Protein AF-A0A1W1E776-F1 (afdb_monomer_lite)

Secondary structure (DSSP, 8-state):
---SSPPPHHHHHHH-S--HHHHHHHHHHHHHH--HHHHHHHTTS-HHHHHHHHHH--SSGGGGSPPP-S-SS-S-PPPHHHHHHHHHHHHH-TT--HHHHHHHHHHTT------HHHHHHHHHHTT-SPP---HHHHHHHHHHHHHTSPTTSEEEEEEEE-TT-HHHHHHHHHHHTS--SS-TT--SS--EEEEEEETTT--EEEEEES--SHHHHHHHHHHHHHHHHTTT---SEEEE-S-TTTS--TT-SSSS-HHHHHHHTTSSPEEEEPPTT-GGGGHHHHHHHHHHIIIIITT---SSHHHHHHHHHHHHHHHHHT--BGGGTTB-HHHHHHT-SSHHHHT--GGGG-----BSGGGHHHHHHTTTTS--------------SSTTSSSSS-------SSSEE--STT-HHHHHHHHHHHHHH---HHHHHHHHHH-EE-HHHHHHHHT------SS-HHHHHHHHHSSHHHHHHHHHHHHHTHHHHHHHHHHTT--HHHHHHHHHHHHTTTT----EEHHHHHHHHHHS--TTHHHHHHHHHHHHHHHHHTT--TTT-EE-TT--BTTTTB-HHHHHHH---SSSS---SSSHHHHHHHHHHHHHHTT--TT---EEEEE-SSS---SS--STT--EEHHHHHHTT-EESS---SSEEEEEEEE-SS-EEEEEE-HHHHHHHHHSS-HHHHHHHHHHHHHT-

Foldseek 3Di:
DDDPPDQAPVNVVVVDVAPLVLLVVLLVVCVVVVDLVVSCVVRVHDSVSSVVSNVQCPVDSVSRGDDDPDPPDDPDDDDPVLLVQLVVCCVVCVPDALVVSVVSCVVVVHPDNDDRVVSVVSCVVVVSDDDDDDPVRVLVVLLVVLQPDAWLQEKEKDKDFQCVQCLQVVQLQVLQVPDDPDAQQSRGAFGMKIWIATSNLRQIDIAGENDDALLLLQLSLLLLQVLQVVLVDHHQEYEYEPDCSQAPDPPDPDPTGSNQCSQCVVVRYHYHYQPPPNVCVNVSVVVVVVVCSVPPVNDDDADDNVSNQVSVLVVSLCQQQPAQDVSNVRDHSLVSQLPDPPCSRVVDDSCSSSRRHYHSVVCSVVVVVCPSPGRRDPDDDDDDDDDDDDPPPPPPPPPPDFDCHPLGQDQPVPDPLLVVLLVCCCPPVVDDSVVSNVLSNLAGAGPVLQCVQAVVPDDPDPFDPLVVCCVPQVDPVLLVLLQVLCVVCVVLLVVLCVVLVADSLLLSLLLCLQAVVLVRFADDLLRRLLSNLCRDDGPCNVVSSVLNSLLVVQCVVQVHDSRPAGGHSNNQGASRRHRSVLCVVQFDDRPPPDTDRHDNSSSSNSLSNLLSVLPNHYPDDFKFWKDAPDQEDDPDDAFQPDKDAQVRCVVVRIDTPDDDPDRIFGWHWRDGPRGITTMTGDPSLVSQCVRPVGSSRSVSSVSSSVSND

Radius of gyration: 36.66 Å; chains: 1; bounding box: 86×66×119 Å

Structure (mmCIF, N/CA/C/O backbone):
data_AF-A0A1W1E776-F1
#
_entry.id   AF-A0A1W1E776-F1
#
loop_
_atom_site.group_PDB
_atom_site.id
_atom_site.type_symbol
_atom_site.label_atom_id
_atom_site.label_alt_id
_atom_site.label_comp_id
_atom_site.label_asym_id
_atom_site.label_entity_id
_atom_site.label_seq_id
_atom_site.pdbx_PDB_ins_code
_atom_site.Cartn_x
_atom_site.Cartn_y
_atom_site.Cartn_z
_atom_site.occupancy
_atom_site.B_iso_or_equiv
_atom_site.auth_seq_id
_atom_site.auth_comp_id
_atom_site.auth_asym_id
_atom_site.auth_atom_id
_atom_site.pdbx_PDB_model_num
ATOM 1 N N . MET A 1 1 ? -6.585 25.313 -62.030 1.00 44.19 1 MET A N 1
ATOM 2 C CA . MET A 1 1 ? -6.132 24.801 -60.715 1.00 44.19 1 MET A CA 1
ATOM 3 C C . MET A 1 1 ? -7.298 24.099 -60.034 1.00 44.19 1 MET A C 1
ATOM 5 O O . MET A 1 1 ? -8.423 24.512 -60.269 1.00 44.19 1 MET A O 1
ATOM 9 N N . LEU A 1 2 ? -6.989 23.089 -59.207 1.00 32.00 2 LEU A N 1
ATOM 10 C CA . LEU A 1 2 ? -7.871 22.163 -58.464 1.00 32.00 2 LEU A CA 1
ATOM 11 C C . LEU A 1 2 ? -8.313 20.884 -59.201 1.00 32.00 2 LEU A C 1
ATOM 13 O O . LEU A 1 2 ? -9.472 20.728 -59.561 1.00 32.00 2 LEU A O 1
ATOM 17 N N . ALA A 1 3 ? -7.358 19.961 -59.383 1.00 34.41 3 ALA A N 1
ATOM 18 C CA . ALA A 1 3 ? -7.423 18.566 -58.897 1.00 34.41 3 ALA A CA 1
ATOM 19 C C . ALA A 1 3 ? -6.330 17.712 -59.579 1.00 34.41 3 ALA A C 1
ATOM 21 O O . ALA A 1 3 ? -6.614 16.758 -60.298 1.00 34.41 3 ALA A O 1
ATOM 22 N N . SER A 1 4 ? -5.052 18.046 -59.365 1.00 41.81 4 SER A N 1
ATOM 23 C CA . SER A 1 4 ? -3.924 17.183 -59.763 1.00 41.81 4 SER A CA 1
ATOM 24 C C . SER A 1 4 ? -3.830 15.890 -58.934 1.00 41.81 4 SER A C 1
ATOM 26 O O . SER A 1 4 ? -3.044 15.005 -59.264 1.00 41.81 4 SER A O 1
ATOM 28 N N . ASP A 1 5 ? -4.697 15.730 -57.931 1.00 52.53 5 ASP A N 1
ATOM 29 C CA . ASP A 1 5 ? -4.967 14.460 -57.267 1.00 52.53 5 ASP A CA 1
ATOM 30 C C . ASP A 1 5 ? -6.412 14.023 -57.489 1.00 52.53 5 ASP A C 1
ATOM 32 O O . ASP A 1 5 ? -7.309 14.278 -56.688 1.00 52.53 5 ASP A O 1
ATOM 36 N N . ILE A 1 6 ? -6.638 13.328 -58.604 1.00 58.44 6 ILE A N 1
ATOM 37 C CA . ILE A 1 6 ? -7.869 12.568 -58.811 1.00 58.44 6 ILE A CA 1
ATOM 38 C C . ILE A 1 6 ? -7.932 11.497 -57.709 1.00 58.44 6 ILE A C 1
ATOM 40 O O . ILE A 1 6 ? -7.057 10.627 -57.623 1.00 58.44 6 ILE A O 1
ATOM 44 N N . LEU A 1 7 ? -8.955 11.586 -56.854 1.00 61.94 7 LEU A N 1
ATOM 45 C CA . LEU A 1 7 ? -9.286 10.590 -55.830 1.00 61.94 7 LEU A CA 1
ATOM 46 C C . LEU A 1 7 ? -9.376 9.195 -56.462 1.00 61.94 7 LEU A C 1
ATOM 48 O O . LEU A 1 7 ? -9.968 9.018 -57.530 1.00 61.94 7 LEU A O 1
ATOM 52 N N . THR A 1 8 ? -8.794 8.184 -55.816 1.00 75.81 8 THR A N 1
ATOM 53 C CA . THR A 1 8 ? -8.815 6.819 -56.356 1.00 75.81 8 THR A CA 1
ATOM 54 C C . THR A 1 8 ? -10.204 6.195 -56.222 1.00 75.81 8 THR A C 1
ATOM 56 O O . THR A 1 8 ? -11.007 6.581 -55.370 1.00 75.81 8 THR A O 1
ATOM 59 N N . TYR A 1 9 ? -10.485 5.138 -56.991 1.00 81.31 9 TYR A N 1
ATOM 60 C CA . TYR A 1 9 ? -11.703 4.338 -56.795 1.00 81.31 9 TYR A CA 1
ATOM 61 C C . TYR A 1 9 ? -11.879 3.835 -55.348 1.00 81.31 9 TYR A C 1
ATOM 63 O O . TYR A 1 9 ? -13.007 3.650 -54.889 1.00 81.31 9 TYR A O 1
ATOM 71 N N . GLN A 1 10 ? -10.780 3.600 -54.623 1.00 78.06 10 GLN A N 1
ATOM 72 C CA . GLN A 1 10 ? -10.835 3.192 -53.220 1.00 78.06 10 GLN A CA 1
ATOM 73 C C . GLN A 1 10 ? -11.198 4.343 -52.286 1.00 78.06 10 GLN A C 1
ATOM 75 O O . GLN A 1 10 ? -11.873 4.096 -51.292 1.00 78.06 10 GLN A O 1
ATOM 80 N N . ASP A 1 11 ? -10.795 5.573 -52.597 1.00 81.25 11 ASP A N 1
ATOM 81 C CA . ASP A 1 11 ? -11.128 6.737 -51.775 1.00 81.25 11 ASP A CA 1
ATOM 82 C C . ASP A 1 11 ? -12.629 7.026 -51.834 1.00 81.25 11 ASP A C 1
ATOM 84 O O . ASP A 1 11 ? -13.267 7.154 -50.796 1.00 81.25 11 ASP A O 1
ATOM 88 N N . PHE A 1 12 ? -13.243 6.916 -53.015 1.00 75.44 12 PHE A N 1
ATOM 89 C CA . PHE A 1 12 ? -14.703 6.998 -53.142 1.00 75.44 12 PHE A CA 1
ATOM 90 C C . PHE A 1 12 ? -15.452 5.898 -52.377 1.00 75.44 12 PHE A C 1
ATOM 92 O O . PHE A 1 12 ? -16.551 6.132 -51.885 1.00 75.44 12 PHE A O 1
ATOM 99 N N . LEU A 1 13 ? -14.884 4.695 -52.249 1.00 76.94 13 LEU A N 1
ATOM 100 C CA . LEU A 1 13 ? -15.499 3.628 -51.449 1.00 76.94 13 LEU A CA 1
ATOM 101 C C . LEU A 1 13 ? -15.438 3.887 -49.937 1.00 76.94 13 LEU A C 1
ATOM 103 O O . LEU A 1 13 ? -16.185 3.245 -49.198 1.00 76.94 13 LEU A O 1
ATOM 107 N N . LYS A 1 14 ? -14.548 4.771 -49.468 1.00 76.31 14 LYS A N 1
ATOM 108 C CA . LYS A 1 14 ? -14.491 5.168 -48.054 1.00 76.31 14 LYS A CA 1
ATOM 109 C C . LYS A 1 14 ? -15.638 6.117 -47.708 1.00 76.31 14 LYS A C 1
ATOM 111 O O . LYS A 1 14 ? -16.220 5.970 -46.637 1.00 76.31 14 LYS A O 1
ATOM 116 N N . ASP A 1 15 ? -15.996 7.003 -48.636 1.00 72.31 15 ASP A N 1
ATOM 117 C CA . ASP A 1 15 ? -17.003 8.048 -48.411 1.00 72.31 15 ASP A CA 1
ATOM 118 C C . ASP A 1 15 ? -18.423 7.632 -48.826 1.00 72.31 15 ASP A C 1
ATOM 120 O O . ASP A 1 15 ? -19.405 8.177 -48.323 1.00 72.31 15 ASP A O 1
ATOM 124 N N . THR A 1 16 ? -18.570 6.634 -49.706 1.00 75.00 16 THR A N 1
ATOM 125 C CA . THR A 1 16 ? -19.880 6.082 -50.078 1.00 75.00 16 THR A CA 1
ATOM 126 C C . THR A 1 16 ? -19.887 4.557 -50.160 1.00 75.00 16 THR A C 1
ATOM 128 O O . THR A 1 16 ? -18.995 3.922 -50.725 1.00 75.00 16 THR A O 1
ATOM 131 N N . GLN A 1 17 ? -20.956 3.942 -49.641 1.00 64.81 17 GLN A N 1
ATOM 132 C CA . GLN A 1 17 ? -21.150 2.491 -49.725 1.00 64.81 17 GLN A CA 1
ATOM 133 C C . GLN A 1 17 ? -21.440 2.012 -51.162 1.00 64.81 17 GLN A C 1
ATOM 135 O O . GLN A 1 17 ? -21.163 0.852 -51.493 1.00 64.81 17 GLN A O 1
ATOM 140 N N . GLU A 1 18 ? -21.948 2.887 -52.039 1.00 77.62 18 GLU A N 1
ATOM 141 C CA . GLU A 1 18 ? -22.328 2.553 -53.418 1.00 77.62 18 GLU A CA 1
ATOM 142 C C . GLU A 1 18 ? -21.906 3.640 -54.436 1.00 77.62 18 GLU A C 1
ATOM 144 O O . GLU A 1 18 ? -22.726 4.457 -54.852 1.00 77.62 18 GLU A O 1
ATOM 149 N N . PRO A 1 19 ? -20.648 3.639 -54.928 1.00 83.25 19 PRO A N 1
ATOM 150 C CA . PRO A 1 19 ? -20.167 4.606 -55.924 1.00 83.25 19 PRO A CA 1
ATOM 151 C C . PRO A 1 19 ? -20.622 4.240 -57.350 1.00 83.25 19 PRO A C 1
ATOM 153 O O . PRO A 1 19 ? -19.812 3.957 -58.236 1.00 83.25 19 PRO A O 1
ATOM 156 N N . ILE A 1 20 ? -21.937 4.192 -57.576 1.00 87.69 20 ILE A N 1
ATOM 157 C CA . ILE A 1 20 ? -22.555 3.756 -58.841 1.00 87.69 20 ILE A CA 1
ATOM 158 C C . ILE A 1 20 ? -22.131 4.652 -60.012 1.00 87.69 20 ILE A C 1
ATOM 160 O O . ILE A 1 20 ? -21.768 4.138 -61.068 1.00 87.69 20 ILE A O 1
ATOM 164 N N . GLN A 1 21 ? -22.111 5.972 -59.812 1.00 86.06 21 GLN A N 1
ATOM 165 C CA . GLN A 1 21 ? -21.763 6.937 -60.862 1.00 86.06 21 GLN A CA 1
ATOM 166 C C . GLN A 1 21 ? -20.324 6.764 -61.357 1.00 86.06 21 GLN A C 1
ATOM 168 O O . GLN A 1 21 ? -20.070 6.770 -62.558 1.00 86.06 21 GLN A O 1
ATOM 173 N N . LEU A 1 22 ? -19.389 6.498 -60.444 1.00 86.75 22 LEU A N 1
ATOM 174 C CA . LEU A 1 22 ? -17.990 6.260 -60.790 1.00 86.75 22 LEU A CA 1
ATOM 175 C C . LEU A 1 22 ? -17.813 4.959 -61.588 1.00 86.75 22 LEU A C 1
ATOM 177 O O . LEU A 1 22 ? -17.038 4.903 -62.539 1.00 86.75 22 LEU A O 1
ATOM 181 N N . ARG A 1 23 ? -18.568 3.910 -61.236 1.00 91.88 23 ARG A N 1
ATOM 182 C CA . ARG A 1 23 ? -18.583 2.642 -61.987 1.00 91.88 23 ARG A CA 1
ATOM 183 C C . ARG A 1 23 ? -19.151 2.842 -63.389 1.00 91.88 23 ARG A C 1
ATOM 185 O O . ARG A 1 23 ? -18.612 2.282 -64.338 1.00 91.88 23 ARG A O 1
ATOM 192 N N . LEU A 1 24 ? -20.205 3.648 -63.522 1.00 90.69 24 LEU A N 1
ATOM 193 C CA . LEU A 1 24 ? -20.794 3.985 -64.816 1.00 90.69 24 LEU A CA 1
ATOM 194 C C . LEU A 1 24 ? -19.813 4.789 -65.677 1.00 90.69 24 LEU A C 1
ATOM 196 O O . LEU A 1 24 ? -19.666 4.487 -66.858 1.00 90.69 24 LEU A O 1
ATOM 200 N N . ALA A 1 25 ? -19.101 5.747 -65.080 1.00 89.69 25 ALA A N 1
ATOM 201 C CA . ALA A 1 25 ? -18.059 6.517 -65.752 1.00 89.69 25 ALA A CA 1
ATOM 202 C C . ALA A 1 25 ? -16.930 5.617 -66.279 1.00 89.69 25 ALA A C 1
ATOM 204 O O . ALA A 1 25 ? -16.550 5.752 -67.437 1.00 89.69 25 ALA A O 1
ATOM 205 N N . MET A 1 26 ? -16.463 4.631 -65.498 1.00 91.38 26 MET A N 1
ATOM 206 C CA . MET A 1 26 ? -15.472 3.651 -65.977 1.00 91.38 26 MET A CA 1
ATOM 207 C C . MET A 1 26 ? -15.974 2.846 -67.178 1.00 91.38 26 MET A C 1
ATOM 209 O O . MET A 1 26 ? -15.220 2.599 -68.116 1.00 91.38 26 MET A O 1
ATOM 213 N N . VAL A 1 27 ? -17.238 2.413 -67.147 1.00 93.06 27 VAL A N 1
ATOM 214 C CA . VAL A 1 27 ? -17.823 1.626 -68.240 1.00 93.06 27 VAL A CA 1
ATOM 215 C C . VAL A 1 27 ? -17.988 2.476 -69.500 1.00 93.06 27 VAL A C 1
ATOM 217 O O . VAL A 1 27 ? -17.659 2.005 -70.584 1.00 93.06 27 VAL A O 1
ATOM 220 N N . LYS A 1 28 ? -18.445 3.728 -69.371 1.00 91.94 28 LYS A N 1
ATOM 221 C CA . LYS A 1 28 ? -18.538 4.676 -70.494 1.00 91.94 28 LYS A CA 1
ATOM 222 C C . LYS A 1 28 ? -17.166 4.972 -71.090 1.00 91.94 28 LYS A C 1
ATOM 224 O O . LYS A 1 28 ? -16.984 4.816 -72.290 1.00 91.94 28 LYS A O 1
ATOM 229 N N . ARG A 1 29 ? -16.179 5.272 -70.244 1.00 92.12 29 ARG A N 1
ATOM 230 C CA . ARG A 1 29 ? -14.814 5.561 -70.690 1.00 92.12 29 ARG A CA 1
ATOM 231 C C . ARG A 1 29 ? -14.167 4.378 -71.406 1.00 92.12 29 ARG A C 1
ATOM 233 O O . ARG A 1 29 ? -13.431 4.558 -72.371 1.00 92.12 29 ARG A O 1
ATOM 240 N N . TYR A 1 30 ? -14.466 3.155 -70.973 1.00 94.19 30 TYR A N 1
ATOM 241 C CA . TYR A 1 30 ? -14.047 1.963 -71.701 1.00 94.19 30 TYR A CA 1
ATOM 242 C C . TYR A 1 30 ? -14.722 1.838 -73.073 1.00 94.19 30 TYR A C 1
ATOM 244 O O . TYR A 1 30 ? -14.041 1.468 -74.019 1.00 94.19 30 TYR A O 1
ATOM 252 N N . LYS A 1 31 ? -16.010 2.180 -73.215 1.00 91.81 31 LYS A N 1
ATOM 253 C CA . LYS A 1 31 ? -16.680 2.186 -74.530 1.00 91.81 31 LYS A CA 1
ATOM 254 C C . LYS A 1 31 ? -16.066 3.187 -75.514 1.00 91.81 31 LYS A C 1
ATOM 256 O O . LYS A 1 31 ? -16.112 2.943 -76.707 1.00 91.81 31 LYS A O 1
ATOM 261 N N . GLU A 1 32 ? -15.511 4.292 -75.021 1.00 90.38 32 GLU A N 1
ATOM 262 C CA . GLU A 1 32 ? -14.851 5.308 -75.857 1.00 90.38 32 GLU A CA 1
ATOM 263 C C . GLU A 1 32 ? -13.435 4.909 -76.285 1.00 90.38 32 GLU A C 1
ATOM 265 O O . GLU A 1 32 ? -12.978 5.289 -77.354 1.00 90.38 32 GLU A O 1
ATOM 270 N N . THR A 1 33 ? -12.709 4.199 -75.418 1.00 90.94 33 THR A N 1
ATOM 271 C CA . THR A 1 33 ? -11.259 3.980 -75.579 1.00 90.94 33 THR A CA 1
ATOM 272 C C . THR A 1 33 ? -10.887 2.546 -75.935 1.00 90.94 33 THR A C 1
ATOM 274 O O . THR A 1 33 ? -9.750 2.293 -76.320 1.00 90.94 33 THR A O 1
ATOM 277 N N . GLU A 1 34 ? -11.789 1.595 -75.683 1.00 91.50 34 GLU A N 1
ATOM 278 C CA . GLU A 1 34 ? -11.599 0.140 -75.760 1.00 91.50 34 GLU A CA 1
ATOM 279 C C . GLU A 1 34 ? -10.349 -0.396 -75.023 1.00 91.50 34 GLU A C 1
ATOM 281 O O . GLU A 1 34 ? -9.969 -1.562 -75.153 1.00 91.50 34 GLU A O 1
ATOM 286 N N . ASN A 1 35 ? -9.737 0.409 -74.142 1.00 94.00 35 ASN A N 1
ATOM 287 C CA . ASN A 1 35 ? -8.464 0.104 -73.492 1.00 94.00 35 ASN A CA 1
ATOM 288 C C . ASN A 1 35 ? -8.592 0.014 -71.963 1.00 94.00 35 ASN A C 1
ATOM 290 O O . ASN A 1 35 ? -8.564 1.002 -71.228 1.00 94.00 35 ASN A O 1
ATOM 294 N N . ILE A 1 36 ? -8.651 -1.218 -71.451 1.00 93.31 36 ILE A N 1
ATOM 295 C CA . ILE A 1 36 ? -8.807 -1.509 -70.013 1.00 93.31 36 ILE A CA 1
ATOM 296 C C . ILE A 1 36 ? -7.643 -0.959 -69.174 1.00 93.31 36 ILE A C 1
ATOM 298 O O . ILE A 1 36 ? -7.845 -0.560 -68.026 1.00 93.31 36 ILE A O 1
ATOM 302 N N . SER A 1 37 ? -6.419 -0.979 -69.708 1.00 92.44 37 SER A N 1
ATOM 303 C CA . SER A 1 37 ? -5.227 -0.524 -68.983 1.00 92.44 37 SER A CA 1
ATOM 304 C C . SER A 1 37 ? -5.227 0.994 -68.821 1.00 92.44 37 SER A C 1
ATOM 306 O O . SER A 1 37 ? -4.896 1.482 -67.740 1.00 92.44 37 SER A O 1
ATOM 308 N N . LEU A 1 38 ? -5.658 1.719 -69.857 1.00 90.75 38 LEU A N 1
ATOM 309 C CA . LEU A 1 38 ? -5.821 3.170 -69.817 1.00 90.75 38 LEU A CA 1
ATOM 310 C C . LEU A 1 38 ? -6.885 3.571 -68.792 1.00 90.75 38 LEU A C 1
ATOM 312 O O . LEU A 1 38 ? -6.588 4.337 -67.881 1.00 90.75 38 LEU A O 1
ATOM 316 N N . VAL A 1 39 ? -8.074 2.962 -68.852 1.00 91.56 39 VAL A N 1
ATOM 317 C CA . VAL A 1 39 ? -9.164 3.234 -67.898 1.00 91.56 39 VAL A CA 1
ATOM 318 C C . VAL A 1 39 ? -8.744 2.907 -66.461 1.00 91.56 39 VAL A C 1
ATOM 320 O O . VAL A 1 39 ? -9.013 3.667 -65.535 1.00 91.56 39 VAL A O 1
ATOM 323 N N . ALA A 1 40 ? -8.033 1.799 -66.235 1.00 91.00 40 ALA A N 1
ATOM 324 C CA . ALA A 1 40 ? -7.531 1.471 -64.901 1.00 91.00 40 ALA A CA 1
ATOM 325 C C . ALA A 1 40 ? -6.546 2.532 -64.370 1.00 91.00 40 ALA A C 1
ATOM 327 O O . ALA A 1 40 ? -6.583 2.850 -63.180 1.00 91.00 40 ALA A O 1
ATOM 328 N N . LYS A 1 41 ? -5.703 3.096 -65.246 1.00 90.88 41 LYS A N 1
ATOM 329 C CA . LYS A 1 41 ? -4.748 4.159 -64.911 1.00 90.88 41 LYS A CA 1
ATOM 330 C C . LYS A 1 41 ? -5.452 5.491 -64.630 1.00 90.88 41 LYS A C 1
ATOM 332 O O . LYS A 1 41 ? -5.181 6.086 -63.591 1.00 90.88 41 LYS A O 1
ATOM 337 N N . GLU A 1 42 ? -6.375 5.916 -65.497 1.00 88.44 42 GLU A N 1
ATOM 338 C CA . GLU A 1 42 ? -7.149 7.165 -65.356 1.00 88.44 42 GLU A CA 1
ATOM 339 C C . GLU A 1 42 ? -7.954 7.187 -64.047 1.00 88.44 42 GLU A C 1
ATOM 341 O O . GLU A 1 42 ? -7.930 8.168 -63.310 1.00 88.44 42 GLU A O 1
ATOM 346 N N . PHE A 1 43 ? -8.596 6.069 -63.699 1.00 86.88 43 PHE A N 1
ATOM 347 C CA . PHE A 1 43 ? -9.405 5.951 -62.482 1.00 86.88 43 PHE A CA 1
ATOM 348 C C . PHE A 1 43 ? -8.618 5.465 -61.250 1.00 86.88 43 PHE A C 1
ATOM 350 O O . PHE A 1 43 ? -9.222 5.117 -60.227 1.00 86.88 43 PHE A O 1
ATOM 357 N N . ARG A 1 44 ? -7.280 5.386 -61.348 1.00 89.38 44 ARG A N 1
ATOM 358 C CA . ARG A 1 44 ? -6.359 4.903 -60.300 1.00 89.38 44 ARG A CA 1
ATOM 359 C C . ARG A 1 44 ? -6.884 3.633 -59.598 1.00 89.38 44 ARG A C 1
ATOM 361 O O . ARG A 1 44 ? -7.030 3.575 -58.378 1.00 89.38 44 ARG A O 1
ATOM 368 N N . THR A 1 45 ? -7.229 2.614 -60.385 1.00 90.62 45 THR A N 1
ATOM 369 C CA . THR A 1 45 ? -7.806 1.340 -59.920 1.00 90.62 45 THR A CA 1
ATOM 370 C C . THR A 1 45 ? -7.164 0.140 -60.623 1.00 90.62 45 THR A C 1
ATOM 372 O O . THR A 1 45 ? -6.244 0.273 -61.425 1.00 90.62 45 THR A O 1
ATOM 375 N N . THR A 1 46 ? -7.620 -1.077 -60.322 1.00 93.56 46 THR A N 1
ATOM 376 C CA . THR A 1 46 ? -7.080 -2.297 -60.937 1.00 93.56 46 THR A CA 1
ATOM 377 C C . THR A 1 46 ? -7.818 -2.667 -62.224 1.00 93.56 46 THR A C 1
ATOM 379 O O . THR A 1 46 ? -9.042 -2.547 -62.317 1.00 93.56 46 THR A O 1
ATOM 382 N N . ARG A 1 47 ? -7.098 -3.253 -63.194 1.00 93.75 47 ARG A N 1
ATOM 383 C CA . ARG A 1 47 ? -7.688 -3.834 -64.422 1.00 93.75 47 ARG A CA 1
ATOM 384 C C . ARG A 1 47 ? -8.820 -4.827 -64.121 1.00 93.75 47 ARG A C 1
ATOM 386 O O . ARG A 1 47 ? -9.801 -4.895 -64.854 1.00 93.75 47 ARG A O 1
ATOM 393 N N . GLN A 1 48 ? -8.711 -5.577 -63.020 1.00 94.56 48 GLN A N 1
ATOM 394 C CA . GLN A 1 48 ? -9.754 -6.504 -62.561 1.00 94.56 48 GLN A CA 1
ATOM 395 C C . GLN A 1 48 ? -11.042 -5.779 -62.145 1.00 94.56 48 GLN A C 1
ATOM 397 O O . GLN A 1 48 ? -12.135 -6.266 -62.428 1.00 94.56 48 GLN A O 1
ATOM 402 N N . THR A 1 49 ? -10.927 -4.614 -61.504 1.00 91.88 49 THR A N 1
ATOM 403 C CA . THR A 1 49 ? -12.079 -3.795 -61.100 1.00 91.88 49 THR A CA 1
ATOM 404 C C . THR A 1 49 ? -12.813 -3.252 -62.320 1.00 91.88 49 THR A C 1
ATOM 406 O O . THR A 1 49 ? -14.036 -3.359 -62.387 1.00 91.88 49 THR A O 1
ATOM 409 N N . VAL A 1 50 ? -12.068 -2.758 -63.311 1.00 92.31 50 VAL A N 1
ATOM 410 C CA . VAL A 1 50 ? -12.621 -2.280 -64.587 1.00 92.31 50 VAL A CA 1
ATOM 411 C C . VAL A 1 50 ? -13.338 -3.423 -65.318 1.00 92.31 50 VAL A C 1
ATOM 413 O O . VAL A 1 50 ? -14.535 -3.327 -65.587 1.00 92.31 50 VAL A O 1
ATOM 416 N N . ARG A 1 51 ? -12.669 -4.572 -65.509 1.00 94.75 51 ARG A N 1
ATOM 417 C CA . ARG A 1 51 ? -13.267 -5.782 -66.114 1.00 94.75 51 ARG A CA 1
ATOM 418 C C . ARG A 1 51 ? -14.535 -6.245 -65.403 1.00 94.75 51 ARG A C 1
ATOM 420 O O . ARG A 1 51 ? -15.505 -6.610 -66.058 1.00 94.75 51 ARG A O 1
ATOM 427 N N . LYS A 1 52 ? -14.539 -6.239 -64.066 1.00 93.00 52 LYS A N 1
ATOM 428 C CA . LYS A 1 52 ? -15.697 -6.643 -63.259 1.00 93.00 52 LYS A CA 1
ATOM 429 C C . LYS A 1 52 ? -16.923 -5.796 -63.587 1.00 93.00 52 LYS A C 1
ATOM 431 O O . LYS A 1 52 ? -18.007 -6.356 -63.720 1.00 93.00 52 LYS A O 1
ATOM 436 N N . TRP A 1 53 ? -16.773 -4.475 -63.649 1.00 93.56 53 TRP A N 1
ATOM 437 C CA . TRP A 1 53 ? -17.908 -3.579 -63.864 1.00 93.56 53 TRP A CA 1
ATOM 438 C C . TRP A 1 53 ? -18.363 -3.555 -65.318 1.00 93.56 53 TRP A C 1
ATOM 440 O O . TRP A 1 53 ? -19.567 -3.584 -65.541 1.00 93.56 53 TRP A O 1
ATOM 450 N N . ILE A 1 54 ? -17.441 -3.653 -66.281 1.00 92.75 54 ILE A N 1
ATOM 451 C CA . ILE A 1 54 ? -17.783 -3.855 -67.698 1.00 92.75 54 ILE A CA 1
ATOM 452 C C . ILE A 1 54 ? -18.601 -5.138 -67.868 1.00 92.75 54 ILE A C 1
ATOM 454 O O . ILE A 1 54 ? -19.710 -5.090 -68.381 1.00 92.75 54 ILE A O 1
ATOM 458 N N . LYS A 1 55 ? -18.110 -6.273 -67.347 1.00 93.25 55 LYS A N 1
ATOM 459 C CA . LYS A 1 55 ? -18.802 -7.570 -67.444 1.00 93.25 55 LYS A CA 1
ATOM 460 C C . LYS A 1 55 ? -20.189 -7.558 -66.797 1.00 93.25 55 LYS A C 1
ATOM 462 O O . LYS A 1 55 ? -21.057 -8.330 -67.182 1.00 93.25 55 LYS A O 1
ATOM 467 N N . ARG A 1 56 ? -20.380 -6.742 -65.759 1.00 90.56 56 ARG A N 1
ATOM 468 C CA . ARG A 1 56 ? -21.653 -6.650 -65.035 1.00 90.56 56 ARG A CA 1
ATOM 469 C C . ARG A 1 56 ? -22.637 -5.678 -65.663 1.00 90.56 56 ARG A C 1
ATOM 471 O O . ARG A 1 56 ? -23.818 -5.793 -65.359 1.00 90.56 56 ARG A O 1
ATOM 478 N N . PHE A 1 57 ? -22.178 -4.725 -66.468 1.00 93.25 57 PHE A N 1
ATOM 479 C CA . PHE A 1 57 ? -23.045 -3.686 -66.992 1.00 93.25 57 PHE A CA 1
ATOM 480 C C . PHE A 1 57 ? -23.962 -4.243 -68.080 1.00 93.25 57 PHE A C 1
ATOM 482 O O . PHE A 1 57 ? -23.527 -4.506 -69.195 1.00 93.25 57 PHE A O 1
ATOM 489 N N . SER A 1 58 ? -25.245 -4.388 -67.760 1.00 88.00 58 SER A N 1
ATOM 490 C CA . SER A 1 58 ? -26.264 -4.893 -68.689 1.00 88.00 58 SER A CA 1
ATOM 491 C C . SER A 1 58 ? -26.966 -3.787 -69.490 1.00 88.00 58 SER A C 1
ATOM 493 O O . SER A 1 58 ? -27.987 -4.045 -70.113 1.00 88.00 58 SER A O 1
ATOM 495 N N . GLY A 1 59 ? -26.488 -2.538 -69.409 1.00 84.00 59 GLY A N 1
ATOM 496 C CA . GLY A 1 59 ? -27.166 -1.346 -69.941 1.00 84.00 59 GLY A CA 1
ATOM 497 C C . GLY A 1 59 ? -27.977 -0.571 -68.894 1.00 84.00 59 GLY A C 1
ATOM 498 O O . GLY A 1 59 ? -28.147 0.637 -69.025 1.00 84.00 59 GLY A O 1
ATOM 499 N N . ALA A 1 60 ? -28.392 -1.221 -67.802 1.00 88.31 60 ALA A N 1
ATOM 500 C CA . ALA A 1 60 ? -29.120 -0.581 -66.704 1.00 88.31 60 ALA A CA 1
ATOM 501 C C . ALA A 1 60 ? -28.190 -0.169 -65.550 1.00 88.31 60 ALA A C 1
ATOM 503 O O . ALA A 1 60 ? -27.337 -0.949 -65.120 1.00 88.31 60 ALA A O 1
ATOM 504 N N . ILE A 1 61 ? -28.408 1.013 -64.961 1.00 84.25 61 ILE A N 1
ATOM 505 C CA . ILE A 1 61 ? -27.612 1.540 -63.830 1.00 84.25 61 ILE A CA 1
ATOM 506 C C . ILE A 1 61 ? -27.633 0.585 -62.619 1.00 84.25 61 ILE A C 1
ATOM 508 O O . ILE A 1 61 ? -26.616 0.400 -61.947 1.00 84.25 61 ILE A O 1
ATOM 512 N N . GLY A 1 62 ? -28.763 -0.091 -62.376 1.00 82.75 62 GLY A N 1
ATOM 513 C CA . GLY A 1 62 ? -28.920 -1.050 -61.276 1.00 82.75 62 GLY A CA 1
ATOM 514 C C . GLY A 1 62 ? -27.952 -2.240 -61.324 1.00 82.75 62 GLY A C 1
ATOM 515 O O . GLY A 1 62 ? -27.605 -2.784 -60.276 1.00 82.75 62 GLY A O 1
ATOM 516 N N . SER A 1 63 ? -27.440 -2.597 -62.508 1.00 88.94 63 SER A N 1
ATOM 517 C CA . SER A 1 63 ? -26.470 -3.690 -62.688 1.00 88.94 63 SER A CA 1
ATOM 518 C C . SER A 1 63 ? -25.095 -3.409 -62.055 1.00 88.94 63 SER A C 1
ATOM 520 O O . SER A 1 63 ? -24.311 -4.326 -61.795 1.00 88.94 63 SER A O 1
ATOM 522 N N . LEU A 1 64 ? -24.816 -2.142 -61.723 1.00 89.75 64 LEU A N 1
ATOM 523 C CA . LEU A 1 64 ? -23.574 -1.693 -61.091 1.00 89.75 64 LEU A CA 1
ATOM 524 C C . LEU A 1 64 ? -23.644 -1.650 -59.556 1.00 89.75 64 LEU A C 1
ATOM 526 O O . LEU A 1 64 ? -22.682 -1.211 -58.918 1.00 89.75 64 LEU A O 1
ATOM 530 N N . LYS A 1 65 ? -24.738 -2.113 -58.938 1.00 88.75 65 LYS A N 1
ATOM 531 C CA . LYS A 1 65 ? -24.857 -2.225 -57.475 1.00 88.75 65 LYS A CA 1
ATOM 532 C C . LYS A 1 65 ? -23.936 -3.304 -56.898 1.00 88.75 65 LYS A C 1
ATOM 534 O O . LYS A 1 65 ? -23.459 -4.215 -57.586 1.00 88.75 65 LYS A O 1
ATOM 539 N N . ASN A 1 66 ? -23.644 -3.198 -55.602 1.00 83.00 66 ASN A N 1
ATOM 540 C CA . ASN A 1 66 ? -22.945 -4.272 -54.903 1.00 83.00 66 ASN A CA 1
ATOM 541 C C . ASN A 1 66 ? -23.869 -5.497 -54.817 1.00 83.00 66 ASN A C 1
ATOM 543 O O . ASN A 1 66 ? -25.022 -5.388 -54.423 1.00 83.00 66 ASN A O 1
ATOM 547 N N . CYS A 1 67 ? -23.356 -6.676 -55.166 1.00 77.19 67 CYS A N 1
ATOM 548 C CA . CYS A 1 67 ? -24.084 -7.928 -54.954 1.00 77.19 67 CYS A CA 1
ATOM 549 C C . CYS A 1 67 ? -23.574 -8.591 -53.678 1.00 77.19 67 CYS A C 1
ATOM 551 O O . CYS A 1 67 ? -22.375 -8.508 -53.384 1.00 77.19 67 CYS A O 1
ATOM 553 N N . SER A 1 68 ? -24.457 -9.302 -52.975 1.00 71.56 68 SER A N 1
ATOM 554 C CA . SER A 1 68 ? -24.054 -10.154 -51.858 1.00 71.56 68 SER A CA 1
ATOM 555 C C . SER A 1 68 ? -22.955 -11.124 -52.300 1.00 71.56 68 SER A C 1
ATOM 557 O O . SER A 1 68 ? -23.051 -11.759 -53.351 1.00 71.56 68 SER A O 1
ATOM 559 N N . LYS A 1 69 ? -21.894 -11.221 -51.493 1.00 66.38 69 LYS A N 1
ATOM 560 C CA . LYS A 1 69 ? -20.845 -12.240 -51.640 1.00 66.38 69 LYS A CA 1
ATOM 561 C C . LYS A 1 69 ? -21.202 -13.541 -50.910 1.00 66.38 69 LYS A C 1
ATOM 563 O O . LYS A 1 69 ? -20.386 -14.457 -50.891 1.00 66.38 69 LYS A O 1
ATOM 568 N N . ALA A 1 70 ? -22.376 -13.614 -50.278 1.00 64.38 70 ALA A N 1
ATOM 569 C CA . ALA A 1 70 ? -22.809 -14.818 -49.587 1.00 64.38 70 ALA A CA 1
ATOM 570 C C . ALA A 1 70 ? -23.042 -15.954 -50.603 1.00 64.38 70 ALA A C 1
ATOM 572 O O . ALA A 1 70 ? -23.629 -15.712 -51.664 1.00 64.38 70 ALA A O 1
ATOM 573 N N . PRO A 1 71 ? -22.593 -17.185 -50.311 1.00 65.06 71 PRO A N 1
ATOM 574 C CA . PRO A 1 71 ? -22.842 -18.324 -51.182 1.00 65.06 71 PRO A CA 1
ATOM 575 C C . PRO A 1 71 ? -24.352 -18.555 -51.322 1.00 65.06 71 PRO A C 1
ATOM 577 O O . PRO A 1 71 ? -25.065 -18.633 -50.324 1.00 65.06 71 PRO A O 1
ATOM 580 N N . LYS A 1 72 ? -24.842 -18.695 -52.564 1.00 65.62 72 LYS A N 1
ATOM 581 C CA . LYS A 1 72 ? -26.267 -18.963 -52.855 1.00 65.62 72 LYS A CA 1
ATOM 582 C C . LYS A 1 72 ? -26.757 -20.290 -52.255 1.00 65.62 72 LYS A C 1
ATOM 584 O O . LYS A 1 72 ? -27.953 -20.462 -52.057 1.00 65.62 72 LYS A O 1
ATOM 589 N N . ARG A 1 73 ? -25.835 -21.219 -51.981 1.00 62.31 73 ARG A N 1
ATOM 590 C CA . ARG A 1 73 ? -26.076 -22.498 -51.303 1.00 62.31 73 ARG A CA 1
ATOM 591 C C . ARG A 1 73 ? -24.999 -22.692 -50.224 1.00 62.31 73 ARG A C 1
ATOM 593 O O . ARG A 1 73 ? -23.876 -23.057 -50.570 1.00 62.31 73 ARG A O 1
ATOM 600 N N . PRO A 1 74 ? -25.267 -22.367 -48.947 1.00 60.88 74 PRO A N 1
ATOM 601 C CA . PRO A 1 74 ? -24.308 -22.597 -47.869 1.00 60.88 74 PRO A CA 1
ATOM 602 C C . PRO A 1 74 ? -24.133 -24.104 -47.622 1.00 60.88 74 PRO A C 1
ATOM 604 O O . PRO A 1 74 ? -25.106 -24.848 -47.606 1.00 60.88 74 PRO A O 1
ATOM 607 N N . TYR A 1 75 ? -22.887 -24.549 -47.438 1.00 55.28 75 TYR A N 1
ATOM 608 C CA . TYR A 1 75 ? -22.511 -25.970 -47.495 1.00 55.28 75 TYR A CA 1
ATOM 609 C C . TYR A 1 75 ? -23.046 -26.842 -46.338 1.00 55.28 75 TYR A C 1
ATOM 611 O O . TYR A 1 75 ? -23.083 -28.056 -46.482 1.00 55.28 75 TYR A O 1
ATOM 619 N N . ARG A 1 76 ? -23.508 -26.275 -45.215 1.00 64.62 76 ARG A N 1
ATOM 620 C CA . ARG A 1 76 ? -24.135 -27.021 -44.104 1.00 64.62 76 ARG A CA 1
ATOM 621 C C . ARG A 1 76 ? -25.127 -26.133 -43.351 1.00 64.62 76 ARG A C 1
ATOM 623 O O . ARG A 1 76 ? -24.753 -25.042 -42.919 1.00 64.62 76 ARG A O 1
ATOM 630 N N . ARG A 1 77 ? -26.369 -26.593 -43.185 1.00 69.50 77 ARG A N 1
ATOM 631 C CA . ARG A 1 77 ? -27.360 -26.003 -42.270 1.00 69.50 77 ARG A CA 1
ATOM 632 C C . ARG A 1 77 ? -27.400 -26.874 -41.015 1.00 69.50 77 ARG A C 1
ATOM 634 O O . ARG A 1 77 ? -27.408 -28.091 -41.150 1.00 69.50 77 ARG A O 1
ATOM 641 N N . MET A 1 78 ? -27.371 -26.240 -39.844 1.00 80.06 78 MET A N 1
ATOM 642 C CA . MET A 1 78 ? -27.492 -26.931 -38.556 1.00 80.06 78 MET A CA 1
ATOM 643 C C . MET A 1 78 ? -28.826 -27.670 -38.493 1.00 80.06 78 MET A C 1
ATOM 645 O O . MET A 1 78 ? -29.828 -27.149 -38.994 1.00 80.06 78 MET A O 1
ATOM 649 N N . ASP A 1 79 ? -28.828 -28.853 -37.888 1.00 84.81 79 ASP A N 1
ATOM 650 C CA . ASP A 1 79 ? -30.047 -29.626 -37.700 1.00 84.81 79 ASP A CA 1
ATOM 651 C C . ASP A 1 79 ? -31.071 -28.872 -36.830 1.00 84.81 79 ASP A C 1
ATOM 653 O O . ASP A 1 79 ? -30.717 -28.188 -35.861 1.00 84.81 79 ASP A O 1
ATOM 657 N N . GLN A 1 80 ? -32.354 -28.993 -37.180 1.00 85.88 80 GLN A N 1
ATOM 658 C CA . GLN A 1 80 ? -33.428 -28.243 -36.526 1.00 85.88 80 GLN A CA 1
ATOM 659 C C . GLN A 1 80 ? -33.573 -28.618 -35.045 1.00 85.88 80 GLN A C 1
ATOM 661 O O . GLN A 1 80 ? -33.748 -27.731 -34.207 1.00 85.88 80 GLN A O 1
ATOM 666 N N . ARG A 1 81 ? -33.415 -29.902 -34.697 1.00 89.31 81 ARG A N 1
ATOM 667 C CA . ARG A 1 81 ? -33.481 -30.366 -33.304 1.00 89.31 81 ARG A CA 1
ATOM 668 C C . ARG A 1 81 ? -32.350 -29.765 -32.474 1.00 89.31 81 ARG A C 1
ATOM 670 O O . ARG A 1 81 ? -32.562 -29.365 -31.330 1.00 89.31 81 ARG A O 1
ATOM 677 N N . THR A 1 82 ? -31.151 -29.664 -33.048 1.00 89.00 82 THR A N 1
ATOM 678 C CA . THR A 1 82 ? -30.010 -29.007 -32.394 1.00 89.00 82 THR A CA 1
ATOM 679 C C . THR A 1 82 ? -30.305 -27.524 -32.146 1.00 89.00 82 THR A C 1
ATOM 681 O O . THR A 1 82 ? -30.053 -27.025 -31.050 1.00 89.00 82 THR A O 1
ATOM 684 N N . GLU A 1 83 ? -30.892 -26.815 -33.117 1.00 91.00 83 GLU A N 1
ATOM 685 C CA . GLU A 1 83 ? -31.279 -25.403 -32.974 1.00 91.00 83 GLU A CA 1
ATOM 686 C C . GLU A 1 83 ? -32.305 -25.190 -31.839 1.00 91.00 83 GLU A C 1
ATOM 688 O O . GLU A 1 83 ? -32.139 -24.285 -31.016 1.00 91.00 83 GLU A O 1
ATOM 693 N N . GLU A 1 84 ? -33.319 -26.053 -31.743 1.00 92.12 84 GLU A N 1
ATOM 694 C CA . GLU A 1 84 ? -34.352 -26.016 -30.697 1.00 92.12 84 GLU A CA 1
ATOM 695 C C . GLU A 1 84 ? -33.772 -26.262 -29.297 1.00 92.12 84 GLU A C 1
ATOM 697 O O . GLU A 1 84 ? -34.067 -25.517 -28.356 1.00 92.12 84 GLU A O 1
ATOM 702 N N . LEU A 1 85 ? -32.869 -27.237 -29.162 1.00 92.69 85 LEU A N 1
ATOM 703 C CA . LEU A 1 85 ? -32.176 -27.522 -27.905 1.00 92.69 85 LEU A CA 1
ATOM 704 C C . LEU A 1 85 ? -31.300 -26.348 -27.448 1.00 92.69 85 LEU A C 1
ATOM 706 O O . LEU A 1 85 ? -31.271 -26.026 -26.260 1.00 92.69 85 LEU A O 1
ATOM 710 N N . LEU A 1 86 ? -30.631 -25.645 -28.368 1.00 92.88 86 LEU A N 1
ATOM 711 C CA . LEU A 1 86 ? -29.866 -24.438 -28.032 1.00 92.88 86 LEU A CA 1
ATOM 712 C C . LEU A 1 86 ? -30.756 -23.317 -27.480 1.00 92.88 86 LEU A C 1
ATOM 714 O O . LEU A 1 86 ? -30.345 -22.594 -26.565 1.00 92.88 86 LEU A O 1
ATOM 718 N N . VAL A 1 87 ? -31.957 -23.149 -28.038 1.00 93.00 87 VAL A N 1
ATOM 719 C CA . VAL A 1 87 ? -32.958 -22.177 -27.572 1.00 93.00 87 VAL A CA 1
ATOM 720 C C . VAL A 1 87 ? -33.481 -22.578 -26.194 1.00 93.00 87 VAL A C 1
ATOM 722 O O . VAL A 1 87 ? -33.529 -21.736 -25.292 1.00 93.00 87 VAL A O 1
ATOM 725 N N . GLN A 1 88 ? -33.822 -23.855 -26.007 1.00 93.56 88 GLN A N 1
ATOM 726 C CA . GLN A 1 88 ? -34.305 -24.395 -24.736 1.00 93.56 88 GLN A CA 1
ATOM 727 C C . GLN A 1 88 ? -33.263 -24.229 -23.627 1.00 93.56 88 GLN A C 1
ATOM 729 O O . GLN A 1 88 ? -33.576 -23.671 -22.573 1.00 93.56 88 GLN A O 1
ATOM 734 N N . PHE A 1 89 ? -32.013 -24.619 -23.891 1.00 93.25 89 PHE A N 1
ATOM 735 C CA . PHE A 1 89 ? -30.901 -24.460 -22.957 1.00 93.25 89 PHE A CA 1
ATOM 736 C C . PHE A 1 89 ? -30.757 -23.012 -22.495 1.00 93.25 89 PHE A C 1
ATOM 738 O O . PHE A 1 89 ? -30.635 -22.734 -21.306 1.00 93.25 89 PHE A O 1
ATOM 745 N N . ARG A 1 90 ? -30.807 -22.062 -23.433 1.00 92.38 90 ARG A N 1
ATOM 746 C CA . ARG A 1 90 ? -30.610 -20.645 -23.124 1.00 92.38 90 ARG A CA 1
ATOM 747 C C . ARG A 1 90 ? -31.759 -20.037 -22.327 1.00 92.38 90 ARG A C 1
ATOM 749 O O . ARG A 1 90 ? -31.503 -19.160 -21.505 1.00 92.38 90 ARG A O 1
ATOM 756 N N . LYS A 1 91 ? -32.996 -20.489 -22.557 1.00 91.19 91 LYS A N 1
ATOM 757 C CA . LYS A 1 91 ? -34.167 -20.088 -21.762 1.00 91.19 91 LYS A CA 1
ATOM 758 C C . LYS A 1 91 ? -34.094 -20.643 -20.336 1.00 91.19 91 LYS A C 1
ATOM 760 O O . LYS A 1 91 ? -34.365 -19.900 -19.401 1.00 91.19 91 LYS A O 1
ATOM 765 N N . ALA A 1 92 ? -33.684 -21.902 -20.175 1.00 91.62 92 ALA A N 1
ATOM 766 C CA . ALA A 1 92 ? -33.531 -22.537 -18.865 1.00 91.62 92 ALA A CA 1
ATOM 767 C C . ALA A 1 92 ? -32.324 -21.994 -18.076 1.00 91.62 92 ALA A C 1
ATOM 769 O O . ALA A 1 92 ? -32.388 -21.829 -16.859 1.00 91.62 92 ALA A O 1
ATOM 770 N N . HIS A 1 93 ? -31.226 -21.676 -18.769 1.00 89.19 93 HIS A N 1
ATOM 771 C CA . HIS A 1 93 ? -29.947 -21.303 -18.164 1.00 89.19 93 HIS A CA 1
ATOM 772 C C . HIS A 1 93 ? -29.354 -20.018 -18.780 1.00 89.19 93 HIS A C 1
ATOM 774 O O . HIS A 1 93 ? -28.305 -20.043 -19.432 1.00 89.19 93 HIS A O 1
ATOM 780 N N . PRO A 1 94 ? -29.970 -18.843 -18.549 1.00 83.88 94 PRO A N 1
ATOM 781 C CA . PRO A 1 94 ? -29.563 -17.577 -19.171 1.00 83.88 94 PRO A CA 1
ATOM 782 C C . PRO A 1 94 ? -28.182 -17.052 -18.727 1.00 83.88 94 PRO A C 1
ATOM 784 O O . PRO A 1 94 ? -27.642 -16.127 -19.344 1.00 83.88 94 PRO A O 1
ATOM 787 N N . SER A 1 95 ? -27.576 -17.613 -17.681 1.00 79.12 95 SER A N 1
ATOM 788 C CA . SER A 1 95 ? -26.233 -17.259 -17.200 1.00 79.12 95 SER A CA 1
ATOM 789 C C . SER A 1 95 ? -25.120 -18.161 -17.746 1.00 79.12 95 SER A C 1
ATOM 791 O O . SER A 1 95 ? -23.957 -17.758 -17.715 1.00 79.12 95 SER A O 1
ATOM 793 N N . LEU A 1 96 ? -25.451 -19.347 -18.270 1.00 84.31 96 LEU A N 1
ATOM 794 C CA . LEU A 1 96 ? -24.463 -20.325 -18.725 1.00 84.31 96 LEU A CA 1
ATOM 795 C C . LEU A 1 96 ? -24.013 -20.051 -20.168 1.00 84.31 96 LEU A C 1
ATOM 797 O O . LEU A 1 96 ? -24.782 -19.602 -21.024 1.00 84.31 96 LEU A O 1
ATOM 801 N N . GLY A 1 97 ? -22.720 -20.275 -20.407 1.00 81.56 97 GLY A N 1
ATOM 802 C CA . GLY A 1 97 ? -22.052 -20.053 -21.689 1.00 81.56 97 GLY A CA 1
ATOM 803 C C . GLY A 1 97 ? -21.905 -21.323 -22.528 1.00 81.56 97 GLY A C 1
ATOM 804 O O . GLY A 1 97 ? -22.402 -22.386 -22.171 1.00 81.56 97 GLY A O 1
ATOM 805 N N . TYR A 1 98 ? -21.175 -21.202 -23.640 1.00 85.19 98 TYR A N 1
ATOM 806 C CA . TYR A 1 98 ? -20.942 -22.290 -24.600 1.00 85.19 98 TYR A CA 1
ATOM 807 C C . TYR A 1 98 ? -20.378 -23.577 -23.977 1.00 85.19 98 TYR A C 1
ATOM 809 O O . TYR A 1 98 ? -20.759 -24.665 -24.393 1.00 85.19 98 TYR A O 1
ATOM 817 N N . ASP A 1 99 ? -19.526 -23.463 -22.958 1.00 83.94 99 ASP A N 1
ATOM 818 C CA . ASP A 1 99 ? -18.832 -24.615 -22.363 1.00 83.94 99 ASP A CA 1
ATOM 819 C C . ASP A 1 99 ? -19.804 -25.637 -21.734 1.00 83.94 99 ASP A C 1
ATOM 821 O O . ASP A 1 99 ? -19.513 -26.827 -21.685 1.00 83.94 99 ASP A O 1
ATOM 825 N N . TYR A 1 100 ? -21.005 -25.199 -21.339 1.00 88.06 100 TYR A N 1
ATOM 826 C CA . TYR A 1 100 ? -22.054 -26.059 -20.778 1.00 88.06 100 TYR A CA 1
ATOM 827 C C . TYR A 1 100 ? -22.980 -26.664 -21.843 1.00 88.06 100 TYR A C 1
ATOM 829 O O . TYR A 1 100 ? -23.669 -27.649 -21.589 1.00 88.06 100 TYR A O 1
ATOM 837 N N . ILE A 1 101 ? -22.983 -26.099 -23.052 1.00 87.25 101 ILE A N 1
ATOM 838 C CA . ILE A 1 101 ? -23.834 -26.554 -24.157 1.00 87.25 101 ILE A CA 1
ATOM 839 C C . ILE A 1 101 ? -23.346 -27.889 -24.693 1.00 87.25 101 ILE A C 1
ATOM 841 O O . ILE A 1 101 ? -24.164 -28.728 -25.045 1.00 87.25 101 ILE A O 1
ATOM 845 N N . HIS A 1 102 ? -22.027 -28.094 -24.737 1.00 83.44 102 HIS A N 1
ATOM 846 C CA . HIS A 1 102 ? -21.453 -29.366 -25.162 1.00 83.44 102 HIS A CA 1
ATOM 847 C C . HIS A 1 102 ? -22.019 -30.526 -24.333 1.00 83.44 102 HIS A C 1
ATOM 849 O O . HIS A 1 102 ? -22.527 -31.492 -24.894 1.00 83.44 102 HIS A O 1
ATOM 855 N N . HIS A 1 103 ? -21.990 -30.396 -23.003 1.00 85.00 103 HIS A N 1
ATOM 856 C CA . HIS A 1 103 ? -22.544 -31.395 -22.088 1.00 85.00 103 HIS A CA 1
ATOM 857 C C . HIS A 1 103 ? -24.056 -31.561 -22.264 1.00 85.00 103 HIS A C 1
ATOM 859 O O . HIS A 1 103 ? -24.529 -32.680 -22.427 1.00 85.00 103 HIS A O 1
ATOM 865 N N . TYR A 1 104 ? -24.797 -30.453 -22.327 1.00 90.44 104 TYR A N 1
ATOM 866 C CA . TYR A 1 104 ? -26.248 -30.486 -22.499 1.00 90.44 104 TYR A CA 1
ATOM 867 C C . TYR A 1 104 ? -26.692 -31.159 -23.808 1.00 90.44 104 TYR A C 1
ATOM 869 O O . TYR A 1 104 ? -27.615 -31.971 -23.812 1.00 90.44 104 TYR A O 1
ATOM 877 N N . LEU A 1 105 ? -26.039 -30.846 -24.931 1.00 90.06 105 LEU A N 1
ATOM 878 C CA . LEU A 1 105 ? -26.350 -31.460 -26.224 1.00 90.06 105 LEU A CA 1
ATOM 879 C C . LEU A 1 105 ? -25.968 -32.943 -26.243 1.00 90.06 105 LEU A C 1
ATOM 881 O O . LEU A 1 105 ? -26.728 -33.753 -26.774 1.00 90.06 105 LEU A O 1
ATOM 885 N N . TYR A 1 106 ? -24.839 -33.303 -25.626 1.00 84.88 106 TYR A N 1
ATOM 886 C CA . TYR A 1 106 ? -24.412 -34.694 -25.493 1.00 84.88 106 TYR A CA 1
ATOM 887 C C . TYR A 1 106 ? -25.425 -35.526 -24.690 1.00 84.88 106 TYR A C 1
ATOM 889 O O . TYR A 1 106 ? -25.869 -36.568 -25.166 1.00 84.88 106 TYR A O 1
ATOM 897 N N . GLU A 1 107 ? -25.879 -35.034 -23.532 1.00 88.06 107 GLU A N 1
ATOM 898 C CA . GLU A 1 107 ? -26.914 -35.692 -22.713 1.00 88.06 107 GLU A CA 1
ATOM 899 C C . GLU A 1 107 ? -28.249 -35.861 -23.452 1.00 88.06 107 GLU A C 1
ATOM 901 O O . GLU A 1 107 ? -28.985 -36.816 -23.214 1.00 88.06 107 GLU A O 1
ATOM 906 N N . LYS A 1 108 ? -28.574 -34.952 -24.379 1.00 89.06 108 LYS A N 1
ATOM 907 C CA . LYS A 1 108 ? -29.788 -35.018 -25.211 1.00 89.06 108 LYS A CA 1
ATOM 908 C C . LYS A 1 108 ? -29.616 -35.843 -26.493 1.00 89.06 108 LYS A C 1
ATOM 910 O O . LYS A 1 108 ? -30.532 -35.878 -27.324 1.00 89.06 108 LYS A O 1
ATOM 915 N N . GLY A 1 109 ? -28.477 -36.524 -26.642 1.00 85.62 109 GLY A N 1
ATOM 916 C CA . GLY A 1 109 ? -28.181 -37.434 -27.748 1.00 85.62 109 GLY A CA 1
ATOM 917 C C . GLY A 1 109 ? -27.858 -36.740 -29.074 1.00 85.62 109 GLY A C 1
ATOM 918 O O . GLY A 1 109 ? -27.957 -37.370 -30.128 1.00 85.62 109 GLY A O 1
ATOM 919 N N . CYS A 1 110 ? -27.497 -35.453 -29.061 1.00 83.31 110 CYS A N 1
ATOM 920 C CA . CYS A 1 110 ? -27.105 -34.731 -30.272 1.00 83.31 110 CYS A CA 1
ATOM 921 C C . CYS A 1 110 ? -25.673 -35.091 -30.687 1.00 83.31 110 CYS A C 1
ATOM 923 O O . CYS A 1 110 ? -24.718 -34.853 -29.952 1.00 83.31 110 CYS A O 1
ATOM 925 N N . LYS A 1 111 ? -25.524 -35.619 -31.909 1.00 74.50 111 LYS A N 1
ATOM 926 C CA . LYS A 1 111 ? -24.218 -35.935 -32.520 1.00 74.50 111 LYS A CA 1
ATOM 927 C C . LYS A 1 111 ? -23.553 -34.720 -33.176 1.00 74.50 111 LYS A C 1
ATOM 929 O O . LYS A 1 111 ? -22.337 -34.694 -33.341 1.00 74.50 111 LYS A O 1
ATOM 934 N N . GLU A 1 112 ? -24.343 -33.718 -33.563 1.00 81.19 112 GLU A N 1
ATOM 935 C CA . GLU A 1 112 ? -23.838 -32.455 -34.099 1.00 81.19 112 GLU A CA 1
ATOM 936 C C . GLU A 1 112 ? -23.497 -31.510 -32.942 1.00 81.19 112 GLU A C 1
ATOM 938 O O . GLU A 1 112 ? -24.383 -31.037 -32.233 1.00 81.19 112 GLU A O 1
ATOM 943 N N . ILE A 1 113 ? -22.207 -31.219 -32.760 1.00 82.38 113 ILE A N 1
ATOM 944 C CA . ILE A 1 113 ? -21.743 -30.218 -31.795 1.00 82.38 113 ILE A CA 1
ATOM 945 C C . ILE A 1 113 ? -21.446 -28.926 -32.569 1.00 82.38 113 ILE A C 1
ATOM 947 O O . ILE A 1 113 ? -20.420 -28.834 -33.253 1.00 82.38 113 ILE A O 1
ATOM 951 N N . PRO A 1 114 ? -22.334 -27.919 -32.504 1.00 85.69 114 PRO A N 1
ATOM 952 C CA . PRO A 1 114 ? -22.170 -26.686 -33.253 1.00 85.69 114 PRO A CA 1
ATOM 953 C C . PRO A 1 114 ? -21.026 -25.856 -32.681 1.00 85.69 114 PRO A C 1
ATOM 955 O O . PRO A 1 114 ? -20.815 -25.809 -31.473 1.00 85.69 114 PRO A O 1
ATOM 958 N N . SER A 1 115 ? -20.315 -25.126 -33.541 1.00 86.88 115 SER A N 1
ATOM 959 C CA . SER A 1 115 ? -19.271 -24.211 -33.082 1.00 86.88 115 SER A CA 1
ATOM 960 C C . SER A 1 115 ? -19.840 -23.094 -32.202 1.00 86.88 115 SER A C 1
ATOM 962 O O . SER A 1 115 ? -20.985 -22.657 -32.362 1.00 86.88 115 SER A O 1
ATOM 964 N N . LYS A 1 116 ? -18.989 -22.531 -31.338 1.00 89.06 116 LYS A N 1
ATOM 965 C CA . LYS A 1 116 ? -19.324 -21.374 -30.494 1.00 89.06 116 LYS A CA 1
ATOM 966 C C . LYS A 1 116 ? -19.971 -20.232 -31.280 1.00 89.06 116 LYS A C 1
ATOM 968 O O . LYS A 1 116 ? -20.975 -19.676 -30.844 1.00 89.06 116 LYS A O 1
ATOM 973 N N . SER A 1 117 ? -19.435 -19.895 -32.453 1.00 86.38 117 SER A N 1
ATOM 974 C CA . SER A 1 117 ? -19.990 -18.840 -33.308 1.00 86.38 117 SER A CA 1
ATOM 975 C C . SER A 1 117 ? -21.408 -19.152 -33.792 1.00 86.38 117 SER A C 1
ATOM 977 O O . SER A 1 117 ? -22.246 -18.251 -33.808 1.00 86.38 117 SER A O 1
ATOM 979 N N . SER A 1 118 ? -21.688 -20.411 -34.131 1.00 88.88 118 SER A N 1
ATOM 980 C CA . SER A 1 118 ? -23.000 -20.859 -34.606 1.00 88.88 118 SER A CA 1
ATOM 981 C C . SER A 1 118 ? -24.044 -20.794 -33.495 1.00 88.88 118 SER A C 1
ATOM 983 O O . SER A 1 118 ? -25.118 -20.234 -33.697 1.00 88.88 118 SER A O 1
ATOM 985 N N . VAL A 1 119 ? -23.691 -21.242 -32.287 1.00 89.62 119 VAL A N 1
ATOM 986 C CA . VAL A 1 119 ? -24.543 -21.113 -31.093 1.00 89.62 119 VAL A CA 1
ATOM 987 C C . VAL A 1 119 ? -24.944 -19.658 -30.844 1.00 89.62 119 VAL A C 1
ATOM 989 O O . VAL A 1 119 ? -26.127 -19.345 -30.725 1.00 89.62 119 VAL A O 1
ATOM 992 N N . TYR A 1 120 ? -23.971 -18.741 -30.794 1.00 89.31 120 TYR A N 1
ATOM 993 C CA . TYR A 1 120 ? -24.272 -17.327 -30.549 1.00 89.31 120 TYR A CA 1
ATOM 994 C C . TYR A 1 120 ? -25.064 -16.684 -31.695 1.00 89.31 120 TYR A C 1
ATOM 996 O O . TYR A 1 120 ? -25.838 -15.757 -31.447 1.00 89.31 120 TYR A O 1
ATOM 1004 N N . ALA A 1 121 ? -24.899 -17.152 -32.935 1.00 87.94 121 ALA A N 1
ATOM 1005 C CA . ALA A 1 121 ? -25.711 -16.707 -34.064 1.00 87.94 121 ALA A CA 1
ATOM 1006 C C . ALA A 1 121 ? -27.178 -17.140 -33.909 1.00 87.94 121 ALA A C 1
ATOM 1008 O O . ALA A 1 121 ? -28.066 -16.309 -34.099 1.00 87.94 121 ALA A O 1
ATOM 1009 N N . ILE A 1 122 ? -27.430 -18.384 -33.482 1.00 89.75 122 ILE A N 1
ATOM 1010 C CA . ILE A 1 122 ? -28.774 -18.885 -33.161 1.00 89.75 122 ILE A CA 1
ATOM 1011 C C . ILE A 1 122 ? -29.393 -18.080 -32.016 1.00 89.75 122 ILE A C 1
ATOM 1013 O O . ILE A 1 122 ? -30.480 -17.530 -32.167 1.00 89.75 122 ILE A O 1
ATOM 1017 N N . TRP A 1 123 ? -28.694 -17.894 -30.897 1.00 91.75 123 TRP A N 1
ATOM 1018 C CA . TRP A 1 123 ? -29.233 -17.086 -29.795 1.00 91.75 123 TRP A CA 1
ATOM 1019 C C . TRP A 1 123 ? -29.531 -15.643 -30.197 1.00 91.75 123 TRP A C 1
ATOM 1021 O O . TRP A 1 123 ? -30.508 -15.067 -29.725 1.00 91.75 123 TRP A O 1
ATOM 1031 N N . ARG A 1 124 ? -28.733 -15.054 -31.095 1.00 88.62 124 ARG A N 1
ATOM 1032 C CA . ARG A 1 124 ? -29.022 -13.731 -31.656 1.00 88.62 124 ARG A CA 1
ATOM 1033 C C . ARG A 1 124 ? -30.267 -13.748 -32.545 1.00 88.62 124 ARG A C 1
ATOM 1035 O O . ARG A 1 124 ? -31.084 -12.844 -32.413 1.00 88.62 124 ARG A O 1
ATOM 1042 N N . LYS A 1 125 ? -30.425 -14.770 -33.394 1.00 88.06 125 LYS A N 1
ATOM 1043 C CA . LYS A 1 125 ? -31.596 -14.974 -34.263 1.00 88.06 125 LYS A CA 1
ATOM 1044 C C . LYS A 1 125 ? -32.900 -15.040 -33.457 1.00 88.06 125 LYS A C 1
ATOM 1046 O O . LYS A 1 125 ? -33.876 -14.432 -33.869 1.00 88.06 125 LYS A O 1
ATOM 1051 N N . TYR A 1 126 ? -32.893 -15.693 -32.293 1.00 90.75 126 TYR A N 1
ATOM 1052 C CA . TYR A 1 126 ? -34.062 -15.796 -31.401 1.00 90.75 126 TYR A CA 1
ATOM 1053 C C . TYR A 1 126 ? -34.162 -14.684 -30.343 1.00 90.75 126 TYR A C 1
ATOM 1055 O O . TYR A 1 126 ? -34.983 -14.779 -29.434 1.00 90.75 126 TYR A O 1
ATOM 1063 N N . GLY A 1 127 ? -33.321 -13.643 -30.397 1.00 88.62 127 GLY A N 1
ATOM 1064 C CA . GLY A 1 127 ? -33.377 -12.538 -29.429 1.00 88.62 127 GLY A CA 1
ATOM 1065 C C . GLY A 1 127 ? -33.000 -12.919 -27.988 1.00 88.62 127 GLY A C 1
ATOM 1066 O O . GLY A 1 127 ? -33.332 -12.200 -27.052 1.00 88.62 127 GLY A O 1
ATOM 1067 N N . LEU A 1 128 ? -32.278 -14.026 -27.793 1.00 89.38 128 LEU A N 1
ATOM 1068 C CA . LEU A 1 128 ? -31.872 -14.566 -26.486 1.00 89.38 128 LEU A CA 1
ATOM 1069 C C . LEU A 1 128 ? -30.518 -14.027 -25.986 1.00 89.38 128 LEU A C 1
ATOM 1071 O O . LEU A 1 128 ? -29.972 -14.484 -24.971 1.00 89.38 128 LEU A O 1
ATOM 1075 N N . MET A 1 129 ? -29.947 -13.070 -26.719 1.00 84.44 129 MET A N 1
ATOM 1076 C CA . MET A 1 129 ? -28.739 -12.359 -26.321 1.00 84.44 129 MET A CA 1
ATOM 1077 C C . MET A 1 129 ? -29.079 -11.253 -25.315 1.00 84.44 129 MET A C 1
ATOM 1079 O O . MET A 1 129 ? -30.074 -10.550 -25.499 1.00 84.44 129 MET A O 1
ATOM 1083 N N . PRO A 1 130 ? -28.244 -11.033 -24.283 1.00 73.44 130 PRO A N 1
ATOM 1084 C CA . PRO A 1 130 ? -28.427 -9.905 -23.382 1.00 73.44 130 PRO A CA 1
ATOM 1085 C C . PRO A 1 130 ? -28.477 -8.590 -24.164 1.00 73.44 130 PRO A C 1
ATOM 1087 O O . PRO A 1 130 ? -27.615 -8.339 -25.013 1.00 73.44 130 PRO A O 1
ATOM 1090 N N . LYS A 1 131 ? -29.454 -7.729 -23.856 1.00 70.94 131 LYS A N 1
ATOM 1091 C CA . LYS A 1 131 ? -29.483 -6.369 -24.401 1.00 70.94 131 LYS A CA 1
ATOM 1092 C C . LYS A 1 131 ? -28.220 -5.633 -23.959 1.00 70.94 131 LYS A C 1
ATOM 1094 O O . LYS A 1 131 ? -27.920 -5.526 -22.767 1.00 70.94 131 LYS A O 1
ATOM 1099 N N . HIS A 1 132 ? -27.465 -5.125 -24.926 1.00 71.25 132 HIS A N 1
ATOM 1100 C CA . HIS A 1 132 ? -26.298 -4.310 -24.637 1.00 71.25 132 HIS A CA 1
ATOM 1101 C C . HIS A 1 132 ? -26.728 -2.857 -24.419 1.00 71.25 132 HIS A C 1
ATOM 1103 O O . HIS A 1 132 ? -26.849 -2.088 -25.369 1.00 71.25 132 HIS A O 1
ATOM 1109 N N . TYR A 1 133 ? -26.925 -2.473 -23.161 1.00 72.88 133 TYR A N 1
ATOM 1110 C CA . TYR A 1 133 ? -27.172 -1.076 -22.804 1.00 72.88 133 TYR A CA 1
ATOM 1111 C C . TYR A 1 133 ? -25.895 -0.243 -22.928 1.00 72.88 133 TYR A C 1
ATOM 1113 O O . TYR A 1 133 ? -24.831 -0.619 -22.413 1.00 72.88 133 TYR A O 1
ATOM 1121 N N . LYS A 1 134 ? -26.009 0.932 -23.546 1.00 82.19 134 LYS A N 1
ATOM 1122 C CA . LYS A 1 134 ? -24.974 1.965 -23.530 1.00 82.19 134 LYS A CA 1
ATOM 1123 C C . LYS A 1 134 ? -24.770 2.460 -22.096 1.00 82.19 134 LYS A C 1
ATOM 1125 O O . LYS A 1 134 ? -25.662 2.436 -21.249 1.00 82.19 134 LYS A O 1
ATOM 1130 N N . LYS A 1 135 ? -23.565 2.956 -21.805 1.00 78.31 135 LYS A N 1
ATOM 1131 C CA . LYS A 1 135 ? -23.190 3.442 -20.463 1.00 78.31 135 LYS A CA 1
ATOM 1132 C C . LYS A 1 135 ? -24.139 4.528 -19.932 1.00 78.31 135 LYS A C 1
ATOM 1134 O O . LYS A 1 135 ? -24.389 4.561 -18.731 1.00 78.31 135 LYS A O 1
ATOM 1139 N N . HIS A 1 136 ? -24.631 5.419 -20.795 1.00 79.88 136 HIS A N 1
ATOM 1140 C CA . HIS A 1 136 ? -25.533 6.499 -20.386 1.00 79.88 136 HIS A CA 1
ATOM 1141 C C . HIS A 1 136 ? -26.946 5.998 -20.061 1.00 79.88 136 HIS A C 1
ATOM 1143 O O . HIS A 1 136 ? -27.520 6.483 -19.093 1.00 79.88 136 HIS A O 1
ATOM 1149 N N . GLU A 1 137 ? -27.455 4.994 -20.782 1.00 83.50 137 GLU A N 1
ATOM 1150 C CA . GLU A 1 137 ? -28.758 4.361 -20.513 1.00 83.50 137 GLU A CA 1
ATOM 1151 C C . GLU A 1 137 ? -28.748 3.728 -19.121 1.00 83.50 137 GLU A C 1
ATOM 1153 O O . GLU A 1 137 ? -29.524 4.125 -18.261 1.00 83.50 137 GLU A O 1
ATOM 1158 N N . LYS A 1 138 ? -27.734 2.901 -18.819 1.00 80.94 138 LYS A N 1
ATOM 1159 C CA . LYS A 1 138 ? -27.565 2.314 -17.476 1.00 80.94 138 LYS A CA 1
ATOM 1160 C C . LYS A 1 138 ? -27.525 3.368 -16.367 1.00 80.94 138 LYS A C 1
ATOM 1162 O O . LYS A 1 138 ? -28.060 3.156 -15.287 1.00 80.94 138 LYS A O 1
ATOM 1167 N N . LYS A 1 139 ? -26.852 4.501 -16.604 1.00 80.25 139 LYS A N 1
ATOM 1168 C CA . LYS A 1 139 ? -26.777 5.596 -15.625 1.00 80.25 139 LYS A CA 1
ATOM 1169 C C . LYS A 1 139 ? -28.125 6.290 -15.432 1.00 80.25 139 LYS A C 1
ATOM 1171 O O . LYS A 1 139 ? -28.416 6.677 -14.304 1.00 80.25 139 LYS A O 1
ATOM 1176 N N . LYS A 1 140 ? -28.905 6.471 -16.500 1.00 82.81 140 LYS A N 1
ATOM 1177 C CA . LYS A 1 140 ? -30.247 7.057 -16.442 1.00 82.81 140 LYS A CA 1
ATOM 1178 C C . LYS A 1 140 ? -31.192 6.138 -15.667 1.00 82.81 140 LYS A C 1
ATOM 1180 O O . LYS A 1 140 ? -31.754 6.586 -14.674 1.00 82.81 140 LYS A O 1
ATOM 1185 N N . ASP A 1 141 ? -31.231 4.856 -16.017 1.00 85.38 141 ASP A N 1
ATOM 1186 C CA . ASP A 1 141 ? -32.071 3.857 -15.348 1.00 85.38 141 ASP A CA 1
ATOM 1187 C C . ASP A 1 141 ? -31.722 3.749 -13.858 1.00 85.38 141 ASP A C 1
ATOM 1189 O O . ASP A 1 141 ? -32.592 3.764 -12.994 1.00 85.38 141 ASP A O 1
ATOM 1193 N N . LEU A 1 142 ? -30.426 3.719 -13.518 1.00 83.25 142 LEU A N 1
ATOM 1194 C CA . LEU A 1 142 ? -29.993 3.703 -12.120 1.00 83.25 142 LEU A CA 1
ATOM 1195 C C . LEU A 1 142 ? -30.392 4.972 -11.364 1.00 83.25 142 LEU A C 1
ATOM 1197 O O . LEU A 1 142 ? -30.688 4.884 -10.177 1.00 83.25 142 LEU A O 1
ATOM 1201 N N . ARG A 1 143 ? -30.387 6.148 -12.003 1.00 83.56 143 ARG A N 1
ATOM 1202 C CA . ARG A 1 143 ? -30.868 7.384 -11.363 1.00 83.56 143 ARG A CA 1
ATOM 1203 C C . ARG A 1 143 ? -32.360 7.301 -11.075 1.00 83.56 143 ARG A C 1
ATOM 1205 O O . ARG A 1 143 ? -32.754 7.645 -9.969 1.00 83.56 143 ARG A O 1
ATOM 1212 N N . GLU A 1 144 ? -33.140 6.796 -12.023 1.00 87.00 144 GLU A N 1
ATOM 1213 C CA . GLU A 1 144 ? -34.585 6.616 -11.878 1.00 87.00 144 GLU A CA 1
ATOM 1214 C C . GLU A 1 144 ? -34.938 5.571 -10.808 1.00 87.00 144 GLU A C 1
ATOM 1216 O O . GLU A 1 144 ? -35.843 5.766 -10.005 1.00 87.00 144 GLU A O 1
ATOM 1221 N N . ILE A 1 145 ? -34.179 4.476 -10.718 1.00 88.25 145 ILE A N 1
ATOM 1222 C CA . ILE A 1 145 ? -34.334 3.499 -9.630 1.00 88.25 145 ILE A CA 1
ATOM 1223 C C . ILE A 1 145 ? -34.013 4.151 -8.281 1.00 88.25 145 ILE A C 1
ATOM 1225 O O . ILE A 1 145 ? -34.727 3.948 -7.303 1.00 88.25 145 ILE A O 1
ATOM 1229 N N . LYS A 1 146 ? -32.937 4.942 -8.211 1.00 89.75 146 LYS A N 1
ATOM 1230 C CA . LYS A 1 146 ? -32.502 5.590 -6.967 1.00 89.75 146 LYS A CA 1
ATOM 1231 C C . LYS A 1 146 ? -33.444 6.705 -6.519 1.00 89.75 146 LYS A C 1
ATOM 1233 O O . LYS A 1 146 ? -33.562 6.921 -5.318 1.00 89.75 146 LYS A O 1
ATOM 1238 N N . SER A 1 147 ? -34.118 7.390 -7.442 1.00 87.06 147 SER A N 1
ATOM 1239 C CA . SER A 1 147 ? -35.089 8.435 -7.106 1.00 87.06 147 SER A CA 1
ATOM 1240 C C . SER A 1 147 ? -36.379 7.887 -6.495 1.00 87.06 147 SER A C 1
ATOM 1242 O O . SER A 1 147 ? -37.105 8.662 -5.888 1.00 87.06 147 SER A O 1
ATOM 1244 N N . LYS A 1 148 ? -36.656 6.582 -6.610 1.00 91.94 148 LYS A N 1
ATOM 1245 C CA . LYS A 1 148 ? -37.839 5.941 -6.007 1.00 91.94 148 LYS A CA 1
ATOM 1246 C C . LYS A 1 148 ? -37.693 5.641 -4.513 1.00 91.94 148 LYS A C 1
ATOM 1248 O O . LYS A 1 148 ? -38.695 5.386 -3.859 1.00 91.94 148 LYS A O 1
ATOM 1253 N N . TYR A 1 149 ? -36.472 5.640 -3.980 1.00 94.75 149 TYR A N 1
ATOM 1254 C CA . TYR A 1 149 ? -36.257 5.476 -2.540 1.00 94.75 149 TYR A CA 1
ATOM 1255 C C . TYR A 1 149 ? -36.689 6.735 -1.788 1.00 94.75 149 TYR A C 1
ATOM 1257 O O . TYR A 1 149 ? -36.494 7.845 -2.285 1.00 94.75 149 TYR A O 1
ATOM 1265 N N . LYS A 1 150 ? -37.176 6.571 -0.560 1.00 95.88 150 LYS A N 1
ATOM 1266 C CA . LYS A 1 150 ? -37.313 7.689 0.381 1.00 95.88 150 LYS A CA 1
ATOM 1267 C C . LYS A 1 150 ? -35.931 8.118 0.901 1.00 95.88 150 LYS A C 1
ATOM 1269 O O . LYS A 1 150 ? -35.008 7.290 0.928 1.00 95.88 150 LYS A O 1
ATOM 1274 N N . PRO A 1 151 ? -35.741 9.376 1.341 1.00 97.00 151 PRO A N 1
ATOM 1275 C CA . PRO A 1 151 ? -34.498 9.777 1.991 1.00 97.00 151 PRO A CA 1
ATOM 1276 C C . PRO A 1 151 ? -34.148 8.861 3.164 1.00 97.00 151 PRO A C 1
ATOM 1278 O O . PRO A 1 151 ? -35.001 8.526 3.987 1.00 97.00 151 PRO A O 1
ATOM 1281 N N . PHE A 1 152 ? -32.881 8.454 3.237 1.00 97.44 152 PHE A N 1
ATOM 1282 C CA . PHE A 1 152 ? -32.342 7.556 4.264 1.00 97.44 152 PHE A CA 1
ATOM 1283 C C . PHE A 1 152 ? -32.977 6.159 4.307 1.00 97.44 152 PHE A C 1
ATOM 1285 O O . PHE A 1 152 ? -32.700 5.398 5.232 1.00 97.44 152 PHE A O 1
ATOM 1292 N N . GLU A 1 153 ? -33.795 5.775 3.321 1.00 96.75 153 GLU A N 1
ATOM 1293 C CA . GLU A 1 153 ? -34.387 4.435 3.269 1.00 96.75 153 GLU A CA 1
ATOM 1294 C C . GLU A 1 153 ? -33.314 3.362 3.059 1.00 96.75 153 GLU A C 1
ATOM 1296 O O . GLU A 1 153 ? -33.359 2.298 3.681 1.00 96.75 153 GLU A O 1
ATOM 1301 N N . LYS A 1 154 ? -32.338 3.649 2.190 1.00 97.12 154 LYS A N 1
ATOM 1302 C CA . LYS A 1 154 ? -31.235 2.749 1.864 1.00 97.12 154 LYS A CA 1
ATOM 1303 C C . LYS A 1 154 ? -29.905 3.477 1.992 1.00 97.12 154 LYS A C 1
ATOM 1305 O O . LYS A 1 154 ? -29.611 4.385 1.217 1.00 97.12 154 LYS A O 1
ATOM 1310 N N . ILE A 1 155 ? -29.075 3.011 2.919 1.00 97.69 155 ILE A N 1
ATOM 1311 C CA . ILE A 1 155 ? -27.754 3.574 3.201 1.00 97.69 155 ILE A CA 1
ATOM 1312 C C . ILE A 1 155 ? -26.681 2.551 2.839 1.00 97.69 155 ILE A C 1
ATOM 1314 O O . ILE A 1 155 ? -26.790 1.375 3.175 1.00 97.69 155 ILE A O 1
ATOM 1318 N N . GLN A 1 156 ? -25.639 3.002 2.149 1.00 97.38 156 GLN A N 1
ATOM 1319 C CA . GLN A 1 156 ? -24.442 2.213 1.867 1.00 97.38 156 GLN A CA 1
ATOM 1320 C C . GLN A 1 156 ? -23.366 2.542 2.889 1.00 97.38 156 GLN A C 1
ATOM 1322 O O . GLN A 1 156 ? -23.056 3.719 3.063 1.00 97.38 156 GLN A O 1
ATOM 1327 N N . ILE A 1 157 ? -22.803 1.526 3.541 1.00 96.94 157 ILE A N 1
ATOM 1328 C CA . ILE A 1 157 ? -21.661 1.681 4.443 1.00 96.94 157 ILE A CA 1
ATOM 1329 C C . ILE A 1 157 ? -20.424 1.041 3.815 1.00 96.94 157 ILE A C 1
ATOM 1331 O O . ILE A 1 157 ? -20.504 -0.055 3.258 1.00 96.94 157 ILE A O 1
ATOM 1335 N N . ASP A 1 158 ? -19.301 1.753 3.893 1.00 95.62 158 ASP A N 1
ATOM 1336 C CA . ASP A 1 158 ? -18.007 1.325 3.363 1.00 95.62 158 ASP A CA 1
ATOM 1337 C C . ASP A 1 158 ? -16.844 1.870 4.203 1.00 95.62 158 ASP A C 1
ATOM 1339 O O . ASP A 1 158 ? -16.984 2.903 4.874 1.00 95.62 158 ASP A O 1
ATOM 1343 N N . VAL A 1 159 ? -15.692 1.196 4.136 1.00 94.44 159 VAL A N 1
ATOM 1344 C CA . VAL A 1 159 ? -14.449 1.617 4.795 1.00 94.44 159 VAL A CA 1
ATOM 1345 C C . VAL A 1 159 ? -13.380 1.899 3.748 1.00 94.44 159 VAL A C 1
ATOM 1347 O O . VAL A 1 159 ? -12.984 1.009 3.001 1.00 94.44 159 VAL A O 1
ATOM 1350 N N . LYS A 1 160 ? -12.846 3.124 3.742 1.00 92.19 160 LYS A N 1
ATOM 1351 C CA . LYS A 1 160 ? -11.669 3.481 2.942 1.00 92.19 160 LYS A CA 1
ATOM 1352 C C . LYS A 1 160 ? -10.437 3.608 3.819 1.00 92.19 160 LYS A C 1
ATOM 1354 O O . LYS A 1 160 ? -10.428 4.337 4.808 1.00 92.19 160 LYS A O 1
ATOM 1359 N N . GLU A 1 161 ? -9.376 2.930 3.414 1.00 90.12 161 GLU A N 1
ATOM 1360 C CA . GLU A 1 161 ? -8.032 3.162 3.926 1.00 90.12 161 GLU A CA 1
ATOM 1361 C C . GLU A 1 161 ? -7.463 4.451 3.315 1.00 90.12 161 GLU A C 1
ATOM 1363 O O . GLU A 1 161 ? -7.616 4.684 2.121 1.00 90.12 161 GLU A O 1
ATOM 1368 N N . LEU A 1 162 ? -6.833 5.294 4.136 1.00 88.62 162 LEU A N 1
ATOM 1369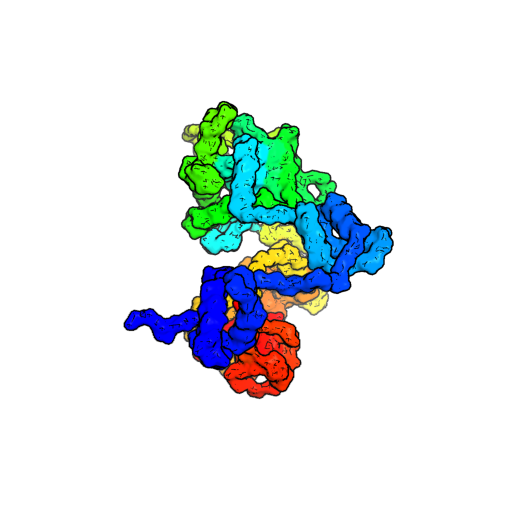 C CA . LEU A 1 162 ? -6.297 6.606 3.745 1.00 88.62 162 LEU A CA 1
ATOM 1370 C C . LEU A 1 162 ? -4.780 6.592 3.504 1.00 88.62 162 LEU A C 1
ATOM 1372 O O . LEU A 1 162 ? -4.200 7.616 3.152 1.00 88.62 162 LEU A O 1
ATOM 1376 N N . ARG A 1 163 ? -4.118 5.445 3.706 1.00 81.75 163 ARG A N 1
ATOM 1377 C CA . ARG A 1 163 ? -2.655 5.303 3.566 1.00 81.75 163 ARG A CA 1
ATOM 1378 C C . ARG A 1 163 ? -2.167 5.428 2.123 1.00 81.75 163 ARG A C 1
ATOM 1380 O O . ARG A 1 163 ? -0.976 5.607 1.904 1.00 81.75 163 ARG A O 1
ATOM 1387 N N . ASP A 1 164 ? -3.060 5.312 1.148 1.00 76.88 164 ASP A N 1
ATOM 1388 C CA . ASP A 1 164 ? -2.777 5.514 -0.271 1.00 76.88 164 ASP A CA 1
ATOM 1389 C C . ASP A 1 164 ? -2.803 6.992 -0.691 1.00 76.88 164 ASP A C 1
ATOM 1391 O O . ASP A 1 164 ? -2.403 7.294 -1.814 1.00 76.88 164 ASP A O 1
ATOM 1395 N N . ILE A 1 165 ? -3.215 7.905 0.198 1.00 81.38 165 ILE A N 1
ATOM 1396 C CA . ILE A 1 165 ? -3.300 9.345 -0.067 1.00 81.38 165 ILE A CA 1
ATOM 1397 C C . ILE A 1 165 ? -2.021 10.032 0.441 1.00 81.38 165 ILE A C 1
ATOM 1399 O O . ILE A 1 165 ? -1.869 10.189 1.659 1.00 81.38 165 ILE A O 1
ATOM 1403 N N . PRO A 1 166 ? -1.111 10.488 -0.448 1.00 82.38 166 PRO A N 1
ATOM 1404 C CA . PRO A 1 166 ? 0.203 10.995 -0.046 1.00 82.38 166 PRO A CA 1
ATOM 1405 C C . PRO A 1 166 ? 0.127 12.146 0.957 1.00 82.38 166 PRO A C 1
ATOM 1407 O O . PRO A 1 166 ? 0.793 12.105 1.984 1.00 82.38 166 PRO A O 1
ATOM 1410 N N . ASN A 1 167 ? -0.764 13.118 0.725 1.00 86.38 167 ASN A N 1
ATOM 1411 C CA . ASN A 1 167 ? -0.902 14.281 1.602 1.00 86.38 167 ASN A CA 1
ATOM 1412 C C . ASN A 1 167 ? -1.261 13.890 3.049 1.00 86.38 167 ASN A C 1
ATOM 1414 O O . ASN A 1 167 ? -0.737 14.472 3.995 1.00 86.38 167 ASN A O 1
ATOM 1418 N N . ILE A 1 168 ? -2.133 12.897 3.241 1.00 84.75 168 ILE A N 1
ATOM 1419 C CA . ILE A 1 168 ? -2.535 12.433 4.577 1.00 84.75 168 ILE A CA 1
ATOM 1420 C C . ILE A 1 168 ? -1.461 11.546 5.201 1.00 84.75 168 ILE A C 1
ATOM 1422 O O . ILE A 1 168 ? -1.178 11.680 6.394 1.00 84.75 168 ILE A O 1
ATOM 1426 N N . LEU A 1 169 ? -0.842 10.672 4.405 1.00 81.69 169 LEU A N 1
ATOM 1427 C CA . LEU A 1 169 ? 0.248 9.819 4.861 1.00 81.69 169 LEU A CA 1
ATOM 1428 C C . LEU A 1 169 ? 1.438 10.657 5.353 1.00 81.69 169 LEU A C 1
ATOM 1430 O O . LEU A 1 169 ? 1.892 10.453 6.476 1.00 81.69 169 LEU A O 1
ATOM 1434 N N . ASP A 1 170 ? 1.886 11.643 4.577 1.00 79.69 170 ASP A N 1
ATOM 1435 C CA . ASP A 1 170 ? 3.031 12.501 4.909 1.00 79.69 170 ASP A CA 1
ATOM 1436 C C . ASP A 1 170 ? 2.792 13.306 6.194 1.00 79.69 170 ASP A C 1
ATOM 1438 O O . ASP A 1 170 ? 3.660 13.406 7.070 1.00 79.69 170 ASP A O 1
ATOM 1442 N N . GLN A 1 171 ? 1.582 13.844 6.353 1.00 86.25 171 GLN A N 1
ATOM 1443 C CA . GLN A 1 171 ? 1.190 14.563 7.564 1.00 86.25 171 GLN A CA 1
ATOM 1444 C C . GLN A 1 171 ? 1.074 13.640 8.777 1.00 86.25 171 GLN A C 1
ATOM 1446 O O . GLN A 1 171 ? 1.511 14.000 9.870 1.00 86.25 171 GLN A O 1
ATOM 1451 N N . SER A 1 172 ? 0.536 12.434 8.591 1.00 81.56 172 SER A N 1
ATOM 1452 C CA . SER A 1 172 ? 0.492 11.408 9.632 1.00 81.56 172 SER A CA 1
ATOM 1453 C C . SER A 1 172 ? 1.893 11.026 10.105 1.00 81.56 172 SER A C 1
ATOM 1455 O O . SER A 1 172 ? 2.147 10.999 11.309 1.00 81.56 172 SER A O 1
ATOM 1457 N N . LEU A 1 173 ? 2.820 10.803 9.170 1.00 75.06 173 LEU A N 1
ATOM 1458 C CA . LEU A 1 173 ? 4.220 10.494 9.465 1.00 75.06 173 LEU A CA 1
ATOM 1459 C C . LEU A 1 173 ? 4.905 11.649 10.210 1.00 75.06 173 LEU A C 1
ATOM 1461 O O . LEU A 1 173 ? 5.611 11.418 11.189 1.00 75.06 173 LEU A O 1
ATOM 1465 N N . THR A 1 174 ? 4.626 12.894 9.815 1.00 74.25 174 THR A N 1
ATOM 1466 C CA . THR A 1 174 ? 5.160 14.094 10.479 1.00 74.25 174 THR A CA 1
ATOM 1467 C C . THR A 1 174 ? 4.641 14.237 11.915 1.00 74.25 174 THR A C 1
ATOM 1469 O O . THR A 1 174 ? 5.403 14.564 12.825 1.00 74.25 174 THR A O 1
ATOM 1472 N N . LEU A 1 175 ? 3.353 13.975 12.153 1.00 69.88 175 LEU A N 1
ATOM 1473 C CA . LEU A 1 175 ? 2.751 14.040 13.490 1.00 69.88 175 LEU A CA 1
ATOM 1474 C C . LEU A 1 175 ? 3.180 12.874 14.394 1.00 69.88 175 LEU A C 1
ATOM 1476 O O . LEU A 1 175 ? 3.285 13.048 15.610 1.00 69.88 175 LEU A O 1
ATOM 1480 N N . GLY A 1 176 ? 3.472 11.710 13.811 1.00 58.72 176 GLY A N 1
ATOM 1481 C CA . GLY A 1 176 ? 3.964 10.523 14.513 1.00 58.72 176 GLY A CA 1
ATOM 1482 C C . GLY A 1 176 ? 5.365 10.669 15.123 1.00 58.72 176 GLY A C 1
ATOM 1483 O O . GLY A 1 176 ? 5.690 9.922 16.039 1.00 58.72 176 GLY A O 1
ATOM 1484 N N . LEU A 1 177 ? 6.161 11.659 14.699 1.00 41.72 177 LEU A N 1
ATOM 1485 C CA . LEU A 1 177 ? 7.511 11.925 15.225 1.00 41.72 177 LEU A CA 1
ATOM 1486 C C . LEU A 1 177 ? 7.539 12.681 16.575 1.00 41.72 177 LEU A C 1
ATOM 1488 O O . LEU A 1 177 ? 8.595 12.742 17.196 1.00 41.72 177 LEU A O 1
ATOM 1492 N N . LYS A 1 178 ? 6.422 13.260 17.060 1.00 37.28 178 LYS A N 1
ATOM 1493 C CA . LYS A 1 178 ? 6.427 14.187 18.224 1.00 37.28 178 LYS A CA 1
ATOM 1494 C C . LYS A 1 178 ? 5.727 13.720 19.511 1.00 37.28 178 LYS A C 1
ATOM 1496 O O . LYS A 1 178 ? 5.904 14.365 20.539 1.00 37.28 178 LYS A O 1
ATOM 1501 N N . ARG A 1 179 ? 4.929 12.646 19.517 1.00 35.00 179 ARG A N 1
ATOM 1502 C CA . ARG A 1 179 ? 4.126 12.232 20.697 1.00 35.00 179 ARG A CA 1
ATOM 1503 C C . ARG A 1 179 ? 4.523 10.850 21.213 1.00 35.00 179 ARG A C 1
ATOM 1505 O O . ARG A 1 179 ? 3.773 9.891 21.084 1.00 35.00 179 ARG A O 1
ATOM 1512 N N . GLN A 1 180 ? 5.712 10.744 21.797 1.00 33.59 180 GLN A N 1
ATOM 1513 C CA . GLN A 1 180 ? 6.300 9.450 22.161 1.00 33.59 180 GLN A CA 1
ATOM 1514 C C . GLN A 1 180 ? 5.924 8.924 23.562 1.00 33.59 180 GLN A C 1
ATOM 1516 O O . GLN A 1 180 ? 6.413 7.864 23.934 1.00 33.59 180 GLN A O 1
ATOM 1521 N N . LYS A 1 181 ? 5.091 9.620 24.358 1.00 33.19 181 LYS A N 1
ATOM 1522 C CA . LYS A 1 181 ? 4.975 9.306 25.799 1.00 33.19 181 LYS A CA 1
ATOM 1523 C C . LYS A 1 181 ? 3.631 8.833 26.371 1.00 33.19 181 LYS A C 1
ATOM 1525 O O . LYS A 1 181 ? 3.659 8.433 27.524 1.00 33.19 181 LYS A O 1
ATOM 1530 N N . GLU A 1 182 ? 2.497 8.792 25.652 1.00 33.81 182 GLU A N 1
ATOM 1531 C CA . GLU A 1 182 ? 1.210 8.577 26.370 1.00 33.81 182 GLU A CA 1
ATOM 1532 C C . GLU A 1 182 ? 0.211 7.520 25.839 1.00 33.81 182 GLU A C 1
ATOM 1534 O O . GLU A 1 182 ? -0.569 7.039 26.651 1.00 33.81 182 GLU A O 1
ATOM 1539 N N . LEU A 1 183 ? 0.208 7.054 24.572 1.00 38.66 183 LEU A N 1
ATOM 1540 C CA . LEU A 1 183 ? -0.756 6.013 24.117 1.00 38.66 183 LEU A CA 1
ATOM 1541 C C . LEU A 1 183 ? -0.239 5.120 22.938 1.00 38.66 183 LEU A C 1
ATOM 1543 O O . LEU A 1 183 ? -0.286 5.550 21.785 1.00 38.66 183 LEU A O 1
ATOM 1547 N N . PRO A 1 184 ? 0.153 3.852 23.170 1.00 36.25 184 PRO A N 1
ATOM 1548 C CA . PRO A 1 184 ? 0.817 2.917 22.220 1.00 36.25 184 PRO A CA 1
ATOM 1549 C C . PRO A 1 184 ? 0.214 2.525 20.833 1.00 36.25 184 PRO A C 1
ATOM 1551 O O . PRO A 1 184 ? 0.720 1.606 20.209 1.00 36.25 184 PRO A O 1
ATOM 1554 N N . ASN A 1 185 ? -0.831 3.172 20.288 1.00 40.78 185 ASN A N 1
ATOM 1555 C CA . ASN A 1 185 ? -1.380 2.917 18.918 1.00 40.78 185 ASN A CA 1
ATOM 1556 C C . ASN A 1 185 ? -1.745 4.212 18.177 1.00 40.78 185 ASN A C 1
ATOM 1558 O O . ASN A 1 185 ? -2.260 4.157 17.061 1.00 40.78 185 ASN A O 1
ATOM 1562 N N . ARG A 1 186 ? -1.525 5.389 18.771 1.00 51.94 186 ARG A N 1
ATOM 1563 C CA . ARG A 1 186 ? -1.788 6.661 18.086 1.00 51.94 186 ARG A CA 1
ATOM 1564 C C . ARG A 1 186 ? -0.522 7.128 17.378 1.00 51.94 186 ARG A C 1
ATOM 1566 O O . ARG A 1 186 ? 0.100 8.105 17.782 1.00 51.94 186 ARG A O 1
ATOM 1573 N N . TYR A 1 187 ? -0.130 6.411 16.330 1.00 56.53 187 TYR A N 1
ATOM 1574 C CA . TYR A 1 187 ? 0.931 6.868 15.437 1.00 56.53 187 TYR A CA 1
ATOM 1575 C C . TYR A 1 187 ? 0.308 7.750 14.357 1.00 56.53 187 TYR A C 1
ATOM 1577 O O . TYR A 1 187 ? -0.366 7.258 13.455 1.00 56.53 187 TYR A O 1
ATOM 1585 N N . GLY A 1 188 ? 0.502 9.063 14.473 1.00 72.50 188 GLY A N 1
ATOM 1586 C CA . GLY A 1 188 ? 0.032 10.016 13.472 1.00 72.50 188 GLY A CA 1
ATOM 1587 C C . GLY A 1 188 ? -1.489 10.192 13.450 1.00 72.50 188 GLY A C 1
ATOM 1588 O O . GLY A 1 188 ? -2.125 10.377 14.488 1.00 72.50 188 GLY A O 1
ATOM 1589 N N . LEU A 1 189 ? -2.070 10.209 12.254 1.00 85.50 189 LEU A N 1
ATOM 1590 C CA . LEU A 1 189 ? -3.489 10.465 12.014 1.00 85.50 189 LEU A CA 1
ATOM 1591 C C . LEU A 1 189 ? -4.286 9.153 11.885 1.00 85.50 189 LEU A C 1
ATOM 1593 O O . LEU A 1 189 ? -3.724 8.124 11.513 1.00 85.50 189 LEU A O 1
ATOM 1597 N N . PRO A 1 190 ? -5.603 9.154 12.155 1.00 90.19 190 PRO A N 1
ATOM 1598 C CA . PRO A 1 190 ? -6.468 8.015 11.848 1.00 90.19 190 PRO A CA 1
ATOM 1599 C C . PRO A 1 190 ? -6.456 7.699 10.345 1.00 90.19 190 PRO A C 1
ATOM 1601 O O . PRO A 1 190 ? -6.669 8.581 9.512 1.00 90.19 190 PRO A O 1
ATOM 1604 N N . MET A 1 191 ? -6.214 6.431 10.009 1.00 91.06 191 MET A N 1
ATOM 1605 C CA . MET A 1 191 ? -5.958 5.967 8.638 1.00 91.06 191 MET A CA 1
ATOM 1606 C C . MET A 1 191 ? -7.141 5.252 7.981 1.00 91.06 191 MET A C 1
ATOM 1608 O O . MET A 1 191 ? -6.999 4.748 6.869 1.00 91.06 191 MET A O 1
ATOM 1612 N N . TYR A 1 192 ? -8.298 5.199 8.636 1.00 93.94 192 TYR A N 1
ATOM 1613 C CA . TYR A 1 192 ? -9.508 4.610 8.071 1.00 93.94 192 TYR A CA 1
ATOM 1614 C C . TYR A 1 192 ? -10.667 5.599 8.146 1.00 93.94 192 TYR A C 1
ATOM 1616 O O . TYR A 1 192 ? -10.948 6.157 9.207 1.00 93.94 192 TYR A O 1
ATOM 1624 N N . GLN A 1 193 ? -11.353 5.794 7.023 1.00 96.25 193 GLN A N 1
ATOM 1625 C CA . GLN A 1 193 ? -12.600 6.540 6.923 1.00 96.25 193 GLN A CA 1
ATOM 1626 C C . GLN A 1 193 ? -13.763 5.556 6.822 1.00 96.25 193 GLN A C 1
ATOM 1628 O O . GLN A 1 193 ? -13.886 4.828 5.838 1.00 96.25 193 GLN A O 1
ATOM 1633 N N . TYR A 1 194 ? -14.662 5.603 7.796 1.00 97.50 194 TYR A N 1
ATOM 1634 C CA . TYR A 1 194 ? -15.964 4.953 7.714 1.00 97.50 194 TYR A CA 1
ATOM 1635 C C . TYR A 1 194 ? -16.957 5.922 7.093 1.00 97.50 194 TYR A C 1
ATOM 1637 O O . TYR A 1 194 ? -17.027 7.082 7.497 1.00 97.50 194 TYR A O 1
ATOM 1645 N N . THR A 1 195 ? -17.692 5.463 6.086 1.00 98.00 195 THR A N 1
ATOM 1646 C CA . THR A 1 195 ? -18.627 6.295 5.323 1.00 98.00 195 THR A CA 1
ATOM 1647 C C . THR A 1 195 ? -19.988 5.637 5.265 1.00 98.00 195 THR A C 1
ATOM 1649 O O . THR A 1 195 ? -20.078 4.475 4.894 1.00 98.00 195 THR A O 1
ATOM 1652 N N . ALA A 1 196 ? -21.037 6.388 5.582 1.00 98.00 196 ALA A N 1
ATOM 1653 C CA . ALA A 1 196 ? -22.424 6.038 5.327 1.00 98.00 196 ALA A CA 1
ATOM 1654 C C . ALA A 1 196 ? -22.988 7.026 4.300 1.00 98.00 196 ALA A C 1
ATOM 1656 O O . ALA A 1 196 ? -22.942 8.243 4.498 1.00 98.00 196 ALA A O 1
ATOM 1657 N N . ARG A 1 197 ? -23.495 6.504 3.182 1.00 97.19 197 ARG A N 1
ATOM 1658 C CA . ARG A 1 197 ? -24.030 7.291 2.068 1.00 97.19 197 ARG A CA 1
ATOM 1659 C C . ARG A 1 197 ? -25.487 6.930 1.819 1.00 97.19 197 ARG A C 1
ATOM 1661 O O . ARG A 1 197 ? -25.788 5.774 1.528 1.00 97.19 197 ARG A O 1
ATOM 1668 N N . ASP A 1 198 ? -26.383 7.909 1.883 1.00 97.06 198 ASP A N 1
ATOM 1669 C CA . ASP A 1 198 ? -27.778 7.704 1.485 1.00 97.06 198 ASP A CA 1
ATOM 1670 C C . ASP A 1 198 ? -27.903 7.591 -0.043 1.00 97.06 198 ASP A C 1
ATOM 1672 O O . ASP A 1 198 ? -27.402 8.436 -0.789 1.00 97.06 198 ASP A O 1
ATOM 1676 N N . VAL A 1 199 ? -28.592 6.557 -0.525 1.00 94.81 199 VAL A N 1
ATOM 1677 C CA . VAL A 1 199 ? -28.707 6.260 -1.961 1.00 94.81 199 VAL A CA 1
ATOM 1678 C C . VAL A 1 199 ? -29.578 7.286 -2.693 1.00 94.81 199 VAL A C 1
ATOM 1680 O O . VAL A 1 199 ? -29.271 7.645 -3.838 1.00 94.81 199 VAL A O 1
ATOM 1683 N N . LYS A 1 200 ? -30.639 7.791 -2.054 1.00 94.31 200 LYS A N 1
ATOM 1684 C CA . LYS A 1 200 ? -31.592 8.738 -2.652 1.00 94.31 200 LYS A CA 1
ATOM 1685 C C . LYS A 1 200 ? -31.005 10.143 -2.747 1.00 94.31 200 LYS A C 1
ATOM 1687 O O . LYS A 1 200 ? -30.806 10.649 -3.854 1.00 94.31 200 LYS A O 1
ATOM 1692 N N . THR A 1 201 ? -30.657 10.736 -1.613 1.00 95.25 201 THR A N 1
ATOM 1693 C CA . THR A 1 201 ? -30.208 12.134 -1.493 1.00 95.25 201 THR A CA 1
ATOM 1694 C C . THR A 1 201 ? -28.716 12.285 -1.765 1.00 95.25 201 THR A C 1
ATOM 1696 O O . THR A 1 201 ? -28.258 13.321 -2.238 1.00 95.25 201 THR A O 1
ATOM 1699 N N . GLY A 1 202 ? -27.927 11.240 -1.508 1.00 94.94 202 GLY A N 1
ATOM 1700 C CA . GLY A 1 202 ? -26.479 11.372 -1.464 1.00 94.94 202 GLY A CA 1
ATOM 1701 C C . GLY A 1 202 ? -25.985 12.100 -0.213 1.00 94.94 202 GLY A C 1
ATOM 1702 O O . GLY A 1 202 ? -24.869 12.617 -0.254 1.00 94.94 202 GLY A O 1
ATOM 1703 N N . ALA A 1 203 ? -26.752 12.149 0.876 1.00 97.12 203 ALA A N 1
ATOM 1704 C CA . ALA A 1 203 ? -26.237 12.587 2.169 1.00 97.12 203 ALA A CA 1
ATOM 1705 C C . ALA A 1 203 ? -25.034 11.727 2.585 1.00 97.12 203 ALA A C 1
ATOM 1707 O O . ALA A 1 203 ? -25.006 10.514 2.352 1.00 97.12 203 ALA A O 1
ATOM 1708 N N . LEU A 1 204 ? -24.026 12.381 3.149 1.00 97.44 204 LEU A N 1
ATOM 1709 C CA . LEU A 1 204 ? -22.743 11.814 3.530 1.00 97.44 204 LEU A CA 1
ATOM 1710 C C . LEU A 1 204 ? -22.575 11.911 5.047 1.00 97.44 204 LEU A C 1
ATOM 1712 O O . LEU A 1 204 ? -22.621 13.010 5.597 1.00 97.44 204 LEU A O 1
ATOM 1716 N N . PHE A 1 205 ? -22.323 10.781 5.703 1.00 98.31 205 PHE A N 1
ATOM 1717 C CA . PHE A 1 205 ? -21.901 10.717 7.100 1.00 98.31 205 PHE A CA 1
ATOM 1718 C C . PHE A 1 205 ? -20.558 10.005 7.182 1.00 98.31 205 PHE A C 1
ATOM 1720 O O . PHE A 1 205 ? -20.403 8.912 6.637 1.00 98.31 205 PHE A O 1
ATOM 1727 N N . VAL A 1 206 ? -19.579 10.619 7.837 1.00 97.94 206 VAL A N 1
ATOM 1728 C CA . VAL A 1 206 ? -18.207 10.115 7.903 1.00 97.94 206 VAL A CA 1
ATOM 1729 C C . VAL A 1 206 ? -17.652 10.189 9.317 1.00 97.94 206 VAL A C 1
ATOM 1731 O O . VAL A 1 206 ? -17.928 11.127 10.066 1.00 97.94 206 VAL A O 1
ATOM 1734 N N . SER A 1 207 ? -16.837 9.198 9.661 1.00 97.81 207 SER A N 1
ATOM 1735 C CA . SER A 1 207 ? -16.015 9.159 10.873 1.00 97.81 207 SER A CA 1
ATOM 1736 C C . SER A 1 207 ? -14.656 8.545 10.569 1.00 97.81 207 SER A C 1
ATOM 1738 O O . SER A 1 207 ? -14.474 7.858 9.564 1.00 97.81 207 SER A O 1
ATOM 1740 N N . LEU A 1 208 ? -13.699 8.799 11.452 1.00 95.94 208 LEU A N 1
ATOM 1741 C CA . LEU A 1 208 ? -12.324 8.344 11.317 1.00 95.94 208 LEU A CA 1
ATOM 1742 C C . LEU A 1 208 ? -12.022 7.252 12.341 1.00 95.94 208 LEU A C 1
ATOM 1744 O O . LEU A 1 208 ? -12.622 7.205 13.415 1.00 95.94 208 LEU A O 1
ATOM 1748 N N . SER A 1 209 ? -11.068 6.386 12.028 1.00 92.56 209 SER A N 1
ATOM 1749 C CA . SER A 1 209 ? -10.574 5.387 12.964 1.00 92.56 209 SER A CA 1
ATOM 1750 C C . SER A 1 209 ? -9.098 5.074 12.743 1.00 92.56 209 SER A C 1
ATOM 1752 O O . SER A 1 209 ? -8.578 5.171 11.628 1.00 92.56 209 SER A O 1
ATOM 1754 N N . PHE A 1 210 ? -8.423 4.681 13.818 1.00 86.62 210 PHE A N 1
ATOM 1755 C CA . PHE A 1 210 ? -7.088 4.097 13.778 1.00 86.62 210 PHE A CA 1
ATOM 1756 C C . PHE A 1 210 ? -7.127 2.602 13.432 1.00 86.62 210 PHE A C 1
ATOM 1758 O O . PHE A 1 210 ? -6.135 2.073 12.931 1.00 86.62 210 PHE A O 1
ATOM 1765 N N . MET A 1 211 ? -8.264 1.926 13.639 1.00 81.19 211 MET A N 1
ATOM 1766 C CA . MET A 1 211 ? -8.414 0.486 13.436 1.00 81.19 211 MET A CA 1
ATOM 1767 C C . MET A 1 211 ? -9.476 0.119 12.390 1.00 81.19 211 MET A C 1
ATOM 1769 O O . MET A 1 211 ? -10.603 0.618 12.376 1.00 81.19 211 MET A O 1
ATOM 1773 N N . HIS A 1 212 ? -9.143 -0.872 11.564 1.00 84.69 212 HIS A N 1
ATOM 1774 C CA . HIS A 1 212 ? -10.081 -1.541 10.661 1.00 84.69 212 HIS A CA 1
ATOM 1775 C C . HIS A 1 212 ? -10.469 -2.889 11.259 1.00 84.69 212 HIS A C 1
ATOM 1777 O O . HIS A 1 212 ? -9.733 -3.867 11.141 1.00 84.69 212 HIS A O 1
ATOM 1783 N N . ASN A 1 213 ? -11.577 -2.915 12.002 1.00 81.69 213 ASN A N 1
ATOM 1784 C CA . ASN A 1 213 ? -12.065 -4.117 12.668 1.00 81.69 213 ASN A CA 1
ATOM 1785 C C . ASN A 1 213 ? -13.601 -4.115 12.774 1.00 81.69 213 ASN A C 1
ATOM 1787 O O . ASN A 1 213 ? -14.271 -3.129 12.472 1.00 81.69 213 ASN A O 1
ATOM 1791 N N . ARG A 1 214 ? -14.160 -5.245 13.219 1.00 82.94 214 ARG A N 1
ATOM 1792 C CA . ARG A 1 214 ? -15.614 -5.442 13.348 1.00 82.94 214 ARG A CA 1
ATOM 1793 C C . ARG A 1 214 ? -16.265 -4.492 14.356 1.00 82.94 214 ARG A C 1
ATOM 1795 O O . ARG A 1 214 ? -17.401 -4.074 14.157 1.00 82.94 214 ARG A O 1
ATOM 1802 N N . HIS A 1 215 ? -15.556 -4.139 15.426 1.00 82.69 215 HIS A N 1
ATOM 1803 C CA . HIS A 1 215 ? -16.081 -3.257 16.465 1.00 82.69 215 HIS A CA 1
ATOM 1804 C C . HIS A 1 215 ? -16.202 -1.819 15.967 1.00 82.69 215 HIS A C 1
ATOM 1806 O O . HIS A 1 215 ? -17.241 -1.199 16.161 1.00 82.69 215 HIS A O 1
ATOM 1812 N N . THR A 1 216 ? -15.188 -1.291 15.276 1.00 87.19 216 THR A N 1
ATOM 1813 C CA . THR A 1 216 ? -15.225 0.079 14.748 1.00 87.19 216 THR A CA 1
ATOM 1814 C C . THR A 1 216 ? -16.292 0.235 13.664 1.00 87.19 216 THR A C 1
ATOM 1816 O O . THR A 1 216 ? -16.999 1.245 13.659 1.00 87.19 216 THR A O 1
ATOM 1819 N N . ALA A 1 217 ? -16.521 -0.798 12.846 1.00 91.00 217 ALA A N 1
ATOM 1820 C CA . ALA A 1 217 ? -17.660 -0.856 11.929 1.00 91.00 217 ALA A CA 1
ATOM 1821 C C . ALA A 1 217 ? -19.015 -0.837 12.660 1.00 91.00 217 ALA A C 1
ATOM 1823 O O . ALA A 1 217 ? -19.903 -0.064 12.293 1.00 91.00 217 ALA A O 1
ATOM 1824 N N . ALA A 1 218 ? -19.178 -1.658 13.703 1.00 90.25 218 ALA A N 1
ATOM 1825 C CA . ALA A 1 218 ? -20.416 -1.739 14.478 1.00 90.25 218 ALA A CA 1
ATOM 1826 C C . ALA A 1 218 ? -20.728 -0.426 15.218 1.00 90.25 218 ALA A C 1
ATOM 1828 O O . ALA A 1 218 ? -21.848 0.072 15.141 1.00 90.25 218 ALA A O 1
ATOM 1829 N N . ILE A 1 219 ? -19.721 0.189 15.846 1.00 90.69 219 ILE A N 1
ATOM 1830 C CA . ILE A 1 219 ? -19.827 1.505 16.496 1.00 90.69 219 ILE A CA 1
ATOM 1831 C C . ILE A 1 219 ? -20.265 2.569 15.487 1.00 90.69 219 ILE A C 1
ATOM 1833 O O . ILE A 1 219 ? -21.107 3.413 15.790 1.00 90.69 219 ILE A O 1
ATOM 1837 N N . PHE A 1 220 ? -19.704 2.559 14.276 1.00 96.44 220 PHE A N 1
ATOM 1838 C CA . PHE A 1 220 ? -20.095 3.518 13.248 1.00 96.44 220 PHE A CA 1
ATOM 1839 C C . PHE A 1 220 ? -21.562 3.351 12.830 1.00 96.44 220 PHE A C 1
ATOM 1841 O O . PHE A 1 220 ? -22.293 4.343 12.784 1.00 96.44 220 PHE A O 1
ATOM 1848 N N . ALA A 1 221 ? -22.007 2.115 12.583 1.00 95.56 221 ALA A N 1
ATOM 1849 C CA . ALA A 1 221 ? -23.401 1.825 12.251 1.00 95.56 221 ALA A CA 1
ATOM 1850 C C . ALA A 1 221 ? -24.360 2.232 13.380 1.00 95.56 221 ALA A C 1
ATOM 1852 O O . ALA A 1 221 ? -25.347 2.919 13.116 1.00 95.56 221 ALA A O 1
ATOM 1853 N N . ASP A 1 222 ? -24.040 1.891 14.632 1.00 92.94 222 ASP A N 1
ATOM 1854 C CA . ASP A 1 222 ? -24.804 2.298 15.817 1.00 92.94 222 ASP A CA 1
ATOM 1855 C C . ASP A 1 222 ? -24.989 3.817 15.875 1.00 92.94 222 ASP A C 1
ATOM 1857 O O . ASP A 1 222 ? -26.107 4.308 16.051 1.00 92.94 222 ASP A O 1
ATOM 1861 N N . ARG A 1 223 ? -23.911 4.577 15.660 1.00 94.44 223 ARG A N 1
ATOM 1862 C CA . ARG A 1 223 ? -23.952 6.043 15.684 1.00 94.44 223 ARG A CA 1
ATOM 1863 C C . ARG A 1 223 ? -24.817 6.619 14.575 1.00 94.44 223 ARG A C 1
ATOM 1865 O O . ARG A 1 223 ? -25.567 7.555 14.837 1.00 94.44 223 ARG A O 1
ATOM 1872 N N . VAL A 1 224 ? -24.721 6.091 13.355 1.00 96.50 224 VAL A N 1
ATOM 1873 C CA . VAL A 1 224 ? -25.551 6.541 12.226 1.00 96.50 224 VAL A CA 1
ATOM 1874 C C . VAL A 1 224 ? -27.027 6.256 12.503 1.00 96.50 224 VAL A C 1
ATOM 1876 O O . VAL A 1 224 ? -27.858 7.150 12.355 1.00 96.50 224 VAL A O 1
ATOM 1879 N N . LEU A 1 225 ? -27.353 5.045 12.962 1.00 95.62 225 LEU A N 1
ATOM 1880 C CA . LEU A 1 225 ? -28.726 4.659 13.290 1.00 95.62 225 LEU A CA 1
ATOM 1881 C C . LEU A 1 225 ? -29.291 5.492 14.444 1.00 95.62 225 LEU A C 1
ATOM 1883 O O . LEU A 1 225 ? -30.413 5.977 14.347 1.00 95.62 225 LEU A O 1
ATOM 1887 N N . THR A 1 226 ? -28.506 5.714 15.498 1.00 92.56 226 THR A N 1
ATOM 1888 C CA . THR A 1 226 ? -28.896 6.543 16.649 1.00 92.56 226 THR A CA 1
ATOM 1889 C C . THR A 1 226 ? -29.102 8.001 16.239 1.00 92.56 226 THR A C 1
ATOM 1891 O O . THR A 1 226 ? -30.091 8.620 16.624 1.00 92.56 226 THR A O 1
ATOM 1894 N N . HIS A 1 227 ? -28.205 8.550 15.413 1.00 94.94 227 HIS A N 1
ATOM 1895 C CA . HIS A 1 227 ? -28.333 9.910 14.889 1.00 94.94 227 HIS A CA 1
ATOM 1896 C C . HIS A 1 227 ? -29.629 10.085 14.102 1.00 94.94 227 HIS A C 1
ATOM 1898 O O . HIS A 1 227 ? -30.367 11.023 14.371 1.00 94.94 227 HIS A O 1
ATOM 1904 N N . LEU A 1 228 ? -29.945 9.169 13.184 1.00 96.25 228 LEU A N 1
ATOM 1905 C CA . LEU A 1 228 ? -31.179 9.225 12.394 1.00 96.25 228 LEU A CA 1
ATOM 1906 C C . LEU A 1 228 ? -32.437 8.996 13.243 1.00 96.25 228 LEU A C 1
ATOM 1908 O O . LEU A 1 228 ? -33.439 9.685 13.046 1.00 96.25 228 LEU A O 1
ATOM 1912 N N . ALA A 1 229 ? -32.373 8.094 14.225 1.00 94.56 229 ALA A N 1
ATOM 1913 C CA . ALA A 1 229 ? -33.480 7.829 15.139 1.00 94.56 229 ALA A CA 1
ATOM 1914 C C . ALA A 1 229 ? -33.878 9.075 15.946 1.00 94.56 229 ALA A C 1
ATOM 1916 O O . ALA A 1 229 ? -35.069 9.311 16.138 1.00 94.56 229 ALA A O 1
ATOM 1917 N N . ASN A 1 230 ? -32.916 9.928 16.319 1.00 93.12 230 ASN A N 1
ATOM 1918 C CA . ASN A 1 230 ? -33.186 11.211 16.987 1.00 93.12 230 ASN A CA 1
ATOM 1919 C C . ASN A 1 230 ? -34.007 12.193 16.130 1.00 93.12 230 ASN A C 1
ATOM 1921 O O . ASN A 1 230 ? -34.556 13.153 16.664 1.00 93.12 230 ASN A O 1
ATOM 1925 N N . TYR A 1 231 ? -34.107 11.954 14.821 1.00 94.94 231 TYR A N 1
ATOM 1926 C CA . TYR A 1 231 ? -34.954 12.704 13.890 1.00 94.94 231 TYR A CA 1
ATOM 1927 C C . TYR A 1 231 ? -36.182 11.900 13.428 1.00 94.94 231 TYR A C 1
ATOM 1929 O O . TYR A 1 231 ? -36.814 12.250 12.435 1.00 94.94 231 TYR A O 1
ATOM 1937 N N . GLY A 1 232 ? -36.519 10.794 14.103 1.00 94.25 232 GLY A N 1
ATOM 1938 C CA . GLY A 1 232 ? -37.654 9.937 13.736 1.00 94.25 232 GLY A CA 1
ATOM 1939 C C . GLY A 1 232 ? -37.448 9.150 12.433 1.00 94.25 232 GLY A C 1
ATOM 1940 O O . GLY A 1 232 ? -38.416 8.681 11.816 1.00 94.25 232 GLY A O 1
ATOM 1941 N N . ILE A 1 233 ? -36.195 9.006 11.991 1.00 96.00 233 ILE A N 1
ATOM 1942 C CA . ILE A 1 233 ? -35.822 8.296 10.768 1.00 96.00 233 ILE A CA 1
ATOM 1943 C C . ILE A 1 233 ? -35.249 6.926 11.121 1.00 96.00 233 ILE A C 1
ATOM 1945 O O . ILE A 1 233 ? -34.336 6.790 11.931 1.00 96.00 233 ILE A O 1
ATOM 1949 N N . THR A 1 234 ? -35.774 5.890 10.475 1.00 96.44 234 THR A N 1
ATOM 1950 C CA . THR A 1 234 ? -35.274 4.520 10.598 1.00 96.44 234 THR A CA 1
ATOM 1951 C C . THR A 1 234 ? -35.010 3.989 9.195 1.00 96.44 234 THR A C 1
ATOM 1953 O O . THR A 1 234 ? -35.969 3.810 8.441 1.00 96.44 234 THR A O 1
ATOM 1956 N N . PRO A 1 235 ? -33.740 3.768 8.812 1.00 97.38 235 PRO A N 1
ATOM 1957 C CA . PRO A 1 235 ? -33.416 3.173 7.524 1.00 97.38 235 PRO A CA 1
ATOM 1958 C C . PRO A 1 235 ? -34.056 1.800 7.379 1.00 97.38 235 PRO A C 1
ATOM 1960 O O . PRO A 1 235 ? -34.059 1.012 8.325 1.00 97.38 235 PRO A O 1
ATOM 1963 N N . ARG A 1 236 ? -34.543 1.484 6.181 1.00 97.62 236 ARG A N 1
ATOM 1964 C CA . ARG A 1 236 ? -35.002 0.131 5.873 1.00 97.62 236 ARG A CA 1
ATOM 1965 C C . ARG A 1 236 ? -33.811 -0.779 5.630 1.00 97.62 236 ARG A C 1
ATOM 1967 O O . ARG A 1 236 ? -33.777 -1.871 6.167 1.00 97.62 236 ARG A O 1
ATOM 1974 N N . VAL A 1 237 ? -32.819 -0.324 4.863 1.00 97.75 237 VAL A N 1
ATOM 1975 C CA . VAL A 1 237 ? -31.680 -1.143 4.428 1.00 97.75 237 VAL A CA 1
ATOM 1976 C C . VAL A 1 237 ? -30.354 -0.473 4.769 1.00 97.75 237 VAL A C 1
ATOM 1978 O O . VAL A 1 237 ? -30.089 0.643 4.317 1.00 97.75 237 VAL A O 1
ATOM 1981 N N . ILE A 1 238 ? -29.468 -1.208 5.444 1.00 97.56 238 ILE A N 1
ATOM 1982 C CA . ILE A 1 238 ? -28.026 -0.935 5.449 1.00 97.56 238 ILE A CA 1
ATOM 1983 C C . ILE A 1 238 ? -27.349 -1.927 4.505 1.00 97.56 238 ILE A C 1
ATOM 1985 O O . ILE A 1 238 ? -27.421 -3.139 4.702 1.00 97.56 238 ILE A O 1
ATOM 1989 N N . GLN A 1 239 ? -26.696 -1.415 3.464 1.00 96.38 239 GLN A N 1
ATOM 1990 C CA . GLN A 1 239 ? -25.986 -2.219 2.476 1.00 96.38 239 GLN A CA 1
ATOM 1991 C C . GLN A 1 239 ? -24.470 -2.106 2.662 1.00 96.38 239 GLN A C 1
ATOM 1993 O O . GLN A 1 239 ? -23.950 -0.995 2.739 1.00 96.38 239 GLN A O 1
ATOM 1998 N N . THR A 1 240 ? -23.762 -3.234 2.654 1.00 95.00 240 THR A N 1
ATOM 1999 C CA . THR A 1 240 ? -22.288 -3.283 2.681 1.00 95.00 240 THR A CA 1
ATOM 2000 C C . THR A 1 240 ? -21.753 -4.257 1.637 1.00 95.00 240 THR A C 1
ATOM 2002 O O . THR A 1 240 ? -22.499 -5.065 1.066 1.00 95.00 240 THR A O 1
ATOM 2005 N N . ASP A 1 241 ? -20.447 -4.215 1.400 1.00 89.81 241 ASP A N 1
ATOM 2006 C CA . ASP A 1 241 ? -19.751 -5.277 0.687 1.00 89.81 241 ASP A CA 1
ATOM 2007 C C . ASP A 1 241 ? -19.608 -6.548 1.563 1.00 89.81 241 ASP A C 1
ATOM 2009 O O . ASP A 1 241 ? -20.265 -6.698 2.600 1.00 89.81 241 ASP A O 1
ATOM 2013 N N . ASN A 1 242 ? -18.787 -7.501 1.112 1.00 86.81 242 ASN A N 1
ATOM 2014 C CA . ASN A 1 242 ? -18.513 -8.744 1.842 1.00 86.81 242 ASN A CA 1
ATOM 2015 C C . ASN A 1 242 ? -17.231 -8.659 2.698 1.00 86.81 242 ASN A C 1
ATOM 2017 O O . ASN A 1 242 ? -16.587 -9.685 2.931 1.00 86.81 242 ASN A O 1
ATOM 2021 N N . GLY A 1 243 ? -16.836 -7.457 3.127 1.00 84.12 243 GLY A N 1
ATOM 2022 C CA . GLY A 1 243 ? -15.684 -7.220 3.991 1.00 84.12 243 GLY A CA 1
ATOM 2023 C C . GLY A 1 243 ? -15.809 -7.900 5.359 1.00 84.12 243 GLY A C 1
ATOM 2024 O O . GLY A 1 243 ? -16.890 -8.000 5.943 1.00 84.12 243 GLY A O 1
ATOM 2025 N N . SER A 1 244 ? -14.681 -8.381 5.888 1.00 84.31 244 SER A N 1
ATOM 2026 C CA . SER A 1 244 ? -14.599 -9.103 7.172 1.00 84.31 244 SER A CA 1
ATOM 2027 C C . SER A 1 244 ? -14.958 -8.266 8.409 1.00 84.31 244 SER A C 1
ATOM 2029 O O . SER A 1 244 ? -15.103 -8.811 9.505 1.00 84.31 244 SER A O 1
ATOM 2031 N N . GLU A 1 245 ? -15.048 -6.950 8.247 1.00 82.69 245 GLU A N 1
ATOM 2032 C CA . GLU A 1 245 ? -15.521 -5.974 9.223 1.00 82.69 245 GLU A CA 1
ATOM 2033 C C . GLU A 1 245 ? -17.053 -5.954 9.343 1.00 82.69 245 GLU A C 1
ATOM 2035 O O . GLU A 1 245 ? -17.571 -5.643 10.412 1.00 82.69 245 GLU A O 1
ATOM 2040 N N . PHE A 1 246 ? -17.775 -6.334 8.283 1.00 86.25 246 PHE A N 1
ATOM 2041 C CA . PHE A 1 246 ? -19.241 -6.337 8.243 1.00 86.25 246 PHE A CA 1
ATOM 2042 C C . PHE A 1 246 ? -19.821 -7.737 8.425 1.00 86.25 246 PHE A C 1
ATOM 2044 O O . PHE A 1 246 ? -20.919 -7.892 8.959 1.00 86.25 246 PHE A O 1
ATOM 2051 N N . VAL A 1 247 ? -19.095 -8.773 7.998 1.00 81.44 247 VAL A N 1
ATOM 2052 C CA . VAL A 1 247 ? -19.555 -10.166 8.044 1.00 81.44 247 VAL A CA 1
ATOM 2053 C C . VAL A 1 247 ? -18.582 -11.064 8.796 1.00 81.44 247 VAL A C 1
ATOM 2055 O O . VAL A 1 247 ? -17.381 -10.802 8.873 1.00 81.44 247 VAL A O 1
ATOM 2058 N N . ASN A 1 248 ? -19.108 -12.164 9.329 1.00 75.75 248 ASN A N 1
ATOM 2059 C CA . ASN A 1 248 ? -18.284 -13.183 9.959 1.00 75.75 248 ASN A CA 1
ATOM 2060 C C . ASN A 1 248 ? -17.401 -13.902 8.929 1.00 75.75 248 ASN A C 1
ATOM 2062 O O . ASN A 1 248 ? -17.773 -14.121 7.774 1.00 75.75 248 ASN A O 1
ATOM 2066 N N . THR A 1 249 ? -16.195 -14.255 9.364 1.00 65.06 249 THR A N 1
ATOM 2067 C CA . THR A 1 249 ? -15.307 -15.177 8.649 1.00 65.06 249 THR A CA 1
ATOM 2068 C C . THR A 1 249 ? -15.847 -16.600 8.762 1.00 65.06 249 THR A C 1
ATOM 2070 O O . THR A 1 249 ? -16.562 -16.898 9.710 1.00 65.06 249 THR A O 1
ATOM 2073 N N . ARG A 1 250 ? -15.467 -17.493 7.837 1.00 56.28 250 ARG A N 1
ATOM 2074 C CA . ARG A 1 250 ? -15.892 -18.909 7.861 1.00 56.28 250 ARG A CA 1
ATOM 2075 C C . ARG A 1 250 ? -15.589 -19.628 9.182 1.00 56.28 250 ARG A C 1
ATOM 2077 O O . ARG A 1 250 ? -16.288 -20.569 9.512 1.00 56.28 250 ARG A O 1
ATOM 2084 N N . ASP A 1 251 ? -14.581 -19.153 9.910 1.00 56.34 251 ASP A N 1
ATOM 2085 C CA . ASP A 1 251 ? -14.118 -19.734 11.173 1.00 56.34 251 ASP A CA 1
ATOM 2086 C C . ASP A 1 251 ? -14.742 -19.069 12.421 1.00 56.34 251 ASP A C 1
ATOM 2088 O O . ASP A 1 251 ? -14.255 -19.268 13.530 1.00 56.34 251 ASP A O 1
ATOM 2092 N N . ALA A 1 252 ? -15.744 -18.195 12.260 1.00 58.88 252 ALA A N 1
ATOM 2093 C CA . ALA A 1 252 ? -16.415 -17.562 13.395 1.00 58.88 252 ALA A CA 1
ATOM 2094 C C . ALA A 1 252 ? -17.393 -18.541 14.059 1.00 58.88 252 ALA A C 1
ATOM 2096 O O . ALA A 1 252 ? -18.126 -19.240 13.367 1.00 58.88 252 ALA A O 1
ATOM 2097 N N . THR A 1 253 ? -17.411 -18.554 15.391 1.00 55.09 253 THR A N 1
ATOM 2098 C CA . THR A 1 253 ? -18.329 -19.374 16.195 1.00 55.09 253 THR A CA 1
ATOM 2099 C C . THR A 1 253 ? -19.743 -18.806 16.265 1.00 55.09 253 THR A C 1
ATOM 2101 O O . THR A 1 253 ? -20.677 -19.557 16.506 1.00 55.09 253 THR A O 1
ATOM 2104 N N . ASP A 1 254 ? -19.895 -17.495 16.060 1.00 60.31 254 ASP A N 1
ATOM 2105 C CA . ASP A 1 254 ? -21.189 -16.819 16.134 1.00 60.31 254 ASP A CA 1
ATOM 2106 C C . ASP A 1 254 ? -21.918 -16.879 14.784 1.00 60.31 254 ASP A C 1
ATOM 2108 O O . ASP A 1 254 ? -21.334 -16.582 13.734 1.00 60.31 254 ASP A O 1
ATOM 2112 N N . ASP A 1 255 ? -23.221 -17.158 14.812 1.00 64.25 255 ASP A N 1
ATOM 2113 C CA . ASP A 1 255 ? -24.056 -17.234 13.603 1.00 64.25 255 ASP A CA 1
ATOM 2114 C C . ASP A 1 255 ? -24.195 -15.879 12.885 1.00 64.25 255 ASP A C 1
ATOM 2116 O O . ASP A 1 255 ? -24.363 -15.813 11.664 1.00 64.25 255 ASP A O 1
ATOM 2120 N N . THR A 1 256 ? -24.097 -14.769 13.625 1.00 72.75 256 THR A N 1
ATOM 2121 C CA . THR A 1 256 ? -24.233 -13.402 13.096 1.00 72.75 256 THR A CA 1
ATOM 2122 C C . THR A 1 256 ? -23.107 -12.495 13.580 1.00 72.75 256 THR A C 1
ATOM 2124 O O . THR A 1 256 ? -22.644 -12.600 14.713 1.00 72.75 256 THR A O 1
ATOM 2127 N N . SER A 1 257 ? -22.635 -11.590 12.717 1.00 82.31 257 SER A N 1
ATOM 2128 C CA . SER A 1 257 ? -21.578 -10.645 13.092 1.00 82.31 257 SER A CA 1
ATOM 2129 C C . SER A 1 257 ? -22.118 -9.549 14.012 1.00 82.31 257 SER A C 1
ATOM 2131 O O . SER A 1 257 ? -23.271 -9.138 13.884 1.00 82.31 257 SER A O 1
ATOM 2133 N N . LEU A 1 258 ? -21.259 -8.996 14.876 1.00 83.44 258 LEU A N 1
ATOM 2134 C CA . LEU A 1 258 ? -21.597 -7.846 15.727 1.00 83.44 258 LEU A CA 1
ATOM 2135 C C . LEU A 1 258 ? -22.192 -6.675 14.924 1.00 83.44 258 LEU A C 1
ATOM 2137 O O . LEU A 1 258 ? -23.137 -6.026 15.361 1.00 83.44 258 LEU A O 1
ATOM 2141 N N . PHE A 1 259 ? -21.658 -6.418 13.728 1.00 89.19 259 PHE A N 1
ATOM 2142 C CA . PHE A 1 259 ? -22.186 -5.393 12.831 1.00 89.19 259 PHE A CA 1
ATOM 2143 C C . PHE A 1 259 ? -23.638 -5.680 12.425 1.00 89.19 259 PHE A C 1
ATOM 2145 O O . PHE A 1 259 ? -24.482 -4.790 12.506 1.00 89.19 259 PHE A O 1
ATOM 2152 N N . VAL A 1 260 ? -23.937 -6.921 12.022 1.00 89.06 260 VAL A N 1
ATOM 2153 C CA . VAL A 1 260 ? -25.297 -7.343 11.658 1.00 89.06 260 VAL A CA 1
ATOM 2154 C C . VAL A 1 260 ? -26.230 -7.196 12.851 1.00 89.06 260 VAL A C 1
ATOM 2156 O O . VAL A 1 260 ? -27.278 -6.580 12.700 1.00 89.06 260 VAL A O 1
ATOM 2159 N N . GLN A 1 261 ? -25.818 -7.663 14.032 1.00 87.94 261 GLN A N 1
ATOM 2160 C CA . GLN A 1 261 ? -26.605 -7.544 15.262 1.00 87.94 261 GLN A CA 1
ATOM 2161 C C . GLN A 1 261 ? -26.977 -6.084 15.559 1.00 87.94 261 GLN A C 1
ATOM 2163 O O . GLN A 1 261 ? -28.141 -5.787 15.814 1.00 87.94 261 GLN A O 1
ATOM 2168 N N . VAL A 1 262 ? -26.020 -5.153 15.453 1.00 89.12 262 VAL A N 1
ATOM 2169 C CA . VAL A 1 262 ? -26.274 -3.713 15.638 1.00 89.12 262 VAL A CA 1
ATOM 2170 C C . VAL A 1 262 ? -27.239 -3.166 14.592 1.00 89.12 262 VAL A C 1
ATOM 2172 O O . VAL A 1 262 ? -28.145 -2.407 14.936 1.00 89.12 262 VAL A O 1
ATOM 2175 N N . VAL A 1 263 ? -27.059 -3.533 13.322 1.00 92.88 263 VAL A N 1
ATOM 2176 C CA . VAL A 1 263 ? -27.923 -3.064 12.232 1.00 92.88 263 VAL A CA 1
ATOM 2177 C C . VAL A 1 263 ? -29.359 -3.542 12.428 1.00 92.88 263 VAL A C 1
ATOM 2179 O O . VAL A 1 263 ? -30.283 -2.753 12.254 1.00 92.88 263 VAL A O 1
ATOM 2182 N N . THR A 1 264 ? -29.555 -4.800 12.820 1.00 91.44 264 THR A N 1
ATOM 2183 C CA . THR A 1 264 ? -30.883 -5.421 12.911 1.00 91.44 264 THR A CA 1
ATOM 2184 C C . THR A 1 264 ? -31.554 -5.264 14.274 1.00 91.44 264 THR A C 1
ATOM 2186 O O . THR A 1 264 ? -32.691 -5.701 14.439 1.00 91.44 264 THR A O 1
ATOM 2189 N N . ARG A 1 265 ? -30.906 -4.622 15.257 1.00 88.44 265 ARG A N 1
ATOM 2190 C CA . ARG A 1 265 ? -31.395 -4.539 16.650 1.00 88.44 265 ARG A CA 1
ATOM 2191 C C . ARG A 1 265 ? -32.765 -3.881 16.825 1.00 88.44 265 ARG A C 1
ATOM 2193 O O . ARG A 1 265 ? -33.414 -4.074 17.840 1.00 88.44 265 ARG A O 1
ATOM 2200 N N . ASN A 1 266 ? -33.178 -3.042 15.875 1.00 86.94 266 ASN A N 1
ATOM 2201 C CA . ASN A 1 266 ? -34.462 -2.341 15.927 1.00 86.94 266 ASN A CA 1
ATOM 2202 C C . ASN A 1 266 ? -35.599 -3.124 15.243 1.00 86.94 266 ASN A C 1
ATOM 2204 O O . ASN A 1 266 ? -36.708 -2.600 15.148 1.00 86.94 266 ASN A O 1
ATOM 2208 N N . HIS A 1 267 ? -35.309 -4.319 14.709 1.00 88.06 267 HIS A N 1
ATOM 2209 C CA . HIS A 1 267 ? -36.216 -5.199 13.957 1.00 88.06 267 HIS A CA 1
ATOM 2210 C C . HIS A 1 267 ? -36.881 -4.579 12.712 1.00 88.06 267 HIS A C 1
ATOM 2212 O O . HIS A 1 267 ? -37.755 -5.190 12.103 1.00 88.06 267 HIS A O 1
ATOM 2218 N N . LYS A 1 268 ? -36.467 -3.375 12.308 1.00 92.50 268 LYS A N 1
ATOM 2219 C CA . LYS A 1 268 ? -37.005 -2.620 11.162 1.00 92.50 268 LYS A CA 1
ATOM 2220 C C . LYS A 1 268 ? -35.972 -2.423 10.058 1.00 92.50 268 LYS A C 1
ATOM 2222 O O . LYS A 1 268 ? -36.337 -2.213 8.904 1.00 92.50 268 LYS A O 1
ATOM 2227 N N . THR A 1 269 ? -34.694 -2.467 10.417 1.00 96.12 269 THR A N 1
ATOM 2228 C CA . THR A 1 269 ? -33.570 -2.290 9.508 1.00 96.12 269 THR A CA 1
ATOM 2229 C C . THR A 1 269 ? -32.972 -3.650 9.155 1.00 96.12 269 THR A C 1
ATOM 2231 O O . THR A 1 269 ? -32.577 -4.415 10.031 1.00 96.12 269 THR A O 1
ATOM 2234 N N . GLU A 1 270 ? -32.874 -3.950 7.862 1.00 96.62 270 GLU A N 1
ATOM 2235 C CA . GLU A 1 270 ? -32.215 -5.150 7.344 1.00 96.62 270 GLU A CA 1
ATOM 2236 C C . GLU A 1 270 ? -30.771 -4.853 6.908 1.00 96.62 270 GLU A C 1
ATOM 2238 O O . GLU A 1 270 ? -30.471 -3.806 6.319 1.00 96.62 270 GLU A O 1
ATOM 2243 N N . HIS A 1 271 ? -29.866 -5.807 7.148 1.00 95.69 271 HIS A N 1
ATOM 2244 C CA . HIS A 1 271 ? -28.539 -5.806 6.533 1.00 95.69 271 HIS A CA 1
ATOM 2245 C C . HIS A 1 271 ? -28.587 -6.528 5.185 1.00 95.69 271 HIS A C 1
ATOM 2247 O O . HIS A 1 271 ? -28.989 -7.688 5.108 1.00 95.69 271 HIS A O 1
ATOM 2253 N N . ARG A 1 272 ? -28.146 -5.864 4.111 1.00 94.75 272 ARG A N 1
ATOM 2254 C CA . ARG A 1 272 ? -28.022 -6.475 2.779 1.00 94.75 272 ARG A CA 1
ATOM 2255 C C . ARG A 1 272 ? -26.582 -6.467 2.295 1.00 94.75 272 ARG A C 1
ATOM 2257 O O . ARG A 1 272 ? -25.948 -5.423 2.178 1.00 94.75 272 ARG A O 1
ATOM 2264 N N . ARG A 1 273 ? -26.093 -7.639 1.903 1.00 92.31 273 ARG A N 1
ATOM 2265 C CA . ARG A 1 273 ? -24.771 -7.788 1.285 1.00 92.31 273 ARG A CA 1
ATOM 2266 C C . ARG A 1 273 ? -24.853 -7.626 -0.221 1.00 92.31 273 ARG A C 1
ATOM 2268 O O . ARG A 1 273 ? -25.836 -8.027 -0.846 1.00 92.31 273 ARG A O 1
ATOM 2275 N N . ILE A 1 274 ? -23.793 -7.094 -0.813 1.00 87.62 274 ILE A N 1
ATOM 2276 C CA . ILE A 1 274 ? -23.655 -7.063 -2.268 1.00 87.62 274 ILE A CA 1
ATOM 2277 C C . ILE A 1 274 ? -23.415 -8.491 -2.783 1.00 87.62 274 ILE A C 1
ATOM 2279 O O . ILE A 1 274 ? -22.451 -9.137 -2.356 1.00 87.62 274 ILE A O 1
ATOM 2283 N N . PRO A 1 275 ? -24.241 -8.995 -3.719 1.00 86.38 275 PRO A N 1
ATOM 2284 C CA . PRO A 1 275 ? -24.015 -10.305 -4.315 1.00 86.38 275 PRO A CA 1
ATOM 2285 C C . PRO A 1 275 ? -22.645 -10.384 -5.014 1.00 86.38 275 PRO A C 1
ATOM 2287 O O . PRO A 1 275 ? -22.236 -9.418 -5.673 1.00 86.38 275 PRO A O 1
ATOM 2290 N N . PRO A 1 276 ? -21.930 -11.522 -4.936 1.00 78.94 276 PRO A N 1
ATOM 2291 C CA . PRO A 1 276 ? -20.693 -11.718 -5.685 1.00 78.94 276 PRO A CA 1
ATOM 2292 C C . PRO A 1 276 ? -20.875 -11.402 -7.178 1.00 78.94 276 PRO A C 1
ATOM 2294 O O . PRO A 1 276 ? -21.838 -11.831 -7.808 1.00 78.94 276 PRO A O 1
ATOM 2297 N N . GLY A 1 277 ? -19.960 -10.612 -7.748 1.00 73.75 277 GLY A N 1
ATOM 2298 C CA . GLY A 1 277 ? -20.027 -10.170 -9.148 1.00 73.75 277 GLY A CA 1
ATOM 2299 C C . GLY A 1 277 ? -20.836 -8.887 -9.398 1.00 73.75 277 GLY A C 1
ATOM 2300 O O . GLY A 1 277 ? -20.681 -8.275 -10.456 1.00 73.75 277 GLY A O 1
ATOM 2301 N N . ALA A 1 278 ? -21.607 -8.394 -8.424 1.00 82.12 278 ALA A N 1
ATOM 2302 C CA . ALA A 1 278 ? -22.427 -7.183 -8.546 1.00 82.12 278 ALA A CA 1
ATOM 2303 C C . ALA A 1 278 ? -21.704 -5.890 -8.107 1.00 82.12 278 ALA A C 1
ATOM 2305 O O . ALA A 1 278 ? -22.323 -4.990 -7.549 1.00 82.12 278 ALA A O 1
ATOM 2306 N N . LYS A 1 279 ? -20.401 -5.749 -8.397 1.00 72.62 279 LYS A N 1
ATOM 2307 C CA . LYS A 1 279 ? -19.537 -4.642 -7.909 1.00 72.62 279 LYS A CA 1
ATOM 2308 C C . LYS A 1 279 ? -20.107 -3.225 -8.078 1.00 72.62 279 LYS A C 1
ATOM 2310 O O . LYS A 1 279 ? -19.880 -2.354 -7.257 1.00 72.62 279 LYS A O 1
ATOM 2315 N N . THR A 1 280 ? -20.901 -2.994 -9.126 1.00 80.50 280 THR A N 1
ATOM 2316 C CA . THR A 1 280 ? -21.519 -1.679 -9.383 1.00 80.50 280 THR A CA 1
ATOM 2317 C C . THR A 1 280 ? -22.559 -1.261 -8.342 1.00 80.50 280 THR A C 1
ATOM 2319 O O . THR A 1 280 ? -22.944 -0.097 -8.308 1.00 80.50 280 THR A O 1
ATOM 2322 N N . TRP A 1 281 ? -22.999 -2.173 -7.474 1.00 84.12 281 TRP A N 1
ATOM 2323 C CA . TRP A 1 281 ? -23.944 -1.871 -6.406 1.00 84.12 281 TRP A CA 1
ATOM 2324 C C . TRP A 1 281 ? -23.335 -1.011 -5.296 1.00 84.12 281 TRP A C 1
ATOM 2326 O O . TRP A 1 281 ? -24.116 -0.434 -4.550 1.00 84.12 281 TRP A O 1
ATOM 2336 N N . GLN A 1 282 ? -22.004 -0.873 -5.219 1.00 85.44 282 GLN A N 1
ATOM 2337 C CA . GLN A 1 282 ? -21.299 0.013 -4.275 1.00 85.44 282 GLN A CA 1
ATOM 2338 C C . GLN A 1 282 ? -20.887 1.360 -4.895 1.00 85.44 282 GLN A C 1
ATOM 2340 O O . GLN A 1 282 ? -20.234 2.182 -4.259 1.00 85.44 282 GLN A O 1
ATOM 2345 N N . SER A 1 283 ? -21.282 1.632 -6.144 1.00 83.69 283 SER A N 1
ATOM 2346 C CA . SER A 1 283 ? -20.721 2.755 -6.903 1.00 83.69 283 SER A CA 1
ATOM 2347 C C . SER A 1 283 ? -20.937 4.131 -6.265 1.00 83.69 283 SER A C 1
ATOM 2349 O O . SER A 1 283 ? -20.163 5.042 -6.546 1.00 83.69 283 SER A O 1
ATOM 2351 N N . ASP A 1 284 ? -22.000 4.332 -5.477 1.00 85.75 284 ASP A N 1
ATOM 2352 C CA . ASP A 1 284 ? -22.322 5.656 -4.921 1.00 85.75 284 ASP A CA 1
ATOM 2353 C C . ASP A 1 284 ? -21.400 6.041 -3.766 1.00 85.75 284 ASP A C 1
ATOM 2355 O O . ASP A 1 284 ? -20.912 7.177 -3.726 1.00 85.75 284 ASP A O 1
ATOM 2359 N N . VAL A 1 285 ? -21.135 5.109 -2.848 1.00 90.00 285 VAL A N 1
ATOM 2360 C CA . VAL A 1 285 ? -20.177 5.338 -1.762 1.00 90.00 285 VAL A CA 1
ATOM 2361 C C . VAL A 1 285 ? -18.737 5.369 -2.287 1.00 90.00 285 VAL A C 1
ATOM 2363 O O . VAL A 1 285 ? -18.010 6.296 -1.937 1.00 90.00 285 VAL A O 1
ATOM 2366 N N . GLU A 1 286 ? -18.365 4.514 -3.247 1.00 88.06 286 GLU A N 1
ATOM 2367 C CA . GLU A 1 286 ? -17.046 4.577 -3.909 1.00 88.06 286 GLU A CA 1
ATOM 2368 C C . GLU A 1 286 ? -16.825 5.914 -4.638 1.00 88.06 286 GLU A C 1
ATOM 2370 O O . GLU A 1 286 ? -15.765 6.532 -4.539 1.00 88.06 286 GLU A O 1
ATOM 2375 N N . THR A 1 287 ? -17.845 6.414 -5.350 1.00 89.50 287 THR A N 1
ATOM 2376 C CA . THR A 1 287 ? -17.766 7.735 -5.998 1.00 89.50 287 THR A CA 1
ATOM 2377 C C . THR A 1 287 ? -17.582 8.835 -4.954 1.00 89.50 287 THR A C 1
ATOM 2379 O O . THR A 1 287 ? -16.840 9.784 -5.190 1.00 89.50 287 THR A O 1
ATOM 2382 N N . SER A 1 288 ? -18.231 8.714 -3.790 1.00 92.50 288 SER A N 1
ATOM 2383 C CA . SER A 1 288 ? -18.066 9.672 -2.692 1.00 92.50 288 SER A CA 1
ATOM 2384 C C . SER A 1 288 ? -16.636 9.698 -2.164 1.00 92.50 288 SER A C 1
ATOM 2386 O O . SER A 1 288 ? -16.089 10.777 -1.974 1.00 92.50 288 SER A O 1
ATOM 2388 N N . HIS A 1 289 ? -15.998 8.534 -2.018 1.00 94.94 289 HIS A N 1
ATOM 2389 C CA . HIS A 1 289 ? -14.613 8.433 -1.568 1.00 94.94 289 HIS A CA 1
ATOM 2390 C C . HIS A 1 289 ? -13.651 9.142 -2.504 1.00 94.94 289 HIS A C 1
ATOM 2392 O O . HIS A 1 289 ? -12.800 9.887 -2.031 1.00 94.94 289 HIS A O 1
ATOM 2398 N N . TRP A 1 290 ? -13.824 8.971 -3.815 1.00 92.94 290 TRP A N 1
ATOM 2399 C CA . TRP A 1 290 ? -13.013 9.680 -4.803 1.00 92.94 290 TRP A CA 1
ATOM 2400 C C . TRP A 1 290 ? -13.199 11.203 -4.724 1.00 92.94 290 TRP A C 1
ATOM 2402 O O . TRP A 1 290 ? -12.228 11.951 -4.831 1.00 92.94 290 TRP A O 1
ATOM 2412 N N . ILE A 1 291 ? -14.432 11.673 -4.500 1.00 92.25 291 ILE A N 1
ATOM 2413 C CA . ILE A 1 291 ? -14.715 13.106 -4.344 1.00 92.25 291 ILE A CA 1
ATOM 2414 C C . ILE A 1 291 ? -14.053 13.657 -3.072 1.00 92.25 291 ILE A C 1
ATOM 2416 O O . ILE A 1 291 ? -13.368 14.673 -3.142 1.00 92.25 291 ILE A O 1
ATOM 2420 N N . ILE A 1 292 ? -14.220 12.981 -1.929 1.00 94.81 292 ILE A N 1
ATOM 2421 C CA . ILE A 1 292 ? -13.624 13.395 -0.648 1.00 94.81 292 ILE A CA 1
ATOM 2422 C C . ILE A 1 292 ? -12.096 13.386 -0.748 1.00 94.81 292 ILE A C 1
ATOM 2424 O O . ILE A 1 292 ? -11.441 14.302 -0.263 1.00 94.81 292 ILE A O 1
ATOM 2428 N N . GLU A 1 293 ? -11.518 12.383 -1.408 1.00 92.94 293 GLU A N 1
ATOM 2429 C CA . GLU A 1 293 ? -10.078 12.318 -1.645 1.00 92.94 293 GLU A CA 1
ATOM 2430 C C . GLU A 1 293 ? -9.578 13.568 -2.372 1.00 92.94 293 GLU A C 1
ATOM 2432 O O . GLU A 1 293 ? -8.707 14.265 -1.857 1.00 92.94 293 GLU A O 1
ATOM 2437 N N . LYS A 1 294 ? -10.198 13.909 -3.507 1.00 91.38 294 LYS A N 1
ATOM 2438 C CA . LYS A 1 294 ? -9.795 15.052 -4.334 1.00 91.38 294 LYS A CA 1
ATOM 2439 C C . LYS A 1 294 ? -10.031 16.405 -3.674 1.00 91.38 294 LYS A C 1
ATOM 2441 O O . LYS A 1 294 ? -9.225 17.314 -3.838 1.00 91.38 294 LYS A O 1
ATOM 2446 N N . GLU A 1 295 ? -11.152 16.566 -2.983 1.00 92.62 295 GLU A N 1
ATOM 2447 C CA . GLU A 1 295 ? -11.584 17.873 -2.474 1.00 92.62 295 GLU A CA 1
ATOM 2448 C C . GLU A 1 295 ? -11.117 18.155 -1.055 1.00 92.62 295 GLU A C 1
ATOM 2450 O O . GLU A 1 295 ? -10.946 19.313 -0.682 1.00 92.62 295 GLU A O 1
ATOM 2455 N N . PHE A 1 296 ? -10.942 17.106 -0.256 1.00 95.25 296 PHE A N 1
ATOM 2456 C CA . PHE A 1 296 ? -10.576 17.224 1.142 1.00 95.25 296 PHE A CA 1
ATOM 2457 C C . PHE A 1 296 ? -9.193 16.643 1.392 1.00 95.25 296 PHE A C 1
ATOM 2459 O O . PHE A 1 296 ? -8.290 17.389 1.761 1.00 95.25 296 PHE A O 1
ATOM 2466 N N . TYR A 1 297 ? -8.989 15.342 1.185 1.00 93.44 297 TYR A N 1
ATOM 2467 C CA . TYR A 1 297 ? -7.762 14.692 1.648 1.00 93.44 297 TYR A CA 1
ATOM 2468 C C . TYR A 1 297 ? -6.499 15.127 0.901 1.00 93.44 297 TYR A C 1
ATOM 2470 O O . TYR A 1 297 ? -5.460 15.255 1.542 1.00 93.44 297 TYR A O 1
ATOM 2478 N N . ASP A 1 298 ? -6.573 15.426 -0.395 1.00 88.88 298 ASP A N 1
ATOM 2479 C CA . ASP A 1 298 ? -5.434 15.912 -1.187 1.00 88.88 298 ASP A CA 1
ATOM 2480 C C . ASP A 1 298 ? -4.985 17.330 -0.780 1.00 88.88 298 ASP A C 1
ATOM 2482 O O . ASP A 1 298 ? -3.838 17.701 -1.020 1.00 88.88 298 ASP A O 1
ATOM 2486 N N . ALA A 1 299 ? -5.860 18.119 -0.145 1.00 86.75 299 ALA A N 1
ATOM 2487 C CA . ALA A 1 299 ? -5.617 19.536 0.145 1.00 86.75 299 ALA A CA 1
ATOM 2488 C C . ALA A 1 299 ? -5.561 19.878 1.644 1.00 86.75 299 ALA A C 1
ATOM 2490 O O . ALA A 1 299 ? -4.972 20.888 2.040 1.00 86.75 299 ALA A O 1
ATOM 2491 N N . VAL A 1 300 ? -6.196 19.078 2.502 1.00 89.88 300 VAL A N 1
ATOM 2492 C CA . VAL A 1 300 ? -6.351 19.405 3.921 1.00 89.88 300 VAL A CA 1
ATOM 2493 C C . VAL A 1 300 ? -5.011 19.332 4.644 1.00 89.88 300 VAL A C 1
ATOM 2495 O O . VAL A 1 300 ? -4.287 18.345 4.551 1.00 89.88 300 VAL A O 1
ATOM 2498 N N . LYS A 1 301 ? -4.701 20.373 5.419 1.00 89.00 301 LYS A N 1
ATOM 2499 C CA . LYS A 1 301 ? -3.626 20.348 6.418 1.00 89.00 301 LYS A CA 1
ATOM 2500 C C . LYS A 1 301 ? -4.195 19.988 7.783 1.00 89.00 301 LYS A C 1
ATOM 2502 O O . LYS A 1 301 ? -5.206 20.560 8.187 1.00 89.00 301 LYS A O 1
ATOM 2507 N N . VAL A 1 302 ? -3.563 19.093 8.517 1.00 80.94 302 VAL A N 1
ATOM 2508 C CA . VAL A 1 302 ? -4.071 18.485 9.740 1.00 80.94 302 VAL A CA 1
ATOM 2509 C C . VAL A 1 302 ? -2.983 18.539 10.802 1.00 80.94 302 VAL A C 1
ATOM 2511 O O . VAL A 1 302 ? -1.861 18.105 10.576 1.00 80.94 302 VAL A O 1
ATOM 2514 N N . MET A 1 303 ? -3.333 19.069 11.974 1.00 74.12 303 MET A N 1
ATOM 2515 C CA . MET A 1 303 ? -2.386 19.267 13.083 1.00 74.12 303 MET A CA 1
ATOM 2516 C C . MET A 1 303 ? -2.540 18.232 14.208 1.00 74.12 303 MET A C 1
ATOM 2518 O O . MET A 1 303 ? -1.669 18.102 15.062 1.00 74.12 303 MET A O 1
ATOM 2522 N N . SER A 1 304 ? -3.672 17.527 14.251 1.00 79.88 304 SER A N 1
ATOM 2523 C CA . SER A 1 304 ? -3.988 16.478 15.227 1.00 79.88 304 SER A CA 1
ATOM 2524 C C . SER A 1 304 ? -5.165 15.634 14.740 1.00 79.88 304 SER A C 1
ATOM 2526 O O . SER A 1 304 ? -5.911 16.055 13.858 1.00 79.88 304 SER A O 1
ATOM 2528 N N . ASP A 1 305 ? -5.380 14.473 15.352 1.00 81.38 305 ASP A N 1
ATOM 2529 C CA . ASP A 1 305 ? -6.560 13.621 15.154 1.00 81.38 305 ASP A CA 1
ATOM 2530 C C . ASP A 1 305 ? -7.886 14.368 15.387 1.00 81.38 305 ASP A C 1
ATOM 2532 O O . ASP A 1 305 ? -8.798 14.306 14.559 1.00 81.38 305 ASP A O 1
ATOM 2536 N N . ARG A 1 306 ? -7.983 15.160 16.460 1.00 82.25 306 ARG A N 1
ATOM 2537 C CA . ARG A 1 306 ? -9.169 15.981 16.746 1.00 82.25 306 ARG A CA 1
ATOM 2538 C C . ARG A 1 306 ? -9.352 17.106 15.727 1.00 82.25 306 ARG A C 1
ATOM 2540 O O . ARG A 1 306 ? -10.474 17.366 15.297 1.00 82.25 306 ARG A O 1
ATOM 2547 N N . ASN A 1 307 ? -8.262 17.754 15.304 1.00 87.19 307 ASN A N 1
ATOM 2548 C CA . ASN A 1 307 ? -8.305 18.738 14.221 1.00 87.19 307 ASN A CA 1
ATOM 2549 C C . ASN A 1 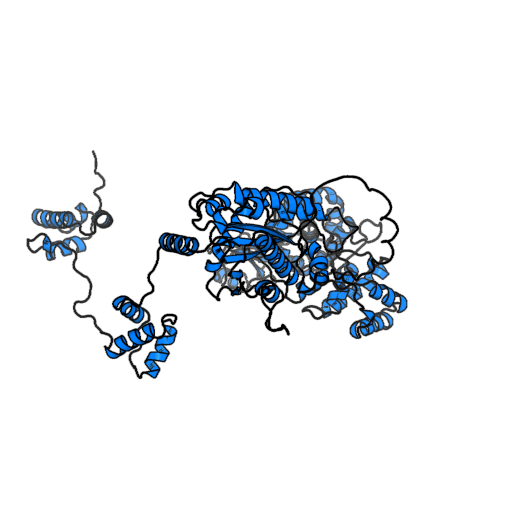307 ? -8.772 18.090 12.910 1.00 87.19 307 ASN A C 1
ATOM 2551 O O . ASN A 1 307 ? -9.571 18.689 12.193 1.00 87.19 307 ASN A O 1
ATOM 2555 N N . PHE A 1 308 ? -8.339 16.857 12.641 1.00 89.50 308 PHE A N 1
ATOM 2556 C CA . PHE A 1 308 ? -8.744 16.099 11.465 1.00 89.50 308 PHE A CA 1
ATOM 2557 C C . PHE A 1 308 ? -10.244 15.825 11.459 1.00 89.50 308 PHE A C 1
ATOM 2559 O O . PHE A 1 308 ? -10.926 16.163 10.494 1.00 89.50 308 PHE A O 1
ATOM 2566 N N . ALA A 1 309 ? -10.764 15.277 12.562 1.00 89.38 309 ALA A N 1
ATOM 2567 C CA . ALA A 1 309 ? -12.180 14.966 12.710 1.00 89.38 309 ALA A CA 1
ATOM 2568 C C . ALA A 1 309 ? -13.054 16.224 12.586 1.00 89.38 309 ALA A C 1
ATOM 2570 O O . ALA A 1 309 ? -14.076 16.193 11.906 1.00 89.38 309 ALA A O 1
ATOM 2571 N N . ASN A 1 310 ? -12.627 17.354 13.162 1.00 85.44 310 ASN A N 1
ATOM 2572 C CA . ASN A 1 310 ? -13.351 18.625 13.054 1.00 85.44 310 ASN A CA 1
ATOM 2573 C C . ASN A 1 310 ? -13.375 19.166 11.618 1.00 85.44 310 ASN A C 1
ATOM 2575 O O . ASN A 1 310 ? -14.426 19.592 11.139 1.00 85.44 310 ASN A O 1
ATOM 2579 N N . LYS A 1 311 ? -12.235 19.134 10.913 1.00 90.00 311 LYS A N 1
ATOM 2580 C CA . LYS A 1 311 ? -12.167 19.558 9.507 1.00 90.00 311 LYS A CA 1
ATOM 2581 C C . LYS A 1 311 ? -13.000 18.649 8.609 1.00 90.00 311 LYS A C 1
ATOM 2583 O O . LYS A 1 311 ? -13.697 19.147 7.730 1.00 90.00 311 LYS A O 1
ATOM 2588 N N . LEU A 1 312 ? -12.982 17.343 8.871 1.00 95.12 312 LEU A N 1
ATOM 2589 C CA . LEU A 1 312 ? -13.796 16.380 8.138 1.00 95.12 312 LEU A CA 1
ATOM 2590 C C . LEU A 1 312 ? -15.294 16.589 8.409 1.00 95.12 312 LEU A C 1
ATOM 2592 O O . LEU A 1 312 ? -16.078 16.541 7.468 1.00 95.12 312 LEU A O 1
ATOM 2596 N N . ARG A 1 313 ? -15.697 16.911 9.648 1.00 94.75 313 ARG A N 1
ATOM 2597 C CA . ARG A 1 313 ? -17.086 17.291 9.970 1.00 94.75 313 ARG A CA 1
ATOM 2598 C C . ARG A 1 313 ? -17.524 18.540 9.208 1.00 94.75 313 ARG A C 1
ATOM 2600 O O . ARG A 1 313 ? -18.620 18.570 8.659 1.00 94.75 313 ARG A O 1
ATOM 2607 N N . ALA A 1 314 ? -16.669 19.563 9.159 1.00 91.00 314 ALA A N 1
ATOM 2608 C CA . ALA A 1 314 ? -16.953 20.791 8.420 1.00 91.00 314 ALA A CA 1
ATOM 2609 C C . ALA A 1 314 ? -17.097 20.519 6.913 1.00 91.00 314 ALA A C 1
ATOM 2611 O O . ALA A 1 314 ? -18.039 21.006 6.285 1.00 91.00 314 ALA A O 1
ATOM 2612 N N . TYR A 1 315 ? -16.218 19.683 6.349 1.00 96.12 315 TYR A N 1
ATOM 2613 C CA . TYR A 1 315 ? -16.339 19.218 4.969 1.00 96.12 315 TYR A CA 1
ATOM 2614 C C . TYR A 1 315 ? -17.644 18.446 4.747 1.00 96.12 315 TYR A C 1
ATOM 2616 O O . TYR A 1 315 ? -18.372 18.753 3.810 1.00 96.12 315 TYR A O 1
ATOM 2624 N N . GLN A 1 316 ? -17.981 17.494 5.621 1.00 96.19 316 GLN A N 1
ATOM 2625 C CA . GLN A 1 316 ? -19.222 16.716 5.567 1.00 96.19 316 GLN A CA 1
ATOM 2626 C C . GLN A 1 316 ? -20.457 17.625 5.570 1.00 96.19 316 GLN A C 1
ATOM 2628 O O . GLN A 1 316 ? -21.361 17.448 4.754 1.00 96.19 316 GLN A O 1
ATOM 2633 N N . TRP A 1 317 ? -20.488 18.621 6.459 1.00 93.00 317 TRP A N 1
ATOM 2634 C CA . TRP A 1 317 ? -21.555 19.615 6.503 1.00 93.00 317 TRP A CA 1
ATOM 2635 C C . TRP A 1 317 ? -21.670 20.352 5.167 1.00 93.00 317 TRP A C 1
ATOM 2637 O O . TRP A 1 317 ? -22.738 20.353 4.557 1.00 93.00 317 TRP A O 1
ATOM 2647 N N . GLY A 1 318 ? -20.560 20.894 4.656 1.00 92.56 318 GLY A N 1
ATOM 2648 C CA . GLY A 1 318 ? -20.538 21.578 3.364 1.00 92.56 318 GLY A CA 1
ATOM 2649 C C . GLY A 1 318 ? -20.931 20.683 2.191 1.00 92.56 318 GLY A C 1
ATOM 2650 O O . GLY A 1 318 ? -21.686 21.109 1.320 1.00 92.56 318 GLY A O 1
ATOM 2651 N N . PHE A 1 319 ? -20.513 19.421 2.203 1.00 95.69 319 PHE A N 1
ATOM 2652 C CA . PHE A 1 319 ? -20.904 18.425 1.214 1.00 95.69 319 PHE A CA 1
ATOM 2653 C C . PHE A 1 319 ? -22.425 18.220 1.186 1.00 95.69 319 PHE A C 1
ATOM 2655 O O . PHE A 1 319 ? -23.022 18.090 0.118 1.00 95.69 319 PHE A O 1
ATOM 2662 N N . ASN A 1 320 ? -23.058 18.214 2.358 1.00 97.25 320 ASN A N 1
ATOM 2663 C CA . ASN A 1 320 ? -24.480 17.931 2.496 1.00 97.25 320 ASN A CA 1
ATOM 2664 C C . ASN A 1 320 ? -25.388 19.141 2.246 1.00 97.25 320 ASN A C 1
ATOM 2666 O O . ASN A 1 320 ? -26.516 18.959 1.786 1.00 97.25 320 ASN A O 1
ATOM 2670 N N . VAL A 1 321 ? -24.926 20.354 2.555 1.00 95.06 321 VAL A N 1
ATOM 2671 C CA . VAL A 1 321 ? -25.784 21.554 2.551 1.00 95.06 321 VAL A CA 1
ATOM 2672 C C . VAL A 1 321 ? -25.376 22.627 1.543 1.00 95.06 321 VAL A C 1
ATOM 2674 O O . VAL A 1 321 ? -26.189 23.490 1.240 1.00 95.06 321 VAL A O 1
ATOM 2677 N N . MET A 1 322 ? -24.146 22.597 1.020 1.00 94.06 322 MET A N 1
ATOM 2678 C CA . MET A 1 322 ? -23.623 23.633 0.110 1.00 94.06 322 MET A CA 1
ATOM 2679 C C . MET A 1 322 ? -23.191 23.067 -1.248 1.00 94.06 322 MET A C 1
ATOM 2681 O O . MET A 1 322 ? -23.348 23.716 -2.280 1.00 94.06 322 MET A O 1
ATOM 2685 N N . ARG A 1 323 ? -22.652 21.844 -1.280 1.00 92.19 323 ARG A N 1
ATOM 2686 C CA . ARG A 1 323 ? -22.115 21.234 -2.498 1.00 92.19 323 ARG A CA 1
ATOM 2687 C C . ARG A 1 323 ? -23.221 20.685 -3.402 1.00 92.19 323 ARG A C 1
ATOM 2689 O O . ARG A 1 323 ? -23.826 19.650 -3.117 1.00 92.19 323 ARG A O 1
ATOM 2696 N N . LYS A 1 324 ? -23.408 21.314 -4.561 1.00 91.88 324 LYS A N 1
ATOM 2697 C CA . LYS A 1 324 ? -24.304 20.811 -5.611 1.00 91.88 324 LYS A CA 1
ATOM 2698 C C . LYS A 1 324 ? -23.713 19.585 -6.308 1.00 91.88 324 LYS A C 1
ATOM 2700 O O . LYS A 1 324 ? -22.563 19.585 -6.746 1.00 91.88 324 LYS A O 1
ATOM 2705 N N . ASN A 1 325 ? -24.506 18.523 -6.426 1.00 86.94 325 ASN A N 1
ATOM 2706 C CA . ASN A 1 325 ? -24.088 17.269 -7.047 1.00 86.94 325 ASN A CA 1
ATOM 2707 C C . ASN A 1 325 ? -24.667 17.159 -8.462 1.00 86.94 325 ASN A C 1
ATOM 2709 O O . ASN A 1 325 ? -25.853 16.883 -8.645 1.00 86.94 325 ASN A O 1
ATOM 2713 N N . SER A 1 326 ? -23.825 17.299 -9.489 1.00 84.12 326 SER A N 1
ATOM 2714 C CA . SER A 1 326 ? -24.249 17.238 -10.901 1.00 84.12 326 SER A CA 1
ATOM 2715 C C . SER A 1 326 ? -24.953 15.924 -11.275 1.00 84.12 326 SER A C 1
ATOM 2717 O O . SER A 1 326 ? -25.878 15.900 -12.083 1.00 84.12 326 SER A O 1
ATOM 2719 N N . TYR A 1 327 ? -24.577 14.810 -10.641 1.00 81.12 327 TYR A N 1
ATOM 2720 C CA . TYR A 1 327 ? -25.215 13.504 -10.837 1.00 81.12 327 TYR A CA 1
ATOM 2721 C C . TYR A 1 327 ? -26.540 13.329 -10.073 1.00 81.12 327 TYR A C 1
ATOM 2723 O O . TYR A 1 327 ? -27.206 12.312 -10.276 1.00 81.12 327 TYR A O 1
ATOM 2731 N N . LYS A 1 328 ? -26.920 14.308 -9.246 1.00 86.94 328 LYS A N 1
ATOM 2732 C CA . LYS A 1 328 ? -28.184 14.416 -8.503 1.00 86.94 328 LYS A CA 1
ATOM 2733 C C . LYS A 1 328 ? -28.958 15.678 -8.913 1.00 86.94 328 LYS A C 1
ATOM 2735 O O . LYS A 1 328 ? -29.480 16.399 -8.076 1.00 86.94 328 LYS A O 1
ATOM 2740 N N . GLY A 1 329 ? -28.970 15.983 -10.211 1.00 86.12 329 GLY A N 1
ATOM 2741 C CA . GLY A 1 329 ? -29.723 17.126 -10.738 1.00 86.12 329 GLY A CA 1
ATOM 2742 C C . GLY A 1 329 ? -29.160 18.489 -10.331 1.00 86.12 329 GLY A C 1
ATOM 2743 O O . GLY A 1 329 ? -29.898 19.463 -10.324 1.00 86.12 329 GLY A O 1
ATOM 2744 N N . ASN A 1 330 ? -27.866 18.556 -9.995 1.00 91.62 330 ASN A N 1
ATOM 2745 C CA . ASN A 1 330 ? -27.197 19.769 -9.523 1.00 91.62 330 ASN A CA 1
ATOM 2746 C C . ASN A 1 330 ? -27.782 20.328 -8.212 1.00 91.62 330 ASN A C 1
ATOM 2748 O O . ASN A 1 330 ? -27.796 21.539 -8.008 1.00 91.62 330 ASN A O 1
ATOM 2752 N N . LYS A 1 331 ? -28.238 19.434 -7.328 1.00 94.56 331 LYS A N 1
ATOM 2753 C CA . LYS A 1 331 ? -28.788 19.767 -6.009 1.00 94.56 331 LYS A CA 1
ATOM 2754 C C . LYS A 1 331 ? -27.891 19.264 -4.881 1.00 94.56 331 LYS A C 1
ATOM 2756 O O . LYS A 1 331 ? -27.094 18.332 -5.064 1.00 94.56 331 LYS A O 1
ATOM 2761 N N . THR A 1 332 ? -27.986 19.899 -3.724 1.00 96.56 332 THR A N 1
ATOM 2762 C CA . THR A 1 332 ? -27.400 19.423 -2.467 1.00 96.56 332 THR A CA 1
ATOM 2763 C C . THR A 1 332 ? -28.275 18.311 -1.873 1.00 96.56 332 THR A C 1
ATOM 2765 O O . THR A 1 332 ? -29.474 18.255 -2.156 1.00 96.56 332 THR A O 1
ATOM 2768 N N . PRO A 1 333 ? -27.725 17.420 -1.030 1.00 97.06 333 PRO A N 1
ATOM 2769 C CA . PRO A 1 333 ? -28.541 16.470 -0.278 1.00 97.06 333 PRO A CA 1
ATOM 2770 C C . PRO A 1 333 ? -29.683 17.127 0.507 1.00 97.06 333 PRO A C 1
ATOM 2772 O O . PRO A 1 333 ? -30.778 16.573 0.549 1.00 97.06 333 PRO A O 1
ATOM 2775 N N . TYR A 1 334 ? -29.458 18.313 1.082 1.00 97.38 334 TYR A N 1
ATOM 2776 C CA . TYR A 1 334 ? -30.497 19.054 1.797 1.00 97.38 334 TYR A CA 1
ATOM 2777 C C . TYR A 1 334 ? -31.627 19.549 0.888 1.00 97.38 334 TYR A C 1
ATOM 2779 O O . TYR A 1 334 ? -32.791 19.374 1.231 1.00 97.38 334 TYR A O 1
ATOM 2787 N N . GLU A 1 335 ? -31.298 20.119 -0.275 1.00 97.06 335 GLU A N 1
ATOM 2788 C CA . GLU A 1 335 ? -32.299 20.544 -1.267 1.00 97.06 335 GLU A CA 1
ATOM 2789 C C . GLU A 1 335 ? -33.163 19.353 -1.702 1.00 97.06 335 GLU A C 1
ATOM 2791 O O . GLU A 1 335 ? -34.381 19.463 -1.717 1.00 97.06 335 GLU A O 1
ATOM 2796 N N . ILE A 1 336 ? -32.553 18.186 -1.945 1.00 95.94 336 ILE A N 1
ATOM 2797 C CA . ILE A 1 336 ? -33.295 16.970 -2.317 1.00 95.94 336 ILE A CA 1
ATOM 2798 C C . ILE A 1 336 ? -34.255 16.541 -1.202 1.00 95.94 336 ILE A C 1
ATOM 2800 O O . ILE A 1 336 ? -35.367 16.138 -1.501 1.00 95.94 336 ILE A O 1
ATOM 2804 N N . ILE A 1 337 ? -33.853 16.635 0.072 1.00 96.38 337 ILE A N 1
ATOM 2805 C CA . ILE A 1 337 ? -34.737 16.323 1.211 1.00 96.38 337 ILE A CA 1
ATOM 2806 C C . ILE A 1 337 ? -35.915 17.303 1.282 1.00 96.38 337 ILE A C 1
ATOM 2808 O O . ILE A 1 337 ? -37.028 16.891 1.597 1.00 96.38 337 ILE A O 1
ATOM 2812 N N . LYS A 1 338 ? -35.680 18.593 1.010 1.00 96.06 338 LYS A N 1
ATOM 2813 C CA . LYS A 1 338 ? -36.709 19.643 1.069 1.00 96.06 338 LYS A CA 1
ATOM 2814 C C . LYS A 1 338 ? -37.734 19.582 -0.054 1.00 96.06 338 LYS A C 1
ATOM 2816 O O . LYS A 1 338 ? -38.830 20.095 0.123 1.00 96.06 338 LYS A O 1
ATOM 2821 N N . GLU A 1 339 ? -37.378 18.964 -1.167 1.00 94.75 339 GLU A N 1
ATOM 2822 C CA . GLU A 1 339 ? -38.249 18.790 -2.329 1.00 94.75 339 GLU A CA 1
ATOM 2823 C C . GLU A 1 339 ? -39.049 17.481 -2.305 1.00 94.75 339 GLU A C 1
ATOM 2825 O O . GLU A 1 339 ? -39.714 17.162 -3.285 1.00 94.75 339 GLU A O 1
ATOM 2830 N N . GLU A 1 340 ? -38.966 16.689 -1.234 1.00 94.31 340 GLU A N 1
ATOM 2831 C CA . GLU A 1 340 ? -39.775 15.476 -1.121 1.00 94.31 340 GLU A CA 1
ATOM 2832 C C . GLU A 1 340 ? -41.247 15.806 -0.862 1.00 94.31 340 GLU A C 1
ATOM 2834 O O . GLU A 1 340 ? -41.564 16.651 -0.030 1.00 94.31 340 GLU A O 1
ATOM 2839 N N . ASP A 1 341 ? -42.148 15.060 -1.500 1.00 92.50 341 ASP A N 1
ATOM 2840 C CA . ASP A 1 341 ? -43.594 15.214 -1.290 1.00 92.50 341 ASP A CA 1
ATOM 2841 C C . ASP A 1 341 ? -44.032 14.747 0.113 1.00 92.50 341 ASP A C 1
ATOM 2843 O O . ASP A 1 341 ? -45.021 15.215 0.677 1.00 92.50 341 ASP A O 1
ATOM 2847 N N . ASP A 1 342 ? -43.294 13.801 0.704 1.00 92.44 342 ASP A N 1
ATOM 2848 C CA . ASP A 1 342 ? -43.571 13.271 2.038 1.00 92.44 342 ASP A CA 1
ATOM 2849 C C . ASP A 1 342 ? -43.118 14.285 3.106 1.00 92.44 342 ASP A C 1
ATOM 2851 O O . ASP A 1 342 ? -41.923 14.449 3.388 1.00 92.44 342 ASP A O 1
ATOM 2855 N N . MET A 1 343 ? -44.101 14.949 3.729 1.00 91.75 343 MET A N 1
ATOM 2856 C CA . MET A 1 343 ? -43.906 15.993 4.745 1.00 91.75 343 MET A CA 1
ATOM 2857 C C . MET A 1 343 ? -43.017 15.556 5.910 1.00 91.75 343 MET A C 1
ATOM 2859 O O . MET A 1 343 ? -42.346 16.400 6.512 1.00 91.75 343 MET A O 1
ATOM 2863 N N . LYS A 1 344 ? -42.943 14.250 6.208 1.00 93.38 344 LYS A N 1
ATOM 2864 C CA . LYS A 1 344 ? -42.019 13.710 7.213 1.00 93.38 344 LYS A CA 1
ATOM 2865 C C . LYS A 1 344 ? -40.564 14.061 6.897 1.00 93.38 344 LYS A C 1
ATOM 2867 O O . LYS A 1 344 ? -39.781 14.279 7.815 1.00 93.38 344 LYS A O 1
ATOM 2872 N N . TYR A 1 345 ? -40.201 14.097 5.618 1.00 94.75 345 TYR A N 1
ATOM 2873 C CA . TYR A 1 345 ? -38.851 14.400 5.156 1.00 94.75 345 TYR A CA 1
ATOM 2874 C C . TYR A 1 345 ? -38.686 15.878 4.810 1.00 94.75 345 TYR A C 1
ATOM 2876 O O . TYR A 1 345 ? -37.706 16.488 5.241 1.00 94.75 345 TYR A O 1
ATOM 2884 N N . ALA A 1 346 ? -39.663 16.481 4.128 1.00 93.31 346 ALA A N 1
ATOM 2885 C CA . ALA A 1 346 ? -39.610 17.891 3.734 1.00 93.31 346 ALA A CA 1
ATOM 2886 C C . ALA A 1 346 ? -39.470 18.842 4.934 1.00 93.31 346 ALA A C 1
ATOM 2888 O O . ALA A 1 346 ? -38.824 19.888 4.852 1.00 93.31 346 ALA A O 1
ATOM 2889 N N . THR A 1 347 ? -40.014 18.475 6.096 1.00 93.94 347 THR A N 1
ATOM 2890 C CA . THR A 1 347 ? -39.923 19.280 7.326 1.00 93.94 347 THR A CA 1
ATOM 2891 C C . THR A 1 347 ? -38.628 19.072 8.111 1.00 93.94 347 THR A C 1
ATOM 2893 O O . THR A 1 347 ? -38.339 19.860 9.012 1.00 93.94 347 THR A O 1
ATOM 2896 N N . LEU A 1 348 ? -37.788 18.094 7.747 1.00 94.44 348 LEU A N 1
ATOM 2897 C CA . LEU A 1 348 ? -36.548 17.816 8.471 1.00 94.44 348 LEU A CA 1
ATOM 2898 C C . LEU A 1 348 ? -35.641 19.048 8.515 1.00 94.44 348 LEU A C 1
ATOM 2900 O O . LEU A 1 348 ? -35.406 19.742 7.518 1.00 94.44 348 LEU A O 1
ATOM 2904 N N . SER A 1 349 ? -35.111 19.314 9.705 1.00 92.88 349 SER A N 1
ATOM 2905 C CA . SER A 1 349 ? -34.090 20.336 9.904 1.00 92.88 349 SER A CA 1
ATOM 2906 C C . SER A 1 349 ? -32.801 19.933 9.193 1.00 92.88 349 SER A C 1
ATOM 2908 O O . SER A 1 349 ? -32.403 18.767 9.231 1.00 92.88 349 SER A O 1
ATOM 2910 N N . LYS A 1 350 ? -32.072 20.915 8.645 1.00 92.44 350 LYS A N 1
ATOM 2911 C CA . LYS A 1 350 ? -30.712 20.714 8.112 1.00 92.44 350 LYS A CA 1
ATOM 2912 C C . LYS A 1 350 ? -29.766 20.039 9.110 1.00 92.44 350 LYS A C 1
ATOM 2914 O O . LYS A 1 350 ? -28.801 19.413 8.694 1.00 92.44 350 LYS A O 1
ATOM 2919 N N . THR A 1 351 ? -30.041 20.118 10.413 1.00 93.69 351 THR A N 1
ATOM 2920 C CA . THR A 1 351 ? -29.234 19.481 11.465 1.00 93.69 351 THR A CA 1
ATOM 2921 C C . THR A 1 351 ? -29.211 17.952 11.382 1.00 93.69 351 THR A C 1
ATOM 2923 O O . THR A 1 351 ? -28.262 17.351 11.878 1.00 93.69 351 THR A O 1
ATOM 2926 N N . ILE A 1 352 ? -30.162 17.304 10.690 1.00 95.00 352 ILE A N 1
ATOM 2927 C CA . ILE A 1 352 ? -30.055 15.865 10.382 1.00 95.00 352 ILE A CA 1
ATOM 2928 C C . ILE A 1 352 ? -28.798 15.549 9.557 1.00 95.00 352 ILE A C 1
ATOM 2930 O O . ILE A 1 352 ? -28.269 14.443 9.619 1.00 95.00 352 ILE A O 1
ATOM 2934 N N . LEU A 1 353 ? -28.270 16.531 8.824 1.00 96.06 353 LEU A N 1
ATOM 2935 C CA . LEU A 1 353 ? -27.057 16.404 8.023 1.00 96.06 353 LEU A CA 1
ATOM 2936 C C . LEU A 1 353 ? -25.773 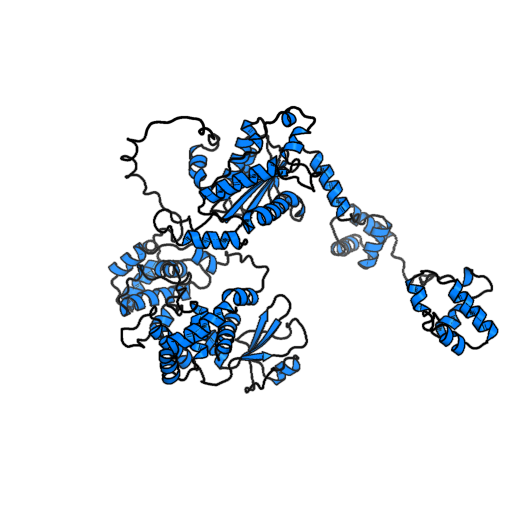16.756 8.797 1.00 96.06 353 LEU A C 1
ATOM 2938 O O . LEU A 1 353 ? -24.677 16.539 8.275 1.00 96.06 353 LEU A O 1
ATOM 2942 N N . ASP A 1 354 ? -25.888 17.256 10.035 1.00 90.81 354 ASP A N 1
ATOM 2943 C CA . ASP A 1 354 ? -24.762 17.518 10.942 1.00 90.81 354 ASP A CA 1
ATOM 2944 C C . ASP A 1 354 ? -24.424 16.267 11.759 1.00 90.81 354 ASP A C 1
ATOM 2946 O O . ASP A 1 354 ? -24.619 16.202 12.976 1.00 90.81 354 ASP A O 1
ATOM 2950 N N . PHE A 1 355 ? -23.954 15.225 11.080 1.00 94.88 355 PHE A N 1
ATOM 2951 C CA . PHE A 1 355 ? -23.517 14.022 11.773 1.00 94.88 355 PHE A CA 1
ATOM 2952 C C . PHE A 1 355 ? -22.223 14.297 12.564 1.00 94.88 355 PHE A C 1
ATOM 2954 O O . PHE A 1 355 ? -21.253 14.804 11.988 1.00 94.88 355 PHE A O 1
ATOM 2961 N N . PRO A 1 356 ? -22.161 13.957 13.867 1.00 88.81 356 PRO A N 1
ATOM 2962 C CA . PRO A 1 356 ? -20.993 14.216 14.700 1.00 88.81 356 PRO A CA 1
ATOM 2963 C C . PRO A 1 356 ? -19.841 13.250 14.373 1.00 88.81 356 PRO A C 1
ATOM 2965 O O . PRO A 1 356 ? -19.647 12.236 15.054 1.00 88.81 356 PRO A O 1
ATOM 2968 N N . THR A 1 357 ? -19.060 13.588 13.343 1.00 90.94 357 THR A N 1
ATOM 2969 C CA . THR A 1 357 ? -17.790 12.937 12.982 1.00 90.94 357 THR A CA 1
ATOM 2970 C C . THR A 1 357 ? -16.865 12.867 14.195 1.00 90.94 357 THR A C 1
ATOM 2972 O O . THR A 1 357 ? -16.677 13.853 14.912 1.00 90.94 357 THR A O 1
ATOM 2975 N N . CYS A 1 358 ? -16.270 11.701 14.433 1.00 89.25 358 CYS A N 1
ATOM 2976 C CA . CYS A 1 358 ? -15.364 11.479 15.558 1.00 89.25 358 CYS A CA 1
ATOM 2977 C C . CYS A 1 358 ? -14.292 10.435 15.230 1.00 89.25 358 CYS A C 1
ATOM 2979 O O . CYS A 1 358 ? -14.311 9.831 14.156 1.00 89.25 358 CYS A O 1
ATOM 2981 N N . ILE A 1 359 ? -13.390 10.208 16.187 1.00 92.19 359 ILE A N 1
ATOM 2982 C CA . ILE A 1 359 ? -12.529 9.025 16.216 1.00 92.19 359 ILE A CA 1
ATOM 2983 C C . ILE A 1 359 ? -13.332 7.876 16.835 1.00 92.19 359 ILE A C 1
ATOM 2985 O O . ILE A 1 359 ? -13.785 7.979 17.975 1.00 92.19 359 ILE A O 1
ATOM 2989 N N . LEU A 1 360 ? -13.571 6.809 16.076 1.00 89.44 360 LEU A N 1
ATOM 2990 C CA . LEU A 1 360 ? -14.431 5.695 16.498 1.00 89.44 360 LEU A CA 1
ATOM 2991 C C . LEU A 1 360 ? -13.810 4.865 17.622 1.00 89.44 360 LEU A C 1
ATOM 2993 O O . LEU A 1 360 ? -14.530 4.396 18.498 1.00 89.44 360 LEU A O 1
ATOM 2997 N N . ASP A 1 361 ? -12.486 4.740 17.633 1.00 86.88 361 ASP A N 1
ATOM 2998 C CA . ASP A 1 361 ? -11.730 3.993 18.643 1.00 86.88 361 ASP A CA 1
ATOM 2999 C C . ASP A 1 361 ? -11.983 4.548 20.056 1.00 86.88 361 ASP A C 1
ATOM 3001 O O . ASP A 1 361 ? -12.099 3.797 21.016 1.00 86.88 361 ASP A O 1
ATOM 3005 N N . GLU A 1 362 ? -12.182 5.865 20.178 1.00 83.56 362 GLU A N 1
ATOM 3006 C CA . GLU A 1 362 ? -12.497 6.545 21.446 1.00 83.56 362 GLU A CA 1
ATOM 3007 C C . GLU A 1 362 ? -13.917 6.268 21.953 1.00 83.56 362 GLU A C 1
ATOM 3009 O O . GLU A 1 362 ? -14.284 6.679 23.055 1.00 83.56 362 GLU A O 1
ATOM 3014 N N . LYS A 1 363 ? -14.758 5.633 21.134 1.00 81.62 363 LYS A N 1
ATOM 3015 C CA . LYS A 1 363 ? -16.138 5.282 21.481 1.00 81.62 363 LYS A CA 1
ATOM 3016 C C . LYS A 1 363 ? -16.286 3.820 21.869 1.00 81.62 363 LYS A C 1
ATOM 3018 O O . LYS A 1 363 ? -17.387 3.438 22.249 1.00 81.62 363 LYS A O 1
ATOM 3023 N N . PHE A 1 364 ? -15.204 3.041 21.837 1.00 74.25 364 PHE A N 1
ATOM 3024 C CA . PHE A 1 364 ? -15.226 1.623 22.172 1.00 74.25 364 PHE A CA 1
ATOM 3025 C C . PHE A 1 364 ? -15.761 1.375 23.585 1.00 74.25 364 PHE A C 1
ATOM 3027 O O . PHE A 1 364 ? -16.787 0.722 23.738 1.00 74.25 364 PHE A O 1
ATOM 3034 N N . ASP A 1 365 ? -15.163 1.979 24.613 1.00 64.62 365 ASP A N 1
ATOM 3035 C CA . ASP A 1 365 ? -15.601 1.726 25.990 1.00 64.62 365 ASP A CA 1
ATOM 3036 C C . ASP A 1 365 ? -17.023 2.211 26.263 1.00 64.62 365 ASP A C 1
ATOM 3038 O O . ASP A 1 365 ? -17.729 1.634 27.082 1.00 64.62 365 ASP A O 1
ATOM 3042 N N . ALA A 1 366 ? -17.442 3.304 25.622 1.00 64.88 366 ALA A N 1
ATOM 3043 C CA . ALA A 1 366 ? -18.803 3.808 25.762 1.00 64.88 366 ALA A CA 1
ATOM 3044 C C . ALA A 1 366 ? -19.808 2.856 25.094 1.00 64.88 366 ALA A C 1
ATOM 3046 O O . ALA A 1 366 ? -20.895 2.643 25.618 1.00 64.88 366 ALA A O 1
ATOM 3047 N N . PHE A 1 367 ? -19.423 2.260 23.964 1.00 63.88 367 PHE A N 1
ATOM 3048 C CA . PHE A 1 367 ? -20.220 1.275 23.242 1.00 63.88 367 PHE A CA 1
ATOM 3049 C C . PHE A 1 367 ? -20.336 -0.041 24.026 1.00 63.88 367 PHE A C 1
ATOM 3051 O O . PHE A 1 367 ? -21.416 -0.612 24.090 1.00 63.88 367 PHE A O 1
ATOM 3058 N N . ILE A 1 368 ? -19.261 -0.482 24.692 1.00 57.25 368 ILE A N 1
ATOM 3059 C CA . ILE A 1 368 ? -19.281 -1.674 25.557 1.00 57.25 368 ILE A CA 1
ATOM 3060 C C . ILE A 1 368 ? -20.054 -1.415 26.861 1.00 57.25 368 ILE A C 1
ATOM 3062 O O . ILE A 1 368 ? -20.900 -2.221 27.241 1.00 57.25 368 ILE A O 1
ATOM 3066 N N . ARG A 1 369 ? -19.814 -0.283 27.540 1.00 48.69 369 ARG A N 1
ATOM 3067 C CA . ARG A 1 369 ? -20.490 0.069 28.808 1.00 48.69 369 ARG A CA 1
ATOM 3068 C C . ARG A 1 369 ? -21.979 0.376 28.645 1.00 48.69 369 ARG A C 1
ATOM 3070 O O . ARG A 1 369 ? -22.722 0.231 29.607 1.00 48.69 369 ARG A O 1
ATOM 3077 N N . GLY A 1 370 ? -22.417 0.774 27.450 1.00 45.72 370 GLY A N 1
ATOM 3078 C CA . GLY A 1 370 ? -23.834 0.955 27.122 1.00 45.72 370 GLY A CA 1
ATOM 3079 C C . GLY A 1 370 ? -24.623 -0.354 26.995 1.00 45.72 370 GLY A C 1
ATOM 3080 O O . GLY A 1 370 ? -25.845 -0.313 26.884 1.00 45.72 370 GLY A O 1
ATOM 3081 N N . GLY A 1 371 ? -23.957 -1.517 27.024 1.00 33.44 371 GLY A N 1
ATOM 3082 C CA . GLY A 1 371 ? -24.587 -2.811 26.778 1.00 33.44 371 GLY A CA 1
ATOM 3083 C C . GLY A 1 371 ? -25.197 -2.910 25.373 1.00 33.44 371 GLY A C 1
ATOM 3084 O O . GLY A 1 371 ? -25.388 -1.926 24.662 1.00 33.44 371 GLY A O 1
ATOM 3085 N N . TYR A 1 372 ? -25.572 -4.119 24.961 1.00 35.97 372 TYR A N 1
ATOM 3086 C CA . TYR A 1 372 ? -26.236 -4.359 23.670 1.00 35.97 372 TYR A CA 1
ATOM 3087 C C . TYR A 1 372 ? -27.606 -3.648 23.527 1.00 35.97 372 TYR A C 1
ATOM 3089 O O . TYR A 1 372 ? -28.208 -3.682 22.453 1.00 35.97 372 TYR A O 1
ATOM 3097 N N . HIS A 1 373 ? -28.078 -2.965 24.581 1.00 35.16 373 HIS A N 1
ATOM 3098 C CA . HIS A 1 373 ? -29.426 -2.409 24.696 1.00 35.16 373 HIS A CA 1
ATOM 3099 C C . HIS A 1 373 ? -29.523 -0.913 25.038 1.00 35.16 373 HIS A C 1
ATOM 3101 O O . HIS A 1 373 ? -30.645 -0.423 25.150 1.00 35.16 373 HIS A O 1
ATOM 3107 N N . VAL A 1 374 ? -28.430 -0.144 25.145 1.00 34.94 374 VAL A N 1
ATOM 3108 C CA . VAL A 1 374 ? -28.543 1.306 25.406 1.00 34.94 374 VAL A CA 1
ATOM 3109 C C . VAL A 1 374 ? -27.676 2.117 24.442 1.00 34.94 374 VAL A C 1
ATOM 3111 O O . VAL A 1 374 ? -26.454 2.011 24.403 1.00 34.94 374 VAL A O 1
ATOM 3114 N N . SER A 1 375 ? -28.341 2.948 23.637 1.00 34.84 375 SER A N 1
ATOM 3115 C CA . SER A 1 375 ? -27.738 3.901 22.699 1.00 34.84 375 SER A CA 1
ATOM 3116 C C . SER A 1 375 ? -26.716 4.821 23.377 1.00 34.84 375 SER A C 1
ATOM 3118 O O . SER A 1 375 ? -26.990 5.360 24.450 1.00 34.84 375 SER A O 1
ATOM 3120 N N . LEU A 1 376 ? -25.584 5.081 22.708 1.00 35.31 376 LEU A N 1
ATOM 3121 C CA . LEU A 1 376 ? -24.596 6.076 23.138 1.00 35.31 376 LEU A CA 1
ATOM 3122 C C . LEU A 1 376 ? -25.268 7.453 23.334 1.00 35.31 376 LEU A C 1
ATOM 3124 O O . LEU A 1 376 ? -25.762 8.022 22.355 1.00 35.31 376 LEU A O 1
ATOM 3128 N N . PRO A 1 377 ? -25.265 8.045 24.544 1.00 33.88 377 PRO A N 1
ATOM 3129 C CA . PRO A 1 377 ? -25.878 9.348 24.760 1.00 33.88 377 PRO A CA 1
ATOM 3130 C C . PRO A 1 377 ? -25.086 10.433 24.016 1.00 33.88 377 PRO A C 1
ATOM 3132 O O . PRO A 1 377 ? -23.943 10.741 24.350 1.00 33.88 377 PRO A O 1
ATOM 3135 N N . THR A 1 378 ? -25.697 11.058 23.006 1.00 34.84 378 THR A N 1
ATOM 3136 C CA . THR A 1 378 ? -25.137 12.217 22.284 1.00 34.84 378 THR A CA 1
ATOM 3137 C C . THR A 1 378 ? -25.570 13.565 22.872 1.00 34.84 378 THR A C 1
ATOM 3139 O O . THR A 1 378 ? -25.661 14.552 22.145 1.00 34.84 378 THR A O 1
ATOM 3142 N N . LYS A 1 379 ? -25.816 13.660 24.186 1.00 31.30 379 LYS A N 1
ATOM 3143 C CA . LYS A 1 379 ? -26.147 14.936 24.849 1.00 31.30 379 LYS A CA 1
ATOM 3144 C C . LYS A 1 379 ? -25.060 15.384 25.829 1.00 31.30 379 LYS A C 1
ATOM 3146 O O . LYS A 1 379 ? -25.026 14.917 26.958 1.00 31.30 379 LYS A O 1
ATOM 3151 N N . LYS A 1 380 ? -24.240 16.354 25.401 1.00 30.89 380 LYS A N 1
ATOM 3152 C CA . LYS A 1 380 ? -23.956 17.609 26.137 1.00 30.89 380 LYS A CA 1
ATOM 3153 C C . LYS A 1 380 ? -22.977 18.487 25.344 1.00 30.89 380 LYS A C 1
ATOM 3155 O O . LYS A 1 380 ? -21.767 18.371 25.470 1.00 30.89 380 LYS A O 1
ATOM 3160 N N . TYR A 1 381 ? -23.528 19.384 24.536 1.00 30.03 381 TYR A N 1
ATOM 3161 C CA . TYR A 1 381 ? -22.901 20.668 24.214 1.00 30.03 381 TYR A CA 1
ATOM 3162 C C . TYR A 1 381 ? -24.008 21.717 24.202 1.00 30.03 381 TYR A C 1
ATOM 3164 O O . TYR A 1 381 ? -24.460 22.146 23.150 1.00 30.03 381 TYR A O 1
ATOM 3172 N N . MET A 1 382 ? -24.486 22.078 25.392 1.00 27.34 382 MET A N 1
ATOM 3173 C CA . MET A 1 382 ? -25.177 23.341 25.624 1.00 27.34 382 MET A CA 1
ATOM 3174 C C . MET A 1 382 ? -24.865 23.823 27.046 1.00 27.34 382 MET A C 1
ATOM 3176 O O . MET A 1 382 ? -25.241 23.164 28.008 1.00 27.34 382 MET A O 1
ATOM 3180 N N . LYS A 1 383 ? -24.211 24.991 27.085 1.00 27.84 383 LYS A N 1
ATOM 3181 C CA . LYS A 1 383 ? -24.179 26.031 28.127 1.00 27.84 383 LYS A CA 1
ATOM 3182 C C . LYS A 1 383 ? -23.447 25.797 29.472 1.00 27.84 383 LYS A C 1
ATOM 3184 O O . LYS A 1 383 ? -23.683 24.828 30.182 1.00 27.84 383 LYS A O 1
ATOM 3189 N N . THR A 1 384 ? -22.643 26.834 29.767 1.00 27.27 384 THR A N 1
ATOM 3190 C CA . THR A 1 384 ? -22.273 27.472 31.053 1.00 27.27 384 THR A CA 1
ATOM 3191 C C . THR A 1 384 ? -21.228 26.831 31.973 1.00 27.27 384 THR A C 1
ATOM 3193 O O . THR A 1 384 ? -21.479 25.823 32.619 1.00 27.27 384 THR A O 1
ATOM 3196 N N . ASP A 1 385 ? -20.057 27.481 31.987 1.00 35.19 385 ASP A N 1
ATOM 3197 C CA . ASP A 1 385 ? -19.327 28.101 33.109 1.00 35.19 385 ASP A CA 1
ATOM 3198 C C . ASP A 1 385 ? -19.345 27.496 34.523 1.00 35.19 385 ASP A C 1
ATOM 3200 O O . ASP A 1 385 ? -20.380 27.145 35.078 1.00 35.19 385 ASP A O 1
ATOM 3204 N N . LYS A 1 386 ? -18.152 27.597 35.135 1.00 35.31 386 LYS A N 1
ATOM 3205 C CA . LYS A 1 386 ? -17.778 27.380 36.545 1.00 35.31 386 LYS A CA 1
ATOM 3206 C C . LYS A 1 386 ? -17.806 25.930 37.029 1.00 35.31 386 LYS A C 1
ATOM 3208 O O . LYS A 1 386 ? -18.832 25.445 37.473 1.00 35.31 386 LYS A O 1
ATOM 3213 N N . LEU A 1 387 ? -16.630 25.293 37.030 1.00 27.50 387 LEU A N 1
ATOM 3214 C CA . LEU A 1 387 ? -16.059 24.547 38.170 1.00 27.50 387 LEU A CA 1
ATOM 3215 C C . LEU A 1 387 ? -14.776 23.839 37.710 1.00 27.50 387 LEU A C 1
ATOM 3217 O O . LEU A 1 387 ? -14.757 22.672 37.327 1.00 27.50 387 LEU A O 1
ATOM 3221 N N . ILE A 1 388 ? -13.691 24.613 37.711 1.00 37.56 388 ILE A N 1
ATOM 3222 C CA . ILE A 1 388 ? -12.325 24.102 37.806 1.00 37.56 388 ILE A CA 1
ATOM 3223 C C . ILE A 1 388 ? -12.082 23.833 39.293 1.00 37.56 388 ILE A C 1
ATOM 3225 O O . ILE A 1 388 ? -12.313 24.716 40.114 1.00 37.56 388 ILE A O 1
ATOM 3229 N N . GLY A 1 389 ? -11.602 22.635 39.617 1.00 30.02 389 GLY A N 1
ATOM 3230 C CA . GLY A 1 389 ? -11.138 22.272 40.955 1.00 30.02 389 GLY A CA 1
ATOM 3231 C C . GLY A 1 389 ? -11.844 21.035 41.499 1.00 30.02 389 GLY A C 1
ATOM 3232 O O . GLY A 1 389 ? -13.063 20.960 41.472 1.00 30.02 389 GLY A O 1
ATOM 3233 N N . ILE A 1 390 ? -11.056 20.096 42.029 1.00 31.59 390 ILE A N 1
ATOM 3234 C CA . ILE A 1 390 ? -11.430 18.965 42.910 1.00 31.59 390 ILE A CA 1
ATOM 3235 C C . ILE A 1 390 ? -11.418 17.549 42.290 1.00 31.59 390 ILE A C 1
ATOM 3237 O O . ILE A 1 390 ? -11.148 16.601 43.016 1.00 31.59 390 ILE A O 1
ATOM 3241 N N . PHE A 1 391 ? -11.510 17.341 40.972 1.00 27.75 391 PHE A N 1
ATOM 3242 C CA . PHE A 1 391 ? -11.496 15.967 40.405 1.00 27.75 391 PHE A CA 1
ATOM 3243 C C . PHE A 1 391 ? -10.153 15.488 39.810 1.00 27.75 391 PHE A C 1
ATOM 3245 O O . PHE A 1 391 ? -10.133 14.676 38.889 1.00 27.75 391 PHE A O 1
ATOM 3252 N N . LEU A 1 392 ? -9.018 15.978 40.327 1.00 28.55 392 LEU A N 1
ATOM 3253 C CA . LEU A 1 392 ? -7.671 15.675 39.800 1.00 28.55 392 LEU A CA 1
ATOM 3254 C C . LEU A 1 392 ? -6.801 14.784 40.709 1.00 28.55 392 LEU A C 1
ATOM 3256 O O . LEU A 1 392 ? -5.667 14.497 40.353 1.00 28.55 392 LEU A O 1
ATOM 3260 N N . ILE A 1 393 ? -7.307 14.310 41.855 1.00 31.44 393 ILE A N 1
ATOM 3261 C CA . ILE A 1 393 ? -6.467 13.606 42.851 1.00 31.44 393 ILE A CA 1
ATOM 3262 C C . ILE A 1 393 ? -6.858 12.128 43.070 1.00 31.44 393 ILE A C 1
ATOM 3264 O O . ILE A 1 393 ? -6.074 11.364 43.619 1.00 31.44 393 ILE A O 1
ATOM 3268 N N . LEU A 1 394 ? -7.993 11.651 42.543 1.00 28.30 394 LEU A N 1
ATOM 3269 C CA . LEU A 1 394 ? -8.478 10.280 42.806 1.00 28.30 394 LEU A CA 1
ATOM 3270 C C . LEU A 1 394 ? -8.410 9.290 41.628 1.00 28.30 394 LEU A C 1
ATOM 3272 O O . LEU A 1 394 ? -8.807 8.140 41.784 1.00 28.30 394 LEU A O 1
ATOM 3276 N N . PHE A 1 395 ? -7.861 9.676 40.469 1.00 28.59 395 PHE A N 1
ATOM 3277 C CA . PHE A 1 395 ? -7.768 8.786 39.293 1.00 28.59 395 PHE A CA 1
ATOM 3278 C C . PHE A 1 395 ? -6.359 8.216 39.024 1.00 28.59 395 PHE A C 1
ATOM 3280 O O . PHE A 1 395 ? -6.125 7.606 37.984 1.00 28.59 395 PHE A O 1
ATOM 3287 N N . CYS A 1 396 ? -5.414 8.368 39.958 1.00 27.16 396 CYS A N 1
ATOM 3288 C CA . CYS A 1 396 ? -4.023 7.932 39.766 1.00 27.16 396 CYS A CA 1
ATOM 3289 C C . CYS A 1 396 ? -3.713 6.476 40.172 1.00 27.16 396 CYS A C 1
ATOM 3291 O O . CYS A 1 396 ? -2.552 6.092 40.107 1.00 27.16 396 CYS A O 1
ATOM 3293 N N . VAL A 1 397 ? -4.690 5.640 40.559 1.00 31.34 397 VAL A N 1
ATOM 3294 C CA . VAL A 1 397 ? -4.379 4.290 41.102 1.00 31.34 397 VAL A CA 1
ATOM 3295 C C . VAL A 1 397 ? -5.057 3.109 40.376 1.00 31.34 397 VAL A C 1
ATOM 3297 O O . VAL A 1 397 ? -4.761 1.965 40.685 1.00 31.34 397 VAL A O 1
ATOM 3300 N N . TYR A 1 398 ? -5.866 3.317 39.329 1.00 28.20 398 TYR A N 1
ATOM 3301 C CA . TYR A 1 398 ? -6.516 2.198 38.602 1.00 28.20 398 TYR A CA 1
ATOM 3302 C C . TYR A 1 398 ? -6.313 2.190 37.075 1.00 28.20 398 TYR A C 1
ATOM 3304 O O . TYR A 1 398 ? -7.143 1.681 36.325 1.00 28.20 398 TYR A O 1
ATOM 3312 N N . ALA A 1 399 ? -5.177 2.700 36.593 1.00 27.77 399 ALA A N 1
ATOM 3313 C CA . ALA A 1 399 ? -4.767 2.599 35.188 1.00 27.77 399 ALA A CA 1
ATOM 3314 C C . ALA A 1 399 ? -3.641 1.564 34.986 1.00 27.77 399 ALA A C 1
ATOM 3316 O O . ALA A 1 399 ? -2.578 1.879 34.463 1.00 27.77 399 ALA A O 1
ATOM 3317 N N . VAL A 1 400 ? -3.877 0.311 35.387 1.00 31.55 400 VAL A N 1
ATOM 3318 C CA . VAL A 1 400 ? -3.086 -0.847 34.927 1.00 31.55 400 VAL A CA 1
ATOM 3319 C C . VAL A 1 400 ? -4.039 -1.806 34.215 1.00 31.55 400 VAL A C 1
ATOM 3321 O O . VAL A 1 400 ? -4.392 -2.871 34.709 1.00 31.55 400 VAL A O 1
ATOM 3324 N N . GLY A 1 401 ? -4.535 -1.367 33.059 1.00 31.08 401 GLY A N 1
ATOM 3325 C CA . GLY A 1 401 ? -5.272 -2.198 32.110 1.00 31.08 401 GLY A CA 1
ATOM 3326 C C . GLY A 1 401 ? -4.360 -2.517 30.932 1.00 31.08 401 GLY A C 1
ATOM 3327 O O . GLY A 1 401 ? -3.857 -1.597 30.290 1.00 31.08 401 GLY A O 1
ATOM 3328 N N . ASN A 1 402 ? -4.115 -3.808 30.704 1.00 31.78 402 ASN A N 1
ATOM 3329 C CA . ASN A 1 402 ? -3.192 -4.342 29.705 1.00 31.78 402 ASN A CA 1
ATOM 3330 C C . ASN A 1 402 ? -3.335 -3.683 28.332 1.00 31.78 402 ASN A C 1
ATOM 3332 O O . ASN A 1 402 ? -4.397 -3.655 27.714 1.00 31.78 402 ASN A O 1
ATOM 3336 N N . ASP A 1 403 ? -2.200 -3.202 27.854 1.00 33.25 403 ASP A N 1
ATOM 3337 C CA . ASP A 1 403 ? -2.057 -2.565 26.571 1.00 33.25 403 ASP A CA 1
ATOM 3338 C C . ASP A 1 403 ? -1.802 -3.609 25.470 1.00 33.25 403 ASP A C 1
ATOM 3340 O O . ASP A 1 403 ? -0.694 -4.120 25.323 1.00 33.25 403 ASP A O 1
ATOM 3344 N N . ASP A 1 404 ? -2.838 -3.949 24.698 1.00 36.00 404 ASP A N 1
ATOM 3345 C CA . ASP A 1 404 ? -2.821 -5.021 23.685 1.00 36.00 404 ASP A CA 1
ATOM 3346 C C . ASP A 1 404 ? -2.125 -4.650 22.353 1.00 36.00 404 ASP A C 1
ATOM 3348 O O . ASP A 1 404 ? -2.412 -5.202 21.280 1.00 36.00 404 ASP A O 1
ATOM 3352 N N . ARG A 1 405 ? -1.196 -3.693 22.387 1.00 42.00 405 ARG A N 1
ATOM 3353 C CA . ARG A 1 405 ? -0.597 -3.081 21.194 1.00 42.00 405 ARG A CA 1
ATOM 3354 C C . ARG A 1 405 ? 0.804 -3.624 20.946 1.00 42.00 405 ARG A C 1
ATOM 3356 O O . ARG A 1 405 ? 1.568 -3.756 21.895 1.00 42.00 405 ARG A O 1
ATOM 3363 N N . PRO A 1 406 ? 1.155 -4.012 19.706 1.00 54.16 406 PRO A N 1
ATOM 3364 C CA . PRO A 1 406 ? 2.469 -4.557 19.431 1.00 54.16 406 PRO A CA 1
ATOM 3365 C C . PRO A 1 406 ? 3.558 -3.481 19.618 1.00 54.16 406 PRO A C 1
ATOM 3367 O O . PRO A 1 406 ? 3.403 -2.378 19.102 1.00 54.16 406 PRO A O 1
ATOM 3370 N N . PRO A 1 407 ? 4.667 -3.802 20.301 1.00 56.47 407 PRO A N 1
ATOM 3371 C CA . PRO A 1 407 ? 4.945 -5.111 20.865 1.00 56.47 407 PRO A CA 1
ATOM 3372 C C . PRO A 1 407 ? 4.181 -5.304 22.200 1.00 56.47 407 PRO A C 1
ATOM 3374 O O . PRO A 1 407 ? 4.329 -4.529 23.140 1.00 56.47 407 PRO A O 1
ATOM 3377 N N . VAL A 1 408 ? 3.330 -6.338 22.253 1.00 77.25 408 VAL A N 1
ATOM 3378 C CA . VAL A 1 408 ? 2.380 -6.613 23.347 1.00 77.25 408 VAL A CA 1
ATOM 3379 C C . VAL A 1 408 ? 3.096 -7.375 24.451 1.00 77.25 408 VAL A C 1
ATOM 3381 O O . VAL A 1 408 ? 3.961 -8.198 24.144 1.00 77.25 408 VAL A O 1
ATOM 3384 N N . GLN A 1 409 ? 2.719 -7.190 25.715 1.00 85.62 409 GLN A N 1
ATOM 3385 C CA . GLN A 1 409 ? 3.234 -8.061 26.773 1.00 85.62 409 GLN A CA 1
ATOM 3386 C C . GLN A 1 409 ? 2.964 -9.535 26.442 1.00 85.62 409 GLN A C 1
ATOM 3388 O O . GLN A 1 409 ? 1.866 -9.911 26.029 1.00 85.62 409 GLN A O 1
ATOM 3393 N N . TYR A 1 410 ? 3.995 -10.369 26.566 1.00 89.19 410 TYR A N 1
ATOM 3394 C CA . TYR A 1 410 ? 3.905 -11.784 26.234 1.00 89.19 410 TYR A CA 1
ATOM 3395 C C . TYR A 1 410 ? 4.832 -12.592 27.123 1.00 89.19 410 TYR A C 1
ATOM 3397 O O . TYR A 1 410 ? 6.044 -12.396 27.127 1.00 89.19 410 TYR A O 1
ATOM 3405 N N . ASP A 1 411 ? 4.259 -13.555 27.837 1.00 93.12 411 ASP A N 1
ATOM 3406 C CA . ASP A 1 411 ? 5.037 -14.448 28.681 1.00 93.12 411 ASP A CA 1
ATOM 3407 C C . ASP A 1 411 ? 5.782 -15.490 27.828 1.00 93.12 411 ASP A C 1
ATOM 3409 O O . ASP A 1 411 ? 5.316 -16.615 27.598 1.00 93.12 411 ASP A O 1
ATOM 3413 N N . TYR A 1 412 ? 6.967 -15.102 27.349 1.00 95.38 412 TYR A N 1
ATOM 3414 C CA . TYR A 1 412 ? 7.902 -15.995 26.671 1.00 95.38 412 TYR A CA 1
ATOM 3415 C C . TYR A 1 412 ? 8.400 -17.110 27.595 1.00 95.38 412 TYR A C 1
ATOM 3417 O O . TYR A 1 412 ? 8.638 -18.222 27.121 1.00 95.38 412 TYR A O 1
ATOM 3425 N N . LEU A 1 413 ? 8.542 -16.857 28.900 1.00 95.81 413 LEU A N 1
ATOM 3426 C CA . LEU A 1 413 ? 9.076 -17.838 29.842 1.00 95.81 413 LEU A CA 1
ATOM 3427 C C . LEU A 1 413 ? 8.127 -19.024 30.043 1.00 95.81 413 LEU A C 1
ATOM 3429 O O . LEU A 1 413 ? 8.614 -20.143 30.212 1.00 95.81 413 LEU A O 1
ATOM 3433 N N . SER A 1 414 ? 6.813 -18.849 29.896 1.00 93.75 414 SER A N 1
ATOM 3434 C CA . SER A 1 414 ? 5.870 -19.981 29.881 1.00 93.75 414 SER A CA 1
ATOM 3435 C C . SER A 1 414 ? 6.094 -20.972 28.729 1.00 93.75 414 SER A C 1
ATOM 3437 O O . SER A 1 414 ? 5.549 -22.076 28.746 1.00 93.75 414 SER A O 1
ATOM 3439 N N . LYS A 1 415 ? 6.857 -20.613 27.682 1.00 95.81 415 LYS A N 1
ATOM 3440 C CA . LYS A 1 415 ? 6.927 -21.408 26.446 1.00 95.81 415 LYS A CA 1
ATOM 3441 C C . LYS A 1 415 ? 8.075 -22.435 26.470 1.00 95.81 415 LYS A C 1
ATOM 3443 O O . LYS A 1 415 ? 9.247 -22.056 26.570 1.00 95.81 415 LYS A O 1
ATOM 3448 N N . PRO A 1 416 ? 7.811 -23.741 26.234 1.00 95.50 416 PRO A N 1
ATOM 3449 C CA . PRO A 1 416 ? 8.853 -24.780 26.260 1.00 95.50 416 PRO A CA 1
ATOM 3450 C C . PRO A 1 416 ? 9.990 -24.575 25.247 1.00 95.50 416 PRO A C 1
ATOM 3452 O O . PRO A 1 416 ? 11.130 -24.995 25.447 1.00 95.50 416 PRO A O 1
ATOM 3455 N N . ASN A 1 417 ? 9.702 -23.946 24.106 1.00 94.81 417 ASN A N 1
ATOM 3456 C CA . ASN A 1 417 ? 10.706 -23.633 23.088 1.00 94.81 417 ASN A CA 1
ATOM 3457 C C . ASN A 1 417 ? 11.650 -22.485 23.496 1.00 94.81 417 ASN A C 1
ATOM 3459 O O . ASN A 1 417 ? 12.783 -22.478 23.005 1.00 94.81 417 ASN A O 1
ATOM 3463 N N . VAL A 1 418 ? 11.215 -21.576 24.375 1.00 97.50 418 VAL A N 1
ATOM 3464 C CA . VAL A 1 418 ? 12.038 -20.527 24.999 1.00 97.50 418 VAL A CA 1
ATOM 3465 C C . VAL A 1 418 ? 12.896 -21.137 26.100 1.00 97.50 418 VAL A C 1
ATOM 3467 O O . VAL A 1 418 ? 14.106 -20.938 26.093 1.00 97.50 418 VAL A O 1
ATOM 3470 N N . GLN A 1 419 ? 12.333 -21.998 26.952 1.00 97.75 419 GLN A N 1
ATOM 3471 C CA . GLN A 1 419 ? 13.103 -22.711 27.983 1.00 97.75 419 GLN A CA 1
ATOM 3472 C C . GLN A 1 419 ? 14.241 -23.556 27.388 1.00 97.75 419 GLN A C 1
ATOM 3474 O O . GLN A 1 419 ? 15.373 -23.532 27.873 1.00 97.75 419 GLN A O 1
ATOM 3479 N N . ARG A 1 420 ? 13.987 -24.241 26.264 1.00 97.81 420 ARG A N 1
ATOM 3480 C CA . ARG A 1 420 ? 15.040 -24.940 25.504 1.00 97.81 420 ARG A CA 1
ATOM 3481 C C . ARG A 1 420 ? 16.107 -23.991 24.956 1.00 97.81 420 ARG A C 1
ATOM 3483 O O . ARG A 1 420 ? 17.280 -24.351 24.942 1.00 97.81 420 ARG A O 1
ATOM 3490 N N . PHE A 1 421 ? 15.717 -22.799 24.503 1.00 98.12 421 PHE A N 1
ATOM 3491 C CA . PHE A 1 421 ? 16.666 -21.788 24.040 1.00 98.12 421 PHE A CA 1
ATOM 3492 C C . PHE A 1 421 ? 17.528 -21.261 25.195 1.00 98.12 421 PHE A C 1
ATOM 3494 O O . PHE A 1 421 ? 18.744 -21.227 25.049 1.00 98.12 421 PHE A O 1
ATOM 3501 N N . ILE A 1 422 ? 16.937 -20.946 26.353 1.00 98.31 422 ILE A N 1
ATOM 3502 C CA . ILE A 1 422 ? 17.660 -20.516 27.562 1.00 98.31 422 ILE A CA 1
ATOM 3503 C C . ILE A 1 422 ? 18.663 -21.588 27.997 1.00 98.31 422 ILE A C 1
ATOM 3505 O O . ILE A 1 422 ? 19.837 -21.283 28.189 1.00 98.31 422 ILE A O 1
ATOM 3509 N N . ARG A 1 423 ? 18.234 -22.856 28.071 1.00 98.12 423 ARG A N 1
ATOM 3510 C CA . ARG A 1 423 ? 19.120 -23.981 28.405 1.00 98.12 423 ARG A CA 1
ATOM 3511 C C . ARG A 1 423 ? 20.291 -24.077 27.431 1.00 98.12 423 ARG A C 1
ATOM 3513 O O . ARG A 1 423 ? 21.422 -24.215 27.869 1.00 98.12 423 ARG A O 1
ATOM 3520 N N . MET A 1 424 ? 20.027 -23.954 26.130 1.00 98.25 424 MET A N 1
ATOM 3521 C CA . MET A 1 424 ? 21.062 -23.961 25.093 1.00 98.25 424 MET A CA 1
ATOM 3522 C C . MET A 1 424 ? 22.038 -22.782 25.240 1.00 98.25 424 MET A C 1
ATOM 3524 O O . MET A 1 424 ? 23.247 -22.985 25.150 1.00 98.25 424 MET A O 1
ATOM 3528 N N . MET A 1 425 ? 21.545 -21.570 25.511 1.00 98.50 425 MET A N 1
ATOM 3529 C CA . MET A 1 425 ? 22.391 -20.393 25.743 1.00 98.50 425 MET A CA 1
ATOM 3530 C C . MET A 1 425 ? 23.258 -20.542 27.001 1.00 98.50 425 MET A C 1
ATOM 3532 O O . MET A 1 425 ? 24.422 -20.143 26.993 1.00 98.50 425 MET A O 1
ATOM 3536 N N . HIS A 1 426 ? 22.733 -21.167 28.053 1.00 97.88 426 HIS A N 1
ATOM 3537 C CA . HIS A 1 426 ? 23.482 -21.450 29.273 1.00 97.88 426 HIS A CA 1
ATOM 3538 C C . HIS A 1 426 ? 24.551 -22.533 29.067 1.00 97.88 426 HIS A C 1
ATOM 3540 O O . HIS A 1 426 ? 25.733 -22.285 29.295 1.00 97.88 426 HIS A O 1
ATOM 3546 N N . THR A 1 427 ? 24.171 -23.717 28.579 1.00 97.31 427 THR A N 1
ATOM 3547 C CA . THR A 1 427 ? 25.095 -24.859 28.490 1.00 97.31 427 THR A CA 1
ATOM 3548 C C . THR A 1 427 ? 26.170 -24.657 27.430 1.00 97.31 427 THR A C 1
ATOM 3550 O O . THR A 1 427 ? 27.336 -24.957 27.674 1.00 97.31 427 THR A O 1
ATOM 3553 N N . LYS A 1 428 ? 25.800 -24.122 26.259 1.00 97.94 428 LYS A N 1
ATOM 3554 C CA . LYS A 1 428 ? 26.719 -23.979 25.123 1.00 97.94 428 LYS A CA 1
ATOM 3555 C C . LYS A 1 428 ? 27.472 -22.654 25.118 1.00 97.94 428 LYS A C 1
ATOM 3557 O O . LYS A 1 428 ? 28.617 -22.616 24.684 1.00 97.94 428 LYS A O 1
ATOM 3562 N N . TYR A 1 429 ? 26.831 -21.572 25.556 1.00 97.56 429 TYR A N 1
ATOM 3563 C CA . TYR A 1 429 ? 27.379 -20.216 25.444 1.00 97.56 429 TYR A CA 1
ATOM 3564 C C . TYR A 1 429 ? 27.651 -19.547 26.797 1.00 97.56 429 TYR A C 1
ATOM 3566 O O . TYR A 1 429 ? 28.053 -18.380 26.813 1.00 97.56 429 TYR A O 1
ATOM 3574 N N . ARG A 1 430 ? 27.475 -20.281 27.909 1.00 97.62 430 ARG A N 1
ATOM 3575 C CA . ARG A 1 430 ? 27.798 -19.862 29.285 1.00 97.62 430 ARG A CA 1
ATOM 3576 C C . ARG A 1 430 ? 27.113 -18.560 29.710 1.00 97.62 430 ARG A C 1
ATOM 3578 O O . ARG A 1 430 ? 27.694 -17.749 30.418 1.00 97.62 430 ARG A O 1
ATOM 3585 N N . PHE A 1 431 ? 25.888 -18.324 29.243 1.00 98.19 431 PHE A N 1
ATOM 3586 C CA . PHE A 1 431 ? 25.077 -17.213 29.750 1.00 98.19 431 PHE A CA 1
ATOM 3587 C C . PHE A 1 431 ? 24.504 -17.540 31.132 1.00 98.19 431 PHE A C 1
ATOM 3589 O O . PHE A 1 431 ? 24.064 -18.670 31.370 1.00 98.19 431 PHE A O 1
ATOM 3596 N N . ASP A 1 432 ? 24.452 -16.540 32.014 1.00 97.69 432 ASP A N 1
ATOM 3597 C CA . ASP A 1 432 ? 23.695 -16.634 33.262 1.00 97.69 432 ASP A CA 1
ATOM 3598 C C . ASP A 1 432 ? 22.200 -16.825 32.958 1.00 97.69 432 ASP A C 1
ATOM 3600 O O . ASP A 1 432 ? 21.599 -16.106 32.151 1.00 97.69 432 ASP A O 1
ATOM 3604 N N . THR A 1 433 ? 21.589 -17.818 33.601 1.00 97.25 433 THR A N 1
ATOM 3605 C CA . THR A 1 433 ? 20.168 -18.121 33.392 1.00 97.25 433 THR A CA 1
ATOM 3606 C C . THR A 1 433 ? 19.270 -17.041 33.985 1.00 97.25 433 THR A C 1
ATOM 3608 O O . THR A 1 433 ? 18.207 -16.782 33.419 1.00 97.25 433 THR A O 1
ATOM 3611 N N . GLY A 1 434 ? 19.698 -16.382 35.069 1.00 97.50 434 GLY A N 1
ATOM 3612 C CA . GLY A 1 434 ? 18.985 -15.254 35.664 1.00 97.50 434 GLY A CA 1
ATOM 3613 C C . GLY A 1 434 ? 18.887 -14.080 34.692 1.00 97.50 434 GLY A C 1
ATOM 3614 O O . GLY A 1 434 ? 17.795 -13.580 34.434 1.00 97.50 434 GLY A O 1
ATOM 3615 N N . TYR A 1 435 ? 20.005 -13.703 34.075 1.00 97.44 435 TYR A N 1
ATOM 3616 C CA . TYR A 1 435 ? 20.076 -12.679 33.037 1.00 97.44 435 TYR A CA 1
ATOM 3617 C C . TYR A 1 435 ? 19.182 -13.010 31.838 1.00 97.44 435 TYR A C 1
ATOM 3619 O O . TYR A 1 435 ? 18.357 -12.186 31.450 1.00 97.44 435 TYR A O 1
ATOM 3627 N N . LEU A 1 436 ? 19.276 -14.225 31.284 1.00 97.81 436 LEU A N 1
ATOM 3628 C CA . LEU A 1 436 ? 18.436 -14.631 30.149 1.00 97.81 436 LEU A CA 1
ATOM 3629 C C . LEU A 1 436 ? 16.942 -14.542 30.482 1.00 97.81 436 LEU A C 1
ATOM 3631 O O . LEU A 1 436 ? 16.159 -14.064 29.662 1.00 97.81 436 LEU A O 1
ATOM 3635 N N . LYS A 1 437 ? 16.544 -14.982 31.684 1.00 97.56 437 LYS A N 1
ATOM 3636 C CA . LYS A 1 437 ? 15.159 -14.870 32.152 1.00 97.56 437 LYS A CA 1
ATOM 3637 C C . LYS A 1 437 ? 14.725 -13.408 32.261 1.00 97.56 437 LYS A C 1
ATOM 3639 O O . LYS A 1 437 ? 13.664 -13.084 31.739 1.00 97.56 437 LYS A O 1
ATOM 3644 N N . ARG A 1 438 ? 15.557 -12.530 32.839 1.00 97.31 438 ARG A N 1
ATOM 3645 C CA . ARG A 1 438 ? 15.284 -11.083 32.928 1.00 97.31 438 ARG A CA 1
ATOM 3646 C C . ARG A 1 438 ? 15.112 -10.429 31.558 1.00 97.31 438 ARG A C 1
ATOM 3648 O O . ARG A 1 438 ? 14.207 -9.623 31.384 1.00 97.31 438 ARG A O 1
ATOM 3655 N N . VAL A 1 439 ? 15.926 -10.801 30.569 1.00 97.06 439 VAL A N 1
ATOM 3656 C CA . VAL A 1 439 ? 15.781 -10.281 29.198 1.00 97.06 439 VAL A CA 1
ATOM 3657 C C . VAL A 1 439 ? 14.473 -10.763 28.562 1.00 97.06 439 VAL A C 1
ATOM 3659 O O . VAL A 1 439 ? 13.736 -9.964 27.993 1.00 97.06 439 VAL A O 1
ATOM 3662 N N . PHE A 1 440 ? 14.129 -12.049 28.690 1.00 97.62 440 PHE A N 1
ATOM 3663 C CA . PHE A 1 440 ? 12.872 -12.575 28.137 1.00 97.62 440 PHE A CA 1
ATOM 3664 C C . PHE A 1 440 ? 11.612 -12.087 28.861 1.00 97.62 440 PHE A C 1
ATOM 3666 O O . PHE A 1 440 ? 10.552 -12.092 28.246 1.00 97.62 440 PHE A O 1
ATOM 3673 N N . GLN A 1 441 ? 11.716 -11.653 30.119 1.00 95.31 441 GLN A N 1
ATOM 3674 C CA . GLN A 1 441 ? 10.631 -10.960 30.826 1.00 95.31 441 GLN A CA 1
ATOM 3675 C C . GLN A 1 441 ? 10.336 -9.581 30.229 1.00 95.31 441 GLN A C 1
ATOM 3677 O O . GLN A 1 441 ? 9.201 -9.125 30.294 1.00 95.31 441 GLN A O 1
ATOM 3682 N N . GLN A 1 442 ? 11.345 -8.922 29.654 1.00 93.88 442 GLN A N 1
ATOM 3683 C CA . GLN A 1 442 ? 11.190 -7.612 29.016 1.00 93.88 442 GLN A CA 1
ATOM 3684 C C . GLN A 1 442 ? 10.810 -7.710 27.536 1.00 93.88 442 GLN A C 1
ATOM 3686 O O . GLN A 1 442 ? 10.269 -6.755 26.983 1.00 93.88 442 GLN A O 1
ATOM 3691 N N . ALA A 1 443 ? 11.090 -8.849 26.897 1.00 94.94 443 ALA A N 1
ATOM 3692 C CA . ALA A 1 443 ? 10.744 -9.086 25.505 1.00 94.94 443 ALA A CA 1
ATOM 3693 C C . ALA A 1 443 ? 9.223 -9.128 25.311 1.00 94.94 443 ALA A C 1
ATOM 3695 O O . ALA A 1 443 ? 8.493 -9.817 26.023 1.00 94.94 443 ALA A O 1
ATOM 3696 N N . LYS A 1 444 ? 8.752 -8.454 24.268 1.00 93.81 444 LYS A N 1
ATOM 3697 C CA . LYS A 1 444 ? 7.338 -8.335 23.919 1.00 93.81 444 LYS A CA 1
ATOM 3698 C C . LYS A 1 444 ? 7.029 -9.005 22.571 1.00 93.81 444 LYS A C 1
ATOM 3700 O O . LYS A 1 444 ? 7.916 -9.386 21.801 1.00 93.81 444 LYS A O 1
ATOM 3705 N N . LEU A 1 445 ? 5.749 -9.243 22.297 1.00 89.75 445 LEU A N 1
ATOM 3706 C CA . LEU A 1 445 ? 5.251 -9.850 21.061 1.00 89.75 445 LEU A CA 1
ATOM 3707 C C . LEU A 1 445 ? 4.909 -8.782 20.020 1.00 89.75 445 LEU A C 1
ATOM 3709 O O . LEU A 1 445 ? 3.876 -8.120 20.108 1.00 89.75 445 LEU A O 1
ATOM 3713 N N . ASP A 1 446 ? 5.710 -8.688 18.965 1.00 84.56 446 ASP A N 1
ATOM 3714 C CA . ASP A 1 446 ? 5.466 -7.800 17.831 1.00 84.56 446 ASP A CA 1
ATOM 3715 C C . ASP A 1 446 ? 4.623 -8.480 16.736 1.00 84.56 446 ASP A C 1
ATOM 3717 O O . ASP A 1 446 ? 5.104 -9.179 15.833 1.00 84.56 446 ASP A O 1
ATOM 3721 N N . ARG A 1 447 ? 3.311 -8.254 16.804 1.00 79.69 447 ARG A N 1
ATOM 3722 C CA . ARG A 1 447 ? 2.345 -8.824 15.858 1.00 79.69 447 ARG A CA 1
ATOM 3723 C C . ARG A 1 447 ? 2.526 -8.316 14.413 1.00 79.69 447 ARG A C 1
ATOM 3725 O O . ARG A 1 447 ? 2.223 -9.090 13.502 1.00 79.69 447 ARG A O 1
ATOM 3732 N N . ASP A 1 448 ? 3.038 -7.099 14.178 1.00 74.00 448 ASP A N 1
ATOM 3733 C CA . ASP A 1 448 ? 3.288 -6.581 12.814 1.00 74.00 448 ASP A CA 1
ATOM 3734 C C . ASP A 1 448 ? 4.455 -7.327 12.166 1.00 74.00 448 ASP A C 1
ATOM 3736 O O . ASP A 1 448 ? 4.338 -7.892 11.070 1.00 74.00 448 ASP A O 1
ATOM 3740 N N . THR A 1 449 ? 5.557 -7.433 12.907 1.00 78.31 449 THR A N 1
ATOM 3741 C CA . THR A 1 449 ? 6.727 -8.213 12.510 1.00 78.31 449 THR A CA 1
ATOM 3742 C C . THR A 1 449 ? 6.336 -9.652 12.150 1.00 78.31 449 THR A C 1
ATOM 3744 O O . THR A 1 449 ? 6.723 -10.180 11.099 1.00 78.31 449 THR A O 1
ATOM 3747 N N . LEU A 1 450 ? 5.490 -10.284 12.968 1.00 85.31 450 LEU A N 1
ATOM 3748 C CA . LEU A 1 450 ? 5.019 -11.647 12.733 1.00 85.31 450 LEU A CA 1
ATOM 3749 C C . LEU A 1 450 ? 4.141 -11.781 11.476 1.00 85.31 450 LEU A C 1
ATOM 3751 O O . LEU A 1 450 ? 4.295 -12.746 10.716 1.00 85.31 450 LEU A O 1
ATOM 3755 N N . ALA A 1 451 ? 3.238 -10.829 11.225 1.00 75.56 451 ALA A N 1
ATOM 3756 C CA . ALA A 1 451 ? 2.334 -10.848 10.071 1.00 75.56 451 ALA A CA 1
ATOM 3757 C C . ALA A 1 451 ? 3.095 -10.827 8.732 1.00 75.56 451 ALA A C 1
ATOM 3759 O O . ALA A 1 451 ? 2.753 -11.565 7.797 1.00 75.56 451 ALA A O 1
ATOM 3760 N N . ARG A 1 452 ? 4.194 -10.065 8.657 1.00 74.75 452 ARG A N 1
ATOM 3761 C CA . ARG A 1 452 ? 5.060 -9.963 7.466 1.00 74.75 452 ARG A CA 1
ATOM 3762 C C . ARG A 1 452 ? 5.707 -11.296 7.072 1.00 74.75 452 ARG A C 1
ATOM 3764 O O . ARG A 1 452 ? 5.952 -11.537 5.888 1.00 74.75 452 ARG A O 1
ATOM 3771 N N . TYR A 1 453 ? 5.936 -12.197 8.030 1.00 78.06 453 TYR A N 1
ATOM 3772 C CA . TYR A 1 453 ? 6.532 -13.520 7.786 1.00 78.06 453 TYR A CA 1
ATOM 3773 C C . TYR A 1 453 ? 5.530 -14.684 7.764 1.00 78.06 453 TYR A C 1
ATOM 3775 O O . TYR A 1 453 ? 5.899 -15.789 7.351 1.00 78.06 453 TYR A O 1
ATOM 3783 N N . ARG A 1 454 ? 4.266 -14.456 8.140 1.00 78.62 454 ARG A N 1
ATOM 3784 C CA . ARG A 1 454 ? 3.169 -15.433 8.007 1.00 78.62 454 ARG A CA 1
ATOM 3785 C C . ARG A 1 454 ? 2.452 -15.387 6.656 1.00 78.62 454 ARG A C 1
ATOM 3787 O O . ARG A 1 454 ? 1.674 -16.287 6.367 1.00 78.62 454 ARG A O 1
ATOM 3794 N N . GLY A 1 455 ? 2.719 -14.376 5.827 1.00 56.12 455 GLY A N 1
ATOM 3795 C CA . GLY A 1 455 ? 2.051 -14.209 4.528 1.00 56.12 455 GLY A CA 1
ATOM 3796 C C . GLY A 1 455 ? 0.617 -13.677 4.632 1.00 56.12 455 GLY A C 1
ATOM 3797 O O . GLY A 1 455 ? -0.070 -13.578 3.622 1.00 56.12 455 GLY A O 1
ATOM 3798 N N . THR A 1 456 ? 0.176 -13.299 5.836 1.00 49.97 456 THR A N 1
ATOM 3799 C CA . THR A 1 456 ? -1.106 -12.625 6.095 1.00 49.97 456 THR A CA 1
ATOM 3800 C C . THR A 1 456 ? -1.059 -11.136 5.749 1.00 49.97 456 THR A C 1
ATOM 3802 O O . THR A 1 456 ? -2.100 -10.496 5.629 1.00 49.97 456 THR A O 1
ATOM 3805 N N . PHE A 1 457 ? 0.140 -10.585 5.533 1.00 44.81 457 PHE A N 1
ATOM 3806 C CA . PHE A 1 457 ? 0.335 -9.239 5.006 1.00 44.81 457 PHE A CA 1
ATOM 3807 C C . PHE A 1 457 ? -0.064 -9.185 3.519 1.00 44.81 457 PHE A C 1
ATOM 3809 O O . PHE A 1 457 ? 0.715 -9.558 2.635 1.00 44.81 457 PHE A O 1
ATOM 3816 N N . LYS A 1 458 ? -1.289 -8.733 3.225 1.00 39.00 458 LYS A N 1
ATOM 3817 C CA . LYS A 1 458 ? -1.729 -8.469 1.849 1.00 39.00 458 LYS A CA 1
ATOM 3818 C C . LYS A 1 458 ? -1.076 -7.186 1.346 1.00 39.00 458 LYS A C 1
ATOM 3820 O O . LYS A 1 458 ? -1.318 -6.097 1.851 1.00 39.00 458 LYS A O 1
ATOM 3825 N N . LYS A 1 459 ? -0.231 -7.324 0.328 1.00 42.50 459 LYS A N 1
ATOM 3826 C CA . LYS A 1 459 ? 0.431 -6.197 -0.323 1.00 42.50 459 LYS A CA 1
ATOM 3827 C C . LYS A 1 459 ? -0.550 -5.531 -1.290 1.00 42.50 459 LYS A C 1
ATOM 3829 O O . LYS A 1 459 ? -0.749 -6.037 -2.392 1.00 42.50 459 LYS A O 1
ATOM 3834 N N . ASN A 1 460 ? -1.131 -4.398 -0.907 1.00 36.25 460 ASN A N 1
ATOM 3835 C CA . ASN A 1 460 ? -1.799 -3.512 -1.858 1.00 36.25 460 ASN A CA 1
ATOM 3836 C C . ASN A 1 460 ? -0.731 -2.944 -2.800 1.00 36.25 460 ASN A C 1
ATOM 3838 O O . ASN A 1 460 ? 0.039 -2.065 -2.423 1.00 36.25 460 ASN A O 1
ATOM 3842 N N . SER A 1 461 ? -0.602 -3.475 -4.017 1.00 40.25 461 SER A N 1
ATOM 3843 C CA . SER A 1 461 ? 0.213 -2.798 -5.025 1.00 40.25 461 SER A CA 1
ATOM 3844 C C . SER A 1 461 ? -0.249 -3.086 -6.446 1.00 40.25 461 SER A C 1
ATOM 3846 O O . SER A 1 461 ? -0.083 -4.196 -6.946 1.00 40.25 461 SER A O 1
ATOM 3848 N N . THR A 1 462 ? -0.724 -2.045 -7.118 1.00 37.22 462 THR A N 1
ATOM 3849 C CA . THR A 1 462 ? -0.932 -1.964 -8.573 1.00 37.22 462 THR A CA 1
ATOM 3850 C C . THR A 1 462 ? 0.355 -1.618 -9.340 1.00 37.22 462 THR A C 1
ATOM 3852 O O . THR A 1 462 ? 0.361 -1.616 -10.566 1.00 37.22 462 THR A O 1
ATOM 3855 N N . VAL A 1 463 ? 1.469 -1.373 -8.636 1.00 42.38 463 VAL A N 1
ATOM 3856 C CA . VAL A 1 463 ? 2.771 -0.968 -9.196 1.00 42.38 463 VAL A CA 1
ATOM 3857 C C . VAL A 1 463 ? 3.803 -2.086 -8.995 1.00 42.38 463 VAL A C 1
ATOM 3859 O O . VAL A 1 463 ? 3.912 -2.629 -7.893 1.00 42.38 463 VAL A O 1
ATOM 3862 N N . GLY A 1 464 ? 4.564 -2.446 -10.037 1.00 50.53 464 GLY A N 1
ATOM 3863 C CA . GLY A 1 464 ? 5.573 -3.517 -10.013 1.00 50.53 464 GLY A CA 1
ATOM 3864 C C . GLY A 1 464 ? 6.655 -3.342 -8.934 1.00 50.53 464 GLY A C 1
ATOM 3865 O O . GLY A 1 464 ? 6.878 -2.252 -8.411 1.00 50.53 464 GLY A O 1
ATOM 3866 N N . SER A 1 465 ? 7.359 -4.424 -8.575 1.00 63.53 465 SER A N 1
ATOM 3867 C CA . SER A 1 465 ? 8.339 -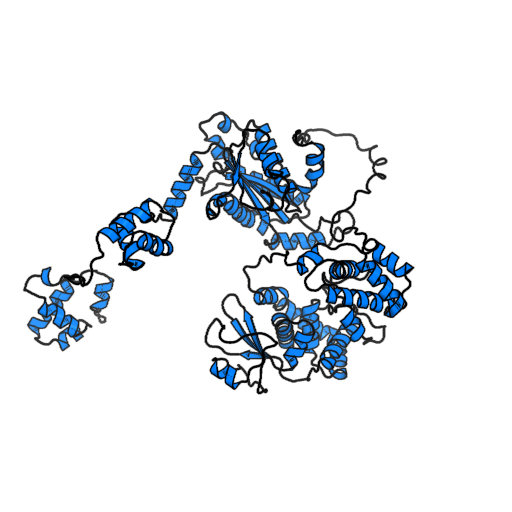4.391 -7.476 1.00 63.53 465 SER A CA 1
ATOM 3868 C C . SER A 1 465 ? 9.495 -3.422 -7.694 1.00 63.53 465 SER A C 1
ATOM 3870 O O . SER A 1 465 ? 9.978 -2.866 -6.718 1.00 63.53 465 SER A O 1
ATOM 3872 N N . TRP A 1 466 ? 9.929 -3.234 -8.940 1.00 77.94 466 TRP A N 1
ATOM 3873 C CA . TRP A 1 466 ? 11.053 -2.362 -9.272 1.00 77.94 466 TRP A CA 1
ATOM 3874 C C . TRP A 1 466 ? 10.661 -0.879 -9.308 1.00 77.94 466 TRP A C 1
ATOM 3876 O O . TRP A 1 466 ? 11.381 -0.052 -8.766 1.00 77.94 466 TRP A O 1
ATOM 3886 N N . GLU A 1 467 ? 9.483 -0.547 -9.837 1.00 72.31 467 GLU A N 1
ATOM 3887 C CA . GLU A 1 467 ? 8.938 0.821 -9.820 1.00 72.31 467 GLU A CA 1
ATOM 3888 C C . GLU A 1 467 ? 8.850 1.395 -8.398 1.00 72.31 467 GLU A C 1
ATOM 3890 O O . GLU A 1 467 ? 9.270 2.522 -8.153 1.00 72.31 467 GLU A O 1
ATOM 3895 N N . ARG A 1 468 ? 8.417 0.589 -7.418 1.00 64.88 468 ARG A N 1
ATOM 3896 C CA . ARG A 1 468 ? 8.430 1.006 -6.005 1.00 64.88 468 ARG A CA 1
ATOM 3897 C C . ARG A 1 468 ? 9.838 1.270 -5.473 1.00 64.88 468 ARG A C 1
ATOM 3899 O O . ARG A 1 468 ? 10.023 2.222 -4.722 1.00 64.88 468 ARG A O 1
ATOM 3906 N N . PHE A 1 469 ? 10.809 0.436 -5.851 1.00 68.50 469 PHE A N 1
ATOM 3907 C CA . PHE A 1 469 ? 12.213 0.631 -5.478 1.00 68.50 469 PHE A CA 1
ATOM 3908 C C . PHE A 1 469 ? 12.774 1.919 -6.097 1.00 68.50 469 PHE A C 1
ATOM 3910 O O . PHE A 1 469 ? 13.448 2.669 -5.400 1.00 68.50 469 PHE A O 1
ATOM 3917 N N . LYS A 1 470 ? 12.444 2.232 -7.359 1.00 73.44 470 LYS A N 1
ATOM 3918 C CA . LYS A 1 470 ? 12.850 3.496 -7.993 1.00 73.44 470 LYS A CA 1
ATOM 3919 C C . LYS A 1 470 ? 12.314 4.713 -7.252 1.00 73.44 470 LYS A C 1
ATOM 3921 O O . LYS A 1 470 ? 13.088 5.605 -6.942 1.00 73.44 470 LYS A O 1
ATOM 3926 N N . LEU A 1 471 ? 11.025 4.717 -6.910 1.00 68.69 471 LEU A N 1
ATOM 3927 C CA . LEU A 1 471 ? 10.403 5.856 -6.228 1.00 68.69 471 LEU A CA 1
ATOM 3928 C C . LEU A 1 471 ? 11.100 6.208 -4.902 1.00 68.69 471 LEU A C 1
ATOM 3930 O O . LEU A 1 471 ? 11.310 7.384 -4.628 1.00 68.69 471 LEU A O 1
ATOM 3934 N N . HIS A 1 472 ? 11.522 5.210 -4.119 1.00 64.94 472 HIS A N 1
ATOM 3935 C CA . HIS A 1 472 ? 12.018 5.435 -2.753 1.00 64.94 472 HIS A CA 1
ATOM 3936 C C . HIS A 1 472 ? 13.547 5.372 -2.601 1.00 64.94 472 HIS A C 1
ATOM 3938 O O . HIS A 1 472 ? 14.079 5.935 -1.648 1.00 64.94 472 HIS A O 1
ATOM 3944 N N . VAL A 1 473 ? 14.247 4.675 -3.504 1.00 74.69 473 VAL A N 1
ATOM 3945 C CA . VAL A 1 473 ? 15.679 4.343 -3.352 1.00 74.69 473 VAL A CA 1
ATOM 3946 C C . VAL A 1 473 ? 16.514 4.745 -4.571 1.00 74.69 473 VAL A C 1
ATOM 3948 O O . VAL A 1 473 ? 17.693 5.040 -4.441 1.00 74.69 473 VAL A O 1
ATOM 3951 N N . VAL A 1 474 ? 15.941 4.768 -5.779 1.00 84.06 474 VAL A N 1
ATOM 3952 C CA . VAL A 1 474 ? 16.680 5.088 -7.018 1.00 84.06 474 VAL A CA 1
ATOM 3953 C C . VAL A 1 474 ? 16.027 6.289 -7.697 1.00 84.06 474 VAL A C 1
ATOM 3955 O O . VAL A 1 474 ? 15.448 6.177 -8.779 1.00 84.06 474 VAL A O 1
ATOM 3958 N N . ASN A 1 475 ? 16.089 7.433 -7.015 1.00 86.00 475 ASN A N 1
ATOM 3959 C CA . ASN A 1 475 ? 15.487 8.696 -7.436 1.00 86.00 475 ASN A CA 1
ATOM 3960 C C . ASN A 1 475 ? 16.526 9.846 -7.423 1.00 86.00 475 ASN A C 1
ATOM 3962 O O . ASN A 1 475 ? 17.617 9.694 -6.862 1.00 86.00 475 ASN A O 1
ATOM 3966 N N . PRO A 1 476 ? 16.209 11.012 -8.022 1.00 90.19 476 PRO A N 1
ATOM 3967 C CA . PRO A 1 476 ? 17.144 12.137 -8.096 1.00 90.19 476 PRO A CA 1
ATOM 3968 C C . PRO A 1 476 ? 17.638 12.651 -6.737 1.00 90.19 476 PRO A C 1
ATOM 3970 O O . PRO A 1 476 ? 18.792 13.070 -6.634 1.00 90.19 476 PRO A O 1
ATOM 3973 N N . LYS A 1 477 ? 16.796 12.597 -5.693 1.00 90.62 477 LYS A N 1
ATOM 3974 C CA . LYS A 1 477 ? 17.169 13.001 -4.331 1.00 90.62 477 LYS A CA 1
ATOM 3975 C C . LYS A 1 477 ? 18.256 12.075 -3.783 1.00 90.62 477 LYS A C 1
ATOM 3977 O O . LYS A 1 477 ? 19.308 12.570 -3.391 1.00 90.62 477 LYS A O 1
ATOM 3982 N N . THR A 1 478 ? 18.068 10.759 -3.876 1.00 88.38 478 THR A N 1
ATOM 3983 C CA . THR A 1 478 ? 19.065 9.778 -3.423 1.00 88.38 478 THR A CA 1
ATOM 3984 C C . THR A 1 478 ? 20.392 9.925 -4.162 1.00 88.38 478 THR A C 1
ATOM 3986 O O . THR A 1 478 ? 21.443 9.828 -3.544 1.00 88.38 478 THR A O 1
ATOM 3989 N N . PHE A 1 479 ? 20.388 10.216 -5.466 1.00 94.75 479 PHE A N 1
ATOM 3990 C CA . PHE A 1 479 ? 21.639 10.445 -6.204 1.00 94.75 479 PHE A CA 1
ATOM 3991 C C . PHE A 1 479 ? 22.373 11.714 -5.756 1.00 94.75 479 PHE A C 1
ATOM 3993 O O . PHE A 1 479 ? 23.602 11.740 -5.722 1.00 94.75 479 PHE A O 1
ATOM 4000 N N . LYS A 1 480 ? 21.636 12.774 -5.400 1.00 95.25 480 LYS A N 1
ATOM 4001 C CA . LYS A 1 480 ? 22.223 13.990 -4.822 1.00 95.25 480 LYS A CA 1
ATOM 4002 C C . LYS A 1 480 ? 22.830 13.703 -3.446 1.00 95.25 480 LYS A C 1
ATOM 4004 O O . LYS A 1 480 ? 23.958 14.112 -3.192 1.00 95.25 480 LYS A O 1
ATOM 4009 N N . GLU A 1 481 ? 22.107 12.979 -2.599 1.00 94.62 481 GLU A N 1
ATOM 4010 C CA . GLU A 1 481 ? 22.576 12.565 -1.272 1.00 94.62 481 GLU A CA 1
ATOM 4011 C C . GLU A 1 481 ? 23.788 11.632 -1.363 1.00 94.62 481 GLU A C 1
ATOM 4013 O O . GLU A 1 481 ? 24.746 11.826 -0.629 1.00 94.62 481 GLU A O 1
ATOM 4018 N N . ALA A 1 482 ? 23.818 10.710 -2.328 1.00 97.19 482 ALA A N 1
ATOM 4019 C CA . ALA A 1 482 ? 24.953 9.821 -2.565 1.00 97.19 482 ALA A CA 1
ATOM 4020 C C . ALA A 1 482 ? 26.231 10.594 -2.920 1.00 97.19 482 ALA A C 1
ATOM 4022 O O . ALA A 1 482 ? 27.305 10.287 -2.403 1.00 97.19 482 ALA A O 1
ATOM 4023 N N . ARG A 1 483 ? 26.123 11.617 -3.784 1.00 97.81 483 ARG A N 1
ATOM 4024 C CA . ARG A 1 483 ? 27.257 12.496 -4.115 1.00 97.81 483 ARG A CA 1
ATOM 4025 C C . ARG A 1 483 ? 27.737 13.265 -2.892 1.00 97.81 483 ARG A C 1
ATOM 4027 O O . ARG A 1 483 ? 28.938 13.303 -2.651 1.00 97.81 483 ARG A O 1
ATOM 4034 N N . LYS A 1 484 ? 26.807 13.821 -2.111 1.00 97.31 484 LYS A N 1
ATOM 4035 C CA . LYS A 1 484 ? 27.130 14.530 -0.869 1.00 97.31 484 LYS A CA 1
ATOM 4036 C C . LYS A 1 484 ? 27.820 13.608 0.139 1.00 97.31 484 LYS A C 1
ATOM 4038 O O . LYS A 1 484 ? 28.896 13.936 0.608 1.00 97.31 484 LYS A O 1
ATOM 4043 N N . PHE A 1 485 ? 27.273 12.422 0.386 1.00 97.81 485 PHE A N 1
ATOM 4044 C CA . PHE A 1 485 ? 27.868 11.432 1.281 1.00 97.81 485 PHE A CA 1
ATOM 4045 C C . PHE A 1 485 ? 29.279 11.023 0.836 1.00 97.81 485 PHE A C 1
ATOM 4047 O O . PHE A 1 485 ? 30.196 10.963 1.652 1.00 97.81 485 PHE A O 1
ATOM 4054 N N . LYS A 1 486 ? 29.481 10.786 -0.470 1.00 98.19 486 LYS A N 1
ATOM 4055 C CA . LYS A 1 486 ? 30.807 10.476 -1.026 1.00 98.19 486 LYS A CA 1
ATOM 4056 C C . LYS A 1 486 ? 31.805 11.610 -0.789 1.00 98.19 486 LYS A C 1
ATOM 4058 O O . LYS A 1 486 ? 32.963 11.317 -0.518 1.00 98.19 486 LYS A O 1
ATOM 4063 N N . GLN A 1 487 ? 31.374 12.865 -0.915 1.00 97.81 487 GLN A N 1
ATOM 4064 C CA . GLN A 1 487 ? 32.208 14.042 -0.652 1.00 97.81 487 GLN A CA 1
ATOM 4065 C C . GLN A 1 487 ? 32.535 14.165 0.840 1.00 97.81 487 GLN A C 1
ATOM 4067 O O . GLN A 1 487 ? 33.709 14.238 1.196 1.00 97.81 487 GLN A O 1
ATOM 4072 N N . ASP A 1 488 ? 31.511 14.116 1.692 1.00 97.50 488 ASP A N 1
ATOM 4073 C CA . ASP A 1 488 ? 31.626 14.312 3.139 1.00 97.50 488 ASP A CA 1
ATOM 4074 C C . ASP A 1 488 ? 32.517 13.228 3.790 1.00 97.50 488 ASP A C 1
ATOM 4076 O O . ASP A 1 488 ? 33.322 13.536 4.664 1.00 97.50 488 ASP A O 1
ATOM 4080 N N . HIS A 1 489 ? 32.459 11.978 3.307 1.00 97.75 489 HIS A N 1
ATOM 4081 C CA . HIS A 1 489 ? 33.228 10.844 3.846 1.00 97.75 489 HIS A CA 1
ATOM 4082 C C . HIS A 1 489 ? 34.355 10.348 2.922 1.00 97.75 489 HIS A C 1
ATOM 4084 O O . HIS A 1 489 ? 34.803 9.202 3.040 1.00 97.75 489 HIS A O 1
ATOM 4090 N N . TYR A 1 490 ? 34.829 11.174 1.980 1.00 98.19 490 TYR A N 1
ATOM 4091 C CA . TYR A 1 490 ? 35.758 10.729 0.931 1.00 98.19 490 TYR A CA 1
ATOM 4092 C C . TYR A 1 490 ? 37.039 10.084 1.480 1.00 98.19 490 TYR A C 1
ATOM 4094 O O . TYR A 1 490 ? 37.460 9.038 0.986 1.00 98.19 490 TYR A O 1
ATOM 4102 N N . LYS A 1 491 ? 37.639 10.669 2.527 1.00 98.06 491 LYS A N 1
ATOM 4103 C CA . LYS A 1 491 ? 38.881 10.165 3.142 1.00 98.06 491 LYS A CA 1
ATOM 4104 C C . LYS A 1 491 ? 38.698 8.753 3.709 1.00 98.06 491 LYS A C 1
ATOM 4106 O O . LYS A 1 491 ? 39.466 7.848 3.378 1.00 98.06 491 LYS A O 1
ATOM 4111 N N . THR A 1 492 ? 37.646 8.541 4.495 1.00 98.06 492 THR A N 1
ATOM 4112 C CA . THR A 1 492 ? 37.316 7.241 5.097 1.00 98.06 492 THR A CA 1
ATOM 4113 C C . THR A 1 492 ? 36.954 6.209 4.029 1.00 98.06 492 THR A C 1
ATOM 4115 O O . THR A 1 492 ? 37.459 5.084 4.049 1.00 98.06 492 THR A O 1
ATOM 4118 N N . LEU A 1 493 ? 36.164 6.601 3.022 1.00 98.56 493 LEU A N 1
ATOM 4119 C CA . LEU A 1 493 ? 35.839 5.759 1.867 1.00 98.56 493 LEU A CA 1
ATOM 4120 C C . LEU A 1 493 ? 37.092 5.332 1.094 1.00 98.56 493 LEU A C 1
ATOM 4122 O O . LEU A 1 493 ? 37.224 4.160 0.740 1.00 98.56 493 LEU A O 1
ATOM 4126 N N . GLN A 1 494 ? 38.024 6.254 0.850 1.00 98.44 494 GLN A N 1
ATOM 4127 C CA . GLN A 1 494 ? 39.282 5.975 0.160 1.00 98.44 494 GLN A CA 1
ATOM 4128 C C . GLN A 1 494 ? 40.160 5.014 0.969 1.00 98.44 494 GLN A C 1
ATOM 4130 O O . GLN A 1 494 ? 40.632 4.015 0.418 1.00 98.44 494 GLN A O 1
ATOM 4135 N N . LYS A 1 495 ? 40.315 5.255 2.278 1.00 98.25 495 LYS A N 1
ATOM 4136 C CA . LYS A 1 495 ? 41.024 4.361 3.210 1.00 98.25 495 LYS A CA 1
ATOM 4137 C C . LYS A 1 495 ? 40.430 2.948 3.169 1.00 98.25 495 LYS A C 1
ATOM 4139 O O . LYS A 1 495 ? 41.170 1.972 3.037 1.00 98.25 495 LYS A O 1
ATOM 4144 N N . ALA A 1 496 ? 39.102 2.825 3.222 1.00 98.25 496 ALA A N 1
ATOM 4145 C CA . ALA A 1 496 ? 38.403 1.538 3.216 1.00 98.25 496 ALA A CA 1
ATOM 4146 C C . ALA A 1 496 ? 38.547 0.808 1.875 1.00 98.25 496 ALA A C 1
ATOM 4148 O O . ALA A 1 496 ? 38.882 -0.378 1.839 1.00 98.25 496 ALA A O 1
ATOM 4149 N N . ALA A 1 497 ? 38.352 1.526 0.769 1.00 98.19 497 ALA A N 1
ATOM 4150 C CA . ALA A 1 497 ? 38.487 0.999 -0.583 1.00 98.19 497 ALA A CA 1
ATOM 4151 C C . ALA A 1 497 ? 39.912 0.530 -0.900 1.00 98.19 497 ALA A C 1
ATOM 4153 O O . ALA A 1 497 ? 40.089 -0.470 -1.601 1.00 98.19 497 ALA A O 1
ATOM 4154 N N . HIS A 1 498 ? 40.926 1.229 -0.383 1.00 98.12 498 HIS A N 1
ATOM 4155 C CA . HIS A 1 498 ? 42.319 0.810 -0.482 1.00 98.12 498 HIS A CA 1
ATOM 4156 C C . HIS A 1 498 ? 42.570 -0.456 0.343 1.00 98.12 498 HIS A C 1
ATOM 4158 O O . HIS A 1 498 ? 42.964 -1.478 -0.212 1.00 98.12 498 HIS A O 1
ATOM 4164 N N . ARG A 1 499 ? 42.255 -0.425 1.645 1.00 98.00 499 ARG A N 1
ATOM 4165 C CA . ARG A 1 499 ? 42.502 -1.544 2.569 1.00 98.00 499 ARG A CA 1
ATOM 4166 C C . ARG A 1 499 ? 41.843 -2.845 2.114 1.00 98.00 499 ARG A C 1
ATOM 4168 O O . ARG A 1 499 ? 42.443 -3.910 2.217 1.00 98.00 499 ARG A O 1
ATOM 4175 N N . TYR A 1 500 ? 40.613 -2.765 1.616 1.00 98.00 500 TYR A N 1
ATOM 4176 C CA . TYR A 1 500 ? 39.810 -3.935 1.267 1.00 98.00 500 TYR A CA 1
ATOM 4177 C C . TYR A 1 500 ? 39.695 -4.183 -0.236 1.00 98.00 500 TYR A C 1
ATOM 4179 O O . TYR A 1 500 ? 38.919 -5.041 -0.633 1.00 98.00 500 TYR A O 1
ATOM 4187 N N . HIS A 1 501 ? 40.458 -3.484 -1.081 1.00 97.62 501 HIS A N 1
ATOM 4188 C CA . HIS A 1 501 ? 40.473 -3.716 -2.531 1.00 97.62 501 HIS A CA 1
ATOM 4189 C C . HIS A 1 501 ? 39.060 -3.730 -3.150 1.00 97.62 501 HIS A C 1
ATOM 4191 O O . HIS A 1 501 ? 38.685 -4.636 -3.898 1.00 97.62 501 HIS A O 1
ATOM 4197 N N . VAL A 1 502 ? 38.259 -2.713 -2.827 1.00 98.50 502 VAL A N 1
ATOM 4198 C CA . VAL A 1 502 ? 36.879 -2.542 -3.316 1.00 98.50 502 VAL A CA 1
ATOM 4199 C C . VAL A 1 502 ? 36.691 -1.168 -3.956 1.00 98.50 502 VAL A C 1
ATOM 4201 O O . VAL A 1 502 ? 37.562 -0.303 -3.873 1.00 98.50 502 VAL A O 1
ATOM 4204 N N . ASP A 1 503 ? 35.563 -0.971 -4.634 1.00 98.50 503 ASP A N 1
ATOM 4205 C CA . ASP A 1 503 ? 35.229 0.294 -5.289 1.00 98.50 503 ASP A CA 1
ATOM 4206 C C . ASP A 1 503 ? 34.432 1.211 -4.343 1.00 98.50 503 ASP A C 1
ATOM 4208 O O . ASP A 1 503 ? 33.394 0.801 -3.815 1.00 98.50 503 ASP A O 1
ATOM 4212 N N . ILE A 1 504 ? 34.890 2.461 -4.174 1.00 98.44 504 ILE A N 1
ATOM 4213 C CA . ILE A 1 504 ? 34.268 3.485 -3.305 1.00 98.44 504 ILE A CA 1
ATOM 4214 C C . ILE A 1 504 ? 32.771 3.618 -3.591 1.00 98.44 504 ILE A C 1
ATOM 4216 O O . ILE A 1 504 ? 31.947 3.584 -2.678 1.00 98.44 504 ILE A O 1
ATOM 4220 N N . ASP A 1 505 ? 32.412 3.725 -4.869 1.00 98.38 505 ASP A N 1
ATOM 4221 C CA . ASP A 1 505 ? 31.040 4.009 -5.294 1.00 98.38 505 ASP A CA 1
ATOM 4222 C C . ASP A 1 505 ? 30.056 2.924 -4.856 1.00 98.38 505 ASP A C 1
ATOM 4224 O O . ASP A 1 505 ? 28.884 3.198 -4.602 1.00 98.38 505 ASP A O 1
ATOM 4228 N N . TYR A 1 506 ? 30.526 1.682 -4.744 1.00 98.38 506 TYR A N 1
ATOM 4229 C CA . TYR A 1 506 ? 29.693 0.573 -4.300 1.00 98.38 506 TYR A CA 1
ATOM 4230 C C . TYR A 1 506 ? 29.547 0.525 -2.783 1.00 98.38 506 TYR A C 1
ATOM 4232 O O . TYR A 1 506 ? 28.476 0.132 -2.327 1.00 98.38 506 TYR A O 1
ATOM 4240 N N . ILE A 1 507 ? 30.532 1.002 -2.012 1.00 98.12 507 ILE A N 1
ATOM 4241 C CA . ILE A 1 507 ? 30.352 1.239 -0.570 1.00 98.12 507 ILE A CA 1
ATOM 4242 C C . ILE A 1 507 ? 29.239 2.277 -0.362 1.00 98.12 507 ILE A C 1
ATOM 4244 O O . ILE A 1 507 ? 28.291 2.027 0.382 1.00 98.12 507 ILE A O 1
ATOM 4248 N N . VAL A 1 508 ? 29.298 3.398 -1.092 1.00 98.00 508 VAL A N 1
ATOM 4249 C CA . VAL A 1 508 ? 28.260 4.446 -1.073 1.00 98.00 508 VAL A CA 1
ATOM 4250 C C . VAL A 1 508 ? 26.898 3.875 -1.474 1.00 98.00 508 VAL A C 1
ATOM 4252 O O . VAL A 1 508 ? 25.894 4.136 -0.813 1.00 98.00 508 VAL A O 1
ATOM 4255 N N . GLY A 1 509 ? 26.852 3.059 -2.530 1.00 96.25 509 GLY A N 1
ATOM 4256 C CA . GLY A 1 509 ? 25.626 2.409 -2.983 1.00 96.25 509 GLY A CA 1
ATOM 4257 C C . GLY A 1 509 ? 25.003 1.482 -1.935 1.00 96.25 509 GLY A C 1
ATOM 4258 O O . GLY A 1 509 ? 23.787 1.512 -1.764 1.00 96.25 509 GLY A O 1
ATOM 4259 N N . PHE A 1 510 ? 25.804 0.688 -1.216 1.00 94.81 510 PHE A N 1
ATOM 4260 C CA . PHE A 1 510 ? 25.321 -0.146 -0.109 1.00 94.81 510 PHE A CA 1
ATOM 4261 C C . PHE A 1 510 ? 24.690 0.706 0.993 1.00 94.81 510 PHE A C 1
ATOM 4263 O O . PHE A 1 510 ? 23.528 0.504 1.335 1.00 94.81 510 PHE A O 1
ATOM 4270 N N . ILE A 1 511 ? 25.426 1.698 1.495 1.00 94.00 511 ILE A N 1
ATOM 4271 C CA . ILE A 1 511 ? 24.972 2.561 2.592 1.00 94.00 511 ILE A CA 1
ATOM 4272 C C . ILE A 1 511 ? 23.698 3.335 2.202 1.00 94.00 511 ILE A C 1
ATOM 4274 O O . ILE A 1 511 ? 22.763 3.451 2.995 1.00 94.00 511 ILE A O 1
ATOM 4278 N N . GLY A 1 512 ? 23.618 3.810 0.956 1.00 89.69 512 GLY A N 1
ATOM 4279 C CA . GLY A 1 512 ? 22.440 4.507 0.443 1.00 89.69 512 GLY A CA 1
ATOM 4280 C C . GLY A 1 512 ? 21.184 3.636 0.384 1.00 89.69 512 GLY A C 1
ATOM 4281 O O . GLY A 1 512 ? 20.098 4.122 0.691 1.00 89.69 512 GLY A O 1
ATOM 4282 N N . VAL A 1 513 ? 21.313 2.355 0.015 1.00 88.12 513 VAL A N 1
ATOM 4283 C CA . VAL A 1 513 ? 20.170 1.425 -0.024 1.00 88.12 513 VAL A CA 1
ATOM 4284 C C . VAL A 1 513 ? 19.736 0.981 1.372 1.00 88.12 513 VAL A C 1
ATOM 4286 O O . VAL A 1 513 ? 18.539 0.793 1.580 1.00 88.12 513 VAL A O 1
ATOM 4289 N N . GLU A 1 514 ? 20.672 0.787 2.303 1.00 85.31 514 GLU A N 1
ATOM 4290 C CA . GLU A 1 514 ? 20.355 0.229 3.623 1.00 85.31 514 GLU A CA 1
ATOM 4291 C C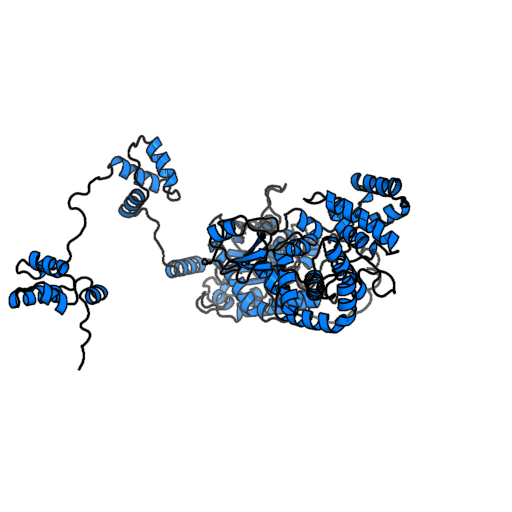 . GLU A 1 514 ? 19.688 1.234 4.562 1.00 85.31 514 GLU A C 1
ATOM 4293 O O . GLU A 1 514 ? 18.709 0.893 5.219 1.00 85.31 514 GLU A O 1
ATOM 4298 N N . SER A 1 515 ? 20.193 2.466 4.631 1.00 81.75 515 SER A N 1
ATOM 4299 C CA . SER A 1 515 ? 19.781 3.417 5.674 1.00 81.75 515 SER A CA 1
ATOM 4300 C C . SER A 1 515 ? 19.576 4.844 5.189 1.00 81.75 515 SER A C 1
ATOM 4302 O O . SER A 1 515 ? 19.489 5.756 6.013 1.00 81.75 515 SER A O 1
ATOM 4304 N N . HIS A 1 516 ? 19.564 5.071 3.871 1.00 85.75 516 HIS A N 1
ATOM 4305 C CA . HIS A 1 516 ? 19.592 6.422 3.302 1.00 85.75 516 HIS A CA 1
ATOM 4306 C C . HIS A 1 516 ? 20.725 7.250 3.926 1.00 85.75 516 HIS A C 1
ATOM 4308 O O . HIS A 1 516 ? 20.500 8.342 4.451 1.00 85.75 516 HIS A O 1
ATOM 4314 N N . PHE A 1 517 ? 21.941 6.694 3.903 1.00 89.19 517 PHE A N 1
ATOM 4315 C CA . PHE A 1 517 ? 23.148 7.357 4.410 1.00 89.19 517 PHE A CA 1
ATOM 4316 C C . PHE A 1 517 ? 23.127 7.640 5.921 1.00 89.19 517 PHE A C 1
ATOM 4318 O O . PHE A 1 517 ? 23.634 8.660 6.373 1.00 89.19 517 PHE A O 1
ATOM 4325 N N . GLY A 1 518 ? 22.540 6.729 6.704 1.00 80.81 518 GLY A N 1
ATOM 4326 C CA . GLY A 1 518 ? 22.474 6.794 8.169 1.00 80.81 518 GLY A CA 1
ATOM 4327 C C . GLY A 1 518 ? 21.238 7.500 8.727 1.00 80.81 518 GLY A C 1
ATOM 4328 O O . GLY A 1 518 ? 21.000 7.445 9.929 1.00 80.81 518 GLY A O 1
ATOM 4329 N N . SER A 1 519 ? 20.412 8.118 7.878 1.00 77.75 519 SER A N 1
ATOM 4330 C CA . SER A 1 519 ? 19.204 8.829 8.323 1.00 77.75 519 SER A CA 1
ATOM 4331 C C . SER A 1 519 ? 18.067 7.903 8.776 1.00 77.75 519 SER A C 1
ATOM 4333 O O . SER A 1 519 ? 17.172 8.340 9.501 1.00 77.75 519 SER A O 1
ATOM 4335 N N . TYR A 1 520 ? 18.099 6.625 8.387 1.00 73.19 520 TYR A N 1
ATOM 4336 C CA . TYR A 1 520 ? 17.104 5.628 8.767 1.00 73.19 520 TYR A CA 1
ATOM 4337 C C . TYR A 1 520 ? 17.752 4.323 9.247 1.00 73.19 520 TYR A C 1
ATOM 4339 O O . TYR A 1 520 ? 18.135 3.457 8.465 1.00 73.19 520 TYR A O 1
ATOM 4347 N N . THR A 1 521 ? 17.848 4.169 10.563 1.00 75.12 521 THR A N 1
ATOM 4348 C CA . THR A 1 521 ? 18.463 3.016 11.243 1.00 75.12 521 THR A CA 1
ATOM 4349 C C . THR A 1 521 ? 17.449 2.018 11.813 1.00 75.12 521 THR A C 1
ATOM 4351 O O . THR A 1 521 ? 17.821 0.906 12.200 1.00 75.12 521 THR A O 1
ATOM 4354 N N . GLY A 1 522 ? 16.164 2.380 11.791 1.00 72.88 522 GLY A N 1
ATOM 4355 C CA . GLY A 1 522 ? 15.047 1.585 12.294 1.00 72.88 522 GLY A CA 1
ATOM 4356 C C . GLY A 1 522 ? 14.677 1.896 13.748 1.00 72.88 522 GLY A C 1
ATOM 4357 O O . GLY A 1 522 ? 15.502 2.303 14.562 1.00 72.88 522 GLY A O 1
ATOM 4358 N N . ASP A 1 523 ? 13.399 1.726 14.068 1.00 78.69 523 ASP A N 1
ATOM 4359 C CA . ASP A 1 523 ? 12.765 2.111 15.331 1.00 78.69 523 ASP A CA 1
ATOM 4360 C C . ASP A 1 523 ? 12.155 0.930 16.106 1.00 78.69 523 ASP A C 1
ATOM 4362 O O . ASP A 1 523 ? 11.649 1.117 17.214 1.00 78.69 523 ASP A O 1
ATOM 4366 N N . TYR A 1 524 ? 12.254 -0.291 15.570 1.00 80.31 524 TYR A N 1
ATOM 4367 C CA . TYR A 1 524 ? 11.775 -1.511 16.216 1.00 80.31 524 TYR A CA 1
ATOM 4368 C C . TYR A 1 524 ? 12.769 -1.995 17.272 1.00 80.31 524 TYR A C 1
ATOM 4370 O O . TYR A 1 524 ? 13.976 -2.005 17.032 1.00 80.31 524 TYR A O 1
ATOM 4378 N N . SER A 1 525 ? 12.261 -2.484 18.407 1.00 93.44 525 SER A N 1
ATOM 4379 C CA . SER A 1 525 ? 13.067 -3.255 19.359 1.00 93.44 525 SER A CA 1
ATOM 4380 C C . SER A 1 525 ? 13.575 -4.528 18.681 1.00 93.44 525 SER A C 1
ATOM 4382 O O . SER A 1 525 ? 12.794 -5.385 18.250 1.00 93.44 525 SER A O 1
ATOM 4384 N N . VAL A 1 526 ? 14.898 -4.666 18.581 1.00 93.81 526 VAL A N 1
ATOM 4385 C CA . VAL A 1 526 ? 15.531 -5.829 17.939 1.00 93.81 526 VAL A CA 1
ATOM 4386 C C . VAL A 1 526 ? 15.243 -7.094 18.745 1.00 93.81 526 VAL A C 1
ATOM 4388 O O . VAL A 1 526 ? 15.018 -8.164 18.169 1.00 93.81 526 VAL A O 1
ATOM 4391 N N . LEU A 1 527 ? 15.197 -6.965 20.075 1.00 97.12 527 LEU A N 1
ATOM 4392 C CA . LEU A 1 527 ? 14.834 -8.045 20.983 1.00 97.12 527 LEU A CA 1
ATOM 4393 C C . LEU A 1 527 ? 13.405 -8.535 20.720 1.00 97.12 527 LEU A C 1
ATOM 4395 O O . LEU A 1 527 ? 13.202 -9.746 20.595 1.00 97.12 527 LEU A O 1
ATOM 4399 N N . ASP A 1 528 ? 12.439 -7.626 20.584 1.00 95.62 528 ASP A N 1
ATOM 4400 C CA . ASP A 1 528 ? 11.029 -7.977 20.371 1.00 95.62 528 ASP A CA 1
ATOM 4401 C C . ASP A 1 528 ? 10.824 -8.616 18.998 1.00 95.62 528 ASP A C 1
ATOM 4403 O O . ASP A 1 528 ? 10.196 -9.677 18.887 1.00 95.62 528 ASP A O 1
ATOM 4407 N N . ALA A 1 529 ? 11.415 -8.029 17.953 1.00 92.94 529 ALA A N 1
ATOM 4408 C CA . ALA A 1 529 ? 11.333 -8.534 16.588 1.00 92.94 529 ALA A CA 1
ATOM 4409 C C . ALA A 1 529 ? 11.906 -9.956 16.477 1.00 92.94 529 ALA A C 1
ATOM 4411 O O . ALA A 1 529 ? 11.239 -10.879 15.991 1.00 92.94 529 ALA A O 1
ATOM 4412 N N . LEU A 1 530 ? 13.129 -10.172 16.974 1.00 97.12 530 LEU A N 1
ATOM 4413 C CA . LEU A 1 530 ? 13.789 -11.472 16.879 1.00 97.12 530 LEU A CA 1
ATOM 4414 C C . LEU A 1 530 ? 13.171 -12.511 17.816 1.00 97.12 530 LEU A C 1
ATOM 4416 O O . LEU A 1 530 ? 13.014 -13.657 17.397 1.00 97.12 530 LEU A O 1
ATOM 4420 N N . SER A 1 531 ? 12.752 -12.144 19.031 1.00 97.50 531 SER A N 1
ATOM 4421 C CA . SER A 1 531 ? 12.036 -13.061 19.936 1.00 97.50 531 SER A CA 1
ATOM 4422 C C . SER A 1 531 ? 10.707 -13.500 19.332 1.00 97.50 531 SER A C 1
ATOM 4424 O O . SER A 1 531 ? 10.396 -14.696 19.283 1.00 97.50 531 SER A O 1
ATOM 4426 N N . THR A 1 532 ? 9.965 -12.557 18.753 1.00 95.81 532 THR A N 1
ATOM 4427 C CA . THR A 1 532 ? 8.704 -12.849 18.077 1.00 95.81 532 THR A CA 1
ATOM 4428 C C . THR A 1 532 ? 8.911 -13.845 16.940 1.00 95.81 532 THR A C 1
ATOM 4430 O O . THR A 1 532 ? 8.276 -14.906 16.915 1.00 95.81 532 THR A O 1
ATOM 4433 N N . LEU A 1 533 ? 9.832 -13.551 16.021 1.00 95.38 533 LEU A N 1
ATOM 4434 C CA . LEU A 1 533 ? 10.078 -14.384 14.846 1.00 95.38 533 LEU A CA 1
ATOM 4435 C C . LEU A 1 533 ? 10.784 -15.708 15.173 1.00 95.38 533 LEU A C 1
ATOM 4437 O O . LEU A 1 533 ? 10.622 -16.678 14.431 1.00 95.38 533 LEU A O 1
ATOM 4441 N N . ALA A 1 534 ? 11.540 -15.790 16.267 1.00 97.12 534 ALA A N 1
ATOM 4442 C CA . ALA A 1 534 ? 12.202 -17.017 16.704 1.00 97.12 534 ALA A CA 1
ATOM 4443 C C . ALA A 1 534 ? 11.229 -18.029 17.324 1.00 97.12 534 ALA A C 1
ATOM 4445 O O . ALA A 1 534 ? 11.435 -19.242 17.191 1.00 97.12 534 ALA A O 1
ATOM 4446 N N . PHE A 1 535 ? 10.177 -17.561 18.005 1.00 97.00 535 PHE A N 1
ATOM 4447 C CA . PHE A 1 535 ? 9.319 -18.426 18.825 1.00 97.00 535 PHE A CA 1
ATOM 4448 C C . PHE A 1 535 ? 7.891 -18.597 18.309 1.00 97.00 535 PHE A C 1
ATOM 4450 O O . PHE A 1 535 ? 7.226 -19.546 18.724 1.00 97.00 535 PHE A O 1
ATOM 4457 N N . HIS A 1 536 ? 7.458 -17.808 17.323 1.00 94.06 536 HIS A N 1
ATOM 4458 C CA . HIS A 1 536 ? 6.144 -17.952 16.693 1.00 94.06 536 HIS A CA 1
ATOM 4459 C C . HIS A 1 536 ? 6.234 -18.565 15.294 1.00 94.06 536 HIS A C 1
ATOM 4461 O O . HIS A 1 536 ? 7.141 -18.258 14.524 1.00 94.06 536 HIS A O 1
ATOM 4467 N N . LYS A 1 537 ? 5.254 -19.408 14.932 1.00 92.62 537 LYS A N 1
ATOM 4468 C CA . LYS A 1 537 ? 5.193 -20.070 13.615 1.00 92.62 537 LYS A CA 1
ATOM 4469 C C . LYS A 1 537 ? 5.260 -19.044 12.479 1.00 92.62 537 LYS A C 1
ATOM 4471 O O . LYS A 1 537 ? 4.399 -18.169 12.400 1.00 92.62 537 LYS A O 1
ATOM 4476 N N . ASN A 1 538 ? 6.262 -19.166 11.613 1.00 89.56 538 ASN A N 1
ATOM 4477 C CA . ASN A 1 538 ? 6.447 -18.376 10.396 1.00 89.56 538 ASN A CA 1
ATOM 4478 C C . ASN A 1 538 ? 7.412 -19.104 9.437 1.00 89.56 538 ASN A C 1
ATOM 4480 O O . ASN A 1 538 ? 8.065 -20.072 9.829 1.00 89.56 538 ASN A O 1
ATOM 4484 N N . ARG A 1 539 ? 7.529 -18.633 8.189 1.00 86.06 539 ARG A N 1
ATOM 4485 C CA . ARG A 1 539 ? 8.316 -19.302 7.131 1.00 86.06 539 ARG A CA 1
ATOM 4486 C C . ARG A 1 539 ? 9.842 -19.322 7.342 1.00 86.06 539 ARG A C 1
ATOM 4488 O O . ARG A 1 539 ? 10.535 -20.012 6.606 1.00 86.06 539 ARG A O 1
ATOM 4495 N N . MET A 1 540 ? 10.380 -18.553 8.292 1.00 86.19 540 MET A N 1
ATOM 4496 C CA . MET A 1 540 ? 11.824 -18.365 8.521 1.00 86.19 540 MET A CA 1
ATOM 4497 C C . MET A 1 540 ? 12.235 -18.524 9.997 1.00 86.19 540 MET A C 1
ATOM 4499 O O . MET A 1 540 ? 13.316 -18.103 10.398 1.00 86.19 540 MET A O 1
ATOM 4503 N N . GLN A 1 541 ? 11.417 -19.192 10.810 1.00 91.88 541 GLN A N 1
ATOM 4504 C CA . GLN A 1 541 ? 11.608 -19.292 12.262 1.00 91.88 541 GLN A CA 1
ATOM 4505 C C . GLN A 1 541 ? 13.003 -19.799 12.685 1.00 91.88 541 GLN A C 1
ATOM 4507 O O . GLN A 1 541 ? 13.604 -19.263 13.616 1.00 91.88 541 GLN A O 1
ATOM 4512 N N . ARG A 1 542 ? 13.561 -20.803 11.987 1.00 92.88 542 ARG A N 1
ATOM 4513 C CA . ARG A 1 542 ? 14.906 -21.344 12.277 1.00 92.88 542 ARG A CA 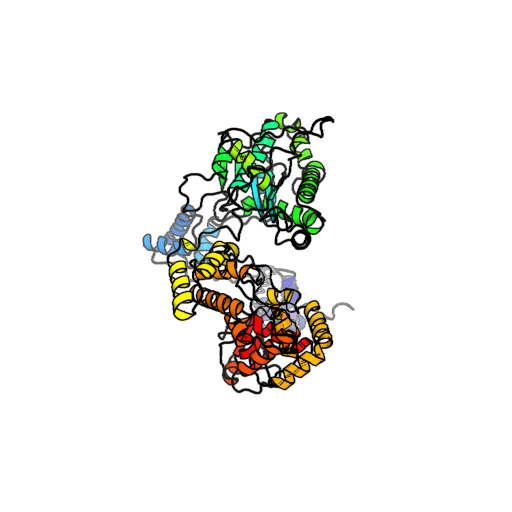1
ATOM 4514 C C . ARG A 1 542 ? 16.007 -20.295 12.098 1.00 92.88 542 ARG A C 1
ATOM 4516 O O . ARG A 1 542 ? 16.933 -20.255 12.903 1.00 92.88 542 ARG A O 1
ATOM 4523 N N . PHE A 1 543 ? 15.896 -19.464 11.062 1.00 90.81 543 PHE A N 1
ATOM 4524 C CA . PHE A 1 543 ? 16.825 -18.365 10.812 1.00 90.81 543 PHE A CA 1
ATOM 4525 C C . PHE A 1 543 ? 16.757 -17.343 11.951 1.00 90.81 543 PHE A C 1
ATOM 4527 O O . PHE A 1 543 ? 17.776 -17.057 12.568 1.00 90.81 543 PHE A O 1
ATOM 4534 N N . PHE A 1 544 ? 15.559 -16.894 12.329 1.00 96.12 544 PHE A N 1
ATOM 4535 C CA . PHE A 1 544 ? 15.405 -15.897 13.394 1.00 96.12 544 PHE A CA 1
ATOM 4536 C C . PHE A 1 544 ? 15.813 -16.398 14.776 1.00 96.12 544 PHE A C 1
ATOM 4538 O O . PHE A 1 544 ? 16.387 -15.644 15.552 1.00 96.12 544 PHE A O 1
ATOM 4545 N N . LYS A 1 545 ? 15.620 -17.687 15.072 1.00 96.44 545 LYS A N 1
ATOM 4546 C CA . LYS A 1 545 ? 16.175 -18.290 16.292 1.00 96.44 545 LYS A CA 1
ATOM 4547 C C . LYS A 1 545 ? 17.708 -18.253 16.304 1.00 96.44 545 LYS A C 1
ATOM 4549 O O . LYS A 1 545 ? 18.305 -18.067 17.363 1.00 96.44 545 LYS A O 1
ATOM 4554 N N . ASN A 1 546 ? 18.350 -18.411 15.146 1.00 96.38 546 ASN A N 1
ATOM 4555 C CA . ASN A 1 546 ? 19.794 -18.241 15.032 1.00 96.38 546 ASN A CA 1
ATOM 4556 C C . ASN A 1 546 ? 20.202 -16.771 15.214 1.00 96.38 546 ASN A C 1
ATOM 4558 O O . ASN A 1 546 ? 21.129 -16.506 15.974 1.00 96.38 546 ASN A O 1
ATOM 4562 N N . GLU A 1 547 ? 19.496 -15.829 14.587 1.00 97.12 547 GLU A N 1
ATOM 4563 C CA . GLU A 1 547 ? 19.769 -14.394 14.742 1.00 97.12 547 GLU A CA 1
ATOM 4564 C C . GLU A 1 547 ? 19.570 -13.909 16.180 1.00 97.12 547 GLU A C 1
ATOM 4566 O O . GLU A 1 547 ? 20.429 -13.199 16.687 1.00 97.12 547 GLU A O 1
ATOM 4571 N N . LEU A 1 548 ? 18.540 -14.373 16.896 1.00 98.25 548 LEU A N 1
ATOM 4572 C CA . LEU A 1 548 ? 18.348 -14.057 18.316 1.00 98.25 548 LEU A CA 1
ATOM 4573 C C . LEU A 1 548 ? 19.528 -14.539 19.173 1.00 98.25 548 LEU A C 1
ATOM 4575 O O . LEU A 1 548 ? 20.024 -13.812 20.026 1.00 98.25 548 LEU A O 1
ATOM 4579 N N . LYS A 1 549 ? 20.038 -15.750 18.917 1.00 98.31 549 LYS A N 1
ATOM 4580 C CA . LYS A 1 549 ? 21.268 -16.247 19.559 1.00 98.31 549 LYS A CA 1
ATOM 4581 C C . LYS A 1 549 ? 22.459 -15.330 19.256 1.00 98.31 549 LYS A C 1
ATOM 4583 O O . LYS A 1 549 ? 23.250 -15.043 20.150 1.00 98.31 549 LYS A O 1
ATOM 4588 N N . HIS A 1 550 ? 22.602 -14.876 18.009 1.00 98.25 550 HIS A N 1
ATOM 4589 C CA . HIS A 1 550 ? 23.652 -13.921 17.653 1.00 98.25 550 HIS A CA 1
ATOM 4590 C C . HIS A 1 550 ? 23.440 -12.549 18.303 1.00 98.25 550 HIS A C 1
ATOM 4592 O O . HIS A 1 550 ? 24.438 -11.952 18.676 1.00 98.25 550 HIS A O 1
ATOM 4598 N N . LEU A 1 551 ? 22.205 -12.093 18.523 1.00 98.19 551 LEU A N 1
ATOM 4599 C CA . LEU A 1 551 ? 21.919 -10.849 19.241 1.00 98.19 551 LEU A CA 1
ATOM 4600 C C . LEU A 1 551 ? 22.453 -10.895 20.677 1.00 98.19 551 LEU A C 1
ATOM 4602 O O . LEU A 1 551 ? 23.177 -9.994 21.076 1.00 98.19 551 LEU A O 1
ATOM 4606 N N . PHE A 1 552 ? 22.169 -11.968 21.424 1.00 98.38 552 PHE A N 1
ATOM 4607 C CA . PHE A 1 552 ? 22.702 -12.144 22.782 1.00 98.38 552 PHE A CA 1
ATOM 4608 C C . PHE A 1 552 ? 24.230 -12.144 22.814 1.00 98.38 552 PHE A C 1
ATOM 4610 O O . PHE A 1 552 ? 24.836 -11.492 23.660 1.00 98.38 552 PHE A O 1
ATOM 4617 N N . LEU A 1 553 ? 24.860 -12.874 21.889 1.00 98.06 553 LEU A N 1
ATOM 4618 C CA . LEU A 1 553 ? 26.319 -12.921 21.799 1.00 98.06 553 LEU A CA 1
ATOM 4619 C C . LEU A 1 553 ? 26.902 -11.549 21.451 1.00 98.06 553 LEU A C 1
ATOM 4621 O O . LEU A 1 553 ? 27.861 -11.133 22.086 1.00 98.06 553 LEU A O 1
ATOM 4625 N N . PHE A 1 554 ? 26.281 -10.841 20.507 1.00 95.88 554 PHE A N 1
ATOM 4626 C CA . PHE A 1 554 ? 26.705 -9.515 20.076 1.00 95.88 554 PHE A CA 1
ATOM 4627 C C . PHE A 1 554 ? 26.597 -8.501 21.212 1.00 95.88 554 PHE A C 1
ATOM 4629 O O . PHE A 1 554 ? 27.555 -7.791 21.490 1.00 95.88 554 PHE A O 1
ATOM 4636 N N . ALA A 1 555 ? 25.463 -8.484 21.915 1.00 96.00 555 ALA A N 1
ATOM 4637 C CA . ALA A 1 555 ? 25.249 -7.592 23.045 1.00 96.00 555 ALA A CA 1
ATOM 4638 C C . ALA A 1 555 ? 26.271 -7.837 24.163 1.00 96.00 555 ALA A C 1
ATOM 4640 O O . ALA A 1 555 ? 26.808 -6.884 24.712 1.00 96.00 555 ALA A O 1
ATOM 4641 N N . ARG A 1 556 ? 26.617 -9.102 24.446 1.00 96.25 556 ARG A N 1
ATOM 4642 C CA . ARG A 1 556 ? 27.674 -9.433 25.414 1.00 96.25 556 ARG A CA 1
ATOM 4643 C C . ARG A 1 556 ? 29.061 -8.981 24.952 1.00 96.25 556 ARG A C 1
ATOM 4645 O O . ARG A 1 556 ? 29.795 -8.420 25.748 1.00 96.25 556 ARG A O 1
ATOM 4652 N N . GLU A 1 557 ? 29.414 -9.236 23.693 1.00 93.75 557 GLU A N 1
ATOM 4653 C CA . GLU A 1 557 ? 30.714 -8.863 23.105 1.00 93.75 557 GLU A CA 1
ATOM 4654 C C . GLU A 1 557 ? 30.925 -7.348 23.045 1.00 93.75 557 GLU A C 1
ATOM 4656 O O . GLU A 1 557 ? 32.055 -6.882 23.116 1.00 93.75 557 GLU A O 1
ATOM 4661 N N . LYS A 1 558 ? 29.837 -6.591 22.888 1.00 91.38 558 LYS A N 1
ATOM 4662 C CA . LYS A 1 558 ? 29.848 -5.130 22.766 1.00 91.38 558 LYS A CA 1
ATOM 4663 C C . LYS A 1 558 ? 29.431 -4.396 24.030 1.00 91.38 558 LYS A C 1
ATOM 4665 O O . LYS A 1 558 ? 29.348 -3.176 24.009 1.00 91.38 558 LYS A O 1
ATOM 4670 N N . HIS A 1 559 ? 29.148 -5.131 25.103 1.00 92.69 559 HIS A N 1
ATOM 4671 C CA . HIS A 1 559 ? 28.601 -4.581 26.343 1.00 92.69 559 HIS A CA 1
ATOM 4672 C C . HIS A 1 559 ? 27.342 -3.719 26.122 1.00 92.69 559 HIS A C 1
ATOM 4674 O O . HIS A 1 559 ? 27.090 -2.766 26.853 1.00 92.69 559 HIS A O 1
ATOM 4680 N N . TYR A 1 560 ? 26.533 -4.054 25.113 1.00 93.75 560 TYR A N 1
ATOM 4681 C CA . TYR A 1 560 ? 25.285 -3.354 24.835 1.00 93.75 560 TYR A CA 1
ATOM 4682 C C . TYR A 1 560 ? 24.165 -3.830 25.753 1.00 93.75 560 TYR A C 1
ATOM 4684 O O . TYR A 1 560 ? 24.007 -5.028 26.012 1.00 93.75 560 TYR A O 1
ATOM 4692 N N . ASP A 1 561 ? 23.302 -2.894 26.140 1.00 94.75 561 ASP A N 1
ATOM 4693 C CA . ASP A 1 561 ? 21.981 -3.245 26.635 1.00 94.75 561 ASP A CA 1
ATOM 4694 C C . ASP A 1 561 ? 21.134 -3.783 25.475 1.00 94.75 561 ASP A C 1
ATOM 4696 O O . ASP A 1 561 ? 20.637 -3.041 24.626 1.00 94.75 561 ASP A O 1
ATOM 4700 N N . ILE A 1 562 ? 20.964 -5.106 25.452 1.00 96.00 562 ILE A N 1
ATOM 4701 C CA . ILE A 1 562 ? 20.174 -5.817 24.443 1.00 96.00 562 ILE A CA 1
ATOM 4702 C C . ILE A 1 562 ? 18.729 -5.304 24.334 1.00 96.00 562 ILE A C 1
ATOM 4704 O O . ILE A 1 562 ? 18.132 -5.409 23.263 1.00 96.00 562 ILE A O 1
ATOM 4708 N N . THR A 1 563 ? 18.168 -4.753 25.415 1.00 94.06 563 THR A N 1
ATOM 4709 C CA . THR A 1 563 ? 16.785 -4.254 25.469 1.00 94.06 563 THR A CA 1
ATOM 4710 C C . THR A 1 563 ? 16.639 -2.859 24.858 1.00 94.06 563 THR A C 1
ATOM 4712 O O . THR A 1 563 ? 15.551 -2.494 24.416 1.00 94.06 563 THR A O 1
ATOM 4715 N N . ALA A 1 564 ? 17.742 -2.111 24.748 1.00 93.38 564 ALA A N 1
ATOM 4716 C CA . ALA A 1 564 ? 17.783 -0.779 24.152 1.00 93.38 564 ALA A CA 1
ATOM 4717 C C . ALA A 1 564 ? 18.091 -0.792 22.642 1.00 93.38 564 ALA A C 1
ATOM 4719 O O . ALA A 1 564 ? 17.958 0.237 21.974 1.00 93.38 564 ALA A O 1
ATOM 4720 N N . LEU A 1 565 ? 18.504 -1.938 22.085 1.00 92.94 565 LEU A N 1
ATOM 4721 C CA . LEU A 1 565 ? 18.881 -2.044 20.675 1.00 92.94 565 LEU A CA 1
ATOM 4722 C C . LEU A 1 565 ? 17.673 -1.862 19.748 1.00 92.94 565 LEU A C 1
ATOM 4724 O O . LEU A 1 565 ? 16.687 -2.604 19.821 1.00 92.94 565 LEU A O 1
ATOM 4728 N N . LYS A 1 566 ? 17.800 -0.907 18.820 1.00 90.06 566 LYS A N 1
ATOM 4729 C CA . LYS A 1 566 ? 16.810 -0.620 17.777 1.00 90.06 566 LYS A CA 1
ATOM 4730 C C . LYS A 1 566 ? 17.283 -1.056 16.395 1.00 90.06 566 LYS A C 1
ATOM 4732 O O . LYS A 1 566 ? 18.479 -1.190 16.143 1.00 90.06 566 LYS A O 1
ATOM 4737 N N . GLY A 1 567 ? 16.329 -1.312 15.512 1.00 86.81 567 GLY A N 1
ATOM 4738 C CA . GLY A 1 567 ? 16.589 -1.755 14.153 1.00 86.81 567 GLY A CA 1
ATOM 4739 C C . GLY A 1 567 ? 15.315 -1.866 13.326 1.00 86.81 567 GLY A C 1
ATOM 4740 O O . GLY A 1 567 ? 14.268 -1.318 13.668 1.00 86.81 567 GLY A O 1
ATOM 4741 N N . SER A 1 568 ? 15.390 -2.585 12.213 1.00 84.31 568 SER A N 1
ATOM 4742 C CA . SER A 1 568 ? 14.215 -2.892 11.400 1.00 84.31 568 SER A CA 1
ATOM 4743 C C . SER A 1 568 ? 13.306 -3.932 12.057 1.00 84.31 568 SER A C 1
ATOM 4745 O O . SER A 1 568 ? 13.721 -4.710 12.917 1.00 84.31 568 SER A O 1
ATOM 4747 N N . PHE A 1 569 ? 12.088 -4.053 11.526 1.00 80.12 569 PHE A N 1
ATOM 4748 C CA . PHE A 1 569 ? 11.117 -5.096 11.881 1.00 80.12 569 PHE A CA 1
ATOM 4749 C C . PHE A 1 569 ? 11.654 -6.542 11.774 1.00 80.12 569 PHE A C 1
ATOM 4751 O O . PHE A 1 569 ? 11.036 -7.476 12.266 1.00 80.12 569 PHE A O 1
ATOM 4758 N N . ALA A 1 570 ? 12.774 -6.780 11.082 1.00 81.94 570 ALA A N 1
ATOM 4759 C CA . ALA A 1 570 ? 13.391 -8.106 10.968 1.00 81.94 570 ALA A CA 1
ATOM 4760 C C . ALA A 1 570 ? 14.669 -8.254 11.815 1.00 81.94 570 ALA A C 1
ATOM 4762 O O . ALA A 1 570 ? 15.365 -9.263 11.691 1.00 81.94 570 ALA A O 1
ATOM 4763 N N . GLY A 1 571 ? 14.980 -7.262 12.654 1.00 87.62 571 GLY A N 1
ATOM 4764 C CA . GLY A 1 571 ? 16.150 -7.242 13.527 1.00 87.62 571 GLY A CA 1
ATOM 4765 C C . GLY A 1 571 ? 17.460 -6.875 12.830 1.00 87.62 571 GLY A C 1
ATOM 4766 O O . GLY A 1 571 ? 18.524 -7.212 13.339 1.00 87.62 571 GLY A O 1
ATOM 4767 N N . ALA A 1 572 ? 17.405 -6.227 11.662 1.00 87.38 572 ALA A N 1
ATOM 4768 C CA . ALA A 1 572 ? 18.592 -5.619 11.061 1.00 87.38 572 ALA A CA 1
ATOM 4769 C C . ALA A 1 572 ? 18.934 -4.299 11.766 1.00 87.38 572 ALA A C 1
ATOM 4771 O O . ALA A 1 572 ? 18.039 -3.505 12.035 1.00 87.38 572 ALA A O 1
ATOM 4772 N N . MET A 1 573 ? 20.211 -4.092 12.065 1.00 90.88 573 MET A N 1
ATOM 4773 C CA . MET A 1 573 ? 20.732 -3.019 12.908 1.00 90.88 573 MET A CA 1
ATOM 4774 C C . MET A 1 573 ? 21.858 -2.283 12.183 1.00 90.88 573 MET A C 1
ATOM 4776 O O . MET A 1 573 ? 22.482 -2.798 11.263 1.00 90.88 573 MET A O 1
ATOM 4780 N N . GLY A 1 574 ? 22.199 -1.106 12.650 1.00 87.50 574 GLY A N 1
ATOM 4781 C CA . GLY A 1 574 ? 23.279 -0.293 12.122 1.00 87.50 574 GLY A CA 1
ATOM 4782 C C . GLY A 1 574 ? 22.861 0.667 11.012 1.00 87.50 574 GLY A C 1
ATOM 4783 O O . GLY A 1 574 ? 21.814 0.501 10.371 1.00 87.50 574 GLY A O 1
ATOM 4784 N N . CYS A 1 575 ? 23.749 1.610 10.700 1.00 86.81 575 CYS A N 1
ATOM 4785 C CA . CYS A 1 575 ? 23.678 2.418 9.475 1.00 86.81 575 CYS A CA 1
ATOM 4786 C C . CYS A 1 575 ? 23.804 1.551 8.207 1.00 86.81 575 CYS A C 1
ATOM 4788 O O . CYS A 1 575 ? 23.594 2.022 7.095 1.00 86.81 575 CYS A O 1
ATOM 4790 N N . VAL A 1 576 ? 24.110 0.264 8.359 1.00 85.88 576 VAL A N 1
ATOM 4791 C CA . VAL A 1 576 ? 24.223 -0.713 7.271 1.00 85.88 576 VAL A CA 1
ATOM 4792 C C . VAL A 1 576 ? 23.202 -1.851 7.373 1.00 85.88 576 VAL A C 1
ATOM 4794 O O . VAL A 1 576 ? 23.296 -2.807 6.610 1.00 85.88 576 VAL A O 1
ATOM 4797 N N . GLN A 1 577 ? 22.236 -1.778 8.300 1.00 84.44 577 GLN A N 1
ATOM 4798 C CA . GLN A 1 577 ? 21.136 -2.749 8.445 1.00 84.44 577 GLN A CA 1
ATOM 4799 C C . GLN A 1 577 ? 21.597 -4.227 8.403 1.00 84.44 577 GLN A C 1
ATOM 4801 O O . GLN A 1 577 ? 21.064 -5.077 7.686 1.00 84.44 577 GLN A O 1
ATOM 4806 N N . GLN A 1 578 ? 22.596 -4.566 9.212 1.00 85.31 578 GLN A N 1
ATOM 4807 C CA . GLN A 1 578 ? 23.076 -5.931 9.400 1.00 85.31 578 GLN A CA 1
ATOM 4808 C C . GLN A 1 578 ? 22.228 -6.680 10.418 1.00 85.31 578 GLN A C 1
ATOM 4810 O O . GLN A 1 578 ? 21.986 -6.207 11.526 1.00 85.31 578 GLN A O 1
ATOM 4815 N N . VAL A 1 579 ? 21.832 -7.906 10.080 1.00 88.69 579 VAL A N 1
ATOM 4816 C CA . VAL A 1 579 ? 21.337 -8.848 11.093 1.00 88.69 579 VAL A CA 1
ATOM 4817 C C . VAL A 1 579 ? 22.475 -9.224 12.061 1.00 88.69 579 VAL A C 1
ATOM 4819 O O . VAL A 1 579 ? 23.647 -9.177 11.662 1.00 88.69 579 VAL A O 1
ATOM 4822 N N . PRO A 1 580 ? 22.185 -9.624 13.314 1.00 94.50 580 PRO A N 1
ATOM 4823 C CA . PRO A 1 580 ? 23.208 -9.811 14.345 1.00 94.50 580 PRO A CA 1
ATOM 4824 C C . PRO A 1 580 ? 24.343 -10.767 13.966 1.00 94.50 580 PRO A C 1
ATOM 4826 O O . PRO A 1 580 ? 25.491 -10.556 14.357 1.00 94.50 580 PRO A O 1
ATOM 4829 N N . SER A 1 581 ? 24.065 -11.825 13.199 1.00 92.56 581 SER A N 1
ATOM 4830 C CA . SER A 1 581 ? 25.110 -12.754 12.753 1.00 92.56 581 SER A CA 1
ATOM 4831 C C . SER A 1 581 ? 26.109 -12.119 11.785 1.00 92.56 581 SER A C 1
ATOM 4833 O O . SER A 1 581 ? 27.293 -12.456 11.827 1.00 92.56 581 SER A O 1
ATOM 4835 N N . VAL A 1 582 ? 25.648 -11.190 10.945 1.00 88.00 582 VAL A N 1
ATOM 4836 C CA . VAL A 1 582 ? 26.482 -10.431 10.007 1.00 88.00 582 VAL A CA 1
ATOM 4837 C C . VAL A 1 582 ? 27.277 -9.374 10.769 1.00 88.00 582 VAL A C 1
ATOM 4839 O O . VAL A 1 582 ? 28.493 -9.331 10.595 1.00 88.00 582 VAL A O 1
ATOM 4842 N N . ALA A 1 583 ? 26.638 -8.628 11.676 1.00 90.94 583 ALA A N 1
ATOM 4843 C CA . ALA A 1 583 ? 27.308 -7.642 12.529 1.00 90.94 583 ALA A CA 1
ATOM 4844 C C . ALA A 1 583 ? 28.479 -8.267 13.301 1.00 90.94 583 ALA A C 1
ATOM 4846 O O . ALA A 1 583 ? 29.626 -7.868 13.135 1.00 90.94 583 ALA A O 1
ATOM 4847 N N . ARG A 1 584 ? 28.247 -9.375 14.016 1.00 92.38 584 ARG A N 1
ATOM 4848 C CA . ARG A 1 584 ? 29.322 -10.091 14.733 1.00 92.38 584 ARG A CA 1
ATOM 4849 C C . ARG A 1 584 ? 30.495 -10.518 13.854 1.00 92.38 584 ARG A C 1
ATOM 4851 O O . ARG A 1 584 ? 31.612 -10.639 14.340 1.00 92.38 584 ARG A O 1
ATOM 4858 N N . LYS A 1 585 ? 30.242 -10.821 12.579 1.00 89.69 585 LYS A N 1
ATOM 4859 C CA . LYS A 1 585 ? 31.275 -11.318 11.664 1.00 89.69 585 LYS A CA 1
ATOM 4860 C C . LYS A 1 585 ? 32.056 -10.191 10.986 1.00 89.69 585 LYS A C 1
ATOM 4862 O O . LYS A 1 585 ? 33.236 -10.384 10.687 1.00 89.69 585 LYS A O 1
ATOM 4867 N N . PHE A 1 586 ? 31.404 -9.073 10.682 1.00 87.12 586 PHE A N 1
ATOM 4868 C CA . PHE A 1 586 ? 31.961 -8.048 9.799 1.00 87.12 586 PHE A CA 1
ATOM 4869 C C . PHE A 1 586 ? 32.185 -6.694 10.460 1.00 87.12 586 PHE A C 1
ATOM 4871 O O . PHE A 1 586 ? 33.080 -5.997 9.984 1.00 87.12 586 PHE A O 1
ATOM 4878 N N . SER A 1 587 ? 31.462 -6.357 11.534 1.00 88.00 587 SER A N 1
ATOM 4879 C CA . SER A 1 587 ? 31.703 -5.127 12.291 1.00 88.00 587 SER A CA 1
ATOM 4880 C C . SER A 1 587 ? 33.153 -5.072 12.755 1.00 88.00 587 SER A C 1
ATOM 4882 O O . SER A 1 587 ? 33.722 -6.071 13.210 1.00 88.00 587 SER A O 1
ATOM 4884 N N . LEU A 1 588 ? 33.765 -3.911 12.580 1.00 91.62 588 LEU A N 1
ATOM 4885 C CA . LEU A 1 588 ? 35.157 -3.649 12.904 1.00 91.62 588 LEU A CA 1
ATOM 4886 C C . LEU A 1 588 ? 35.314 -2.185 13.283 1.00 91.62 588 LEU A C 1
ATOM 4888 O O . LEU A 1 588 ? 34.497 -1.374 12.873 1.00 91.62 588 LEU A O 1
ATOM 4892 N N . ASP A 1 589 ? 36.371 -1.924 14.035 1.00 93.50 589 ASP A N 1
ATOM 4893 C CA . ASP A 1 589 ? 36.770 -0.602 14.498 1.00 93.50 589 ASP A CA 1
ATOM 4894 C C . ASP A 1 589 ? 37.681 -0.009 13.425 1.00 93.50 589 ASP A C 1
ATOM 4896 O O . ASP A 1 589 ? 38.749 -0.568 13.125 1.00 93.50 589 ASP A O 1
ATOM 4900 N N . PHE A 1 590 ? 37.187 0.989 12.707 1.00 96.12 590 PHE A N 1
ATOM 4901 C CA . PHE A 1 590 ? 37.793 1.500 11.488 1.00 96.12 590 PHE A CA 1
ATOM 4902 C C . PHE A 1 590 ? 38.476 2.853 11.679 1.00 96.12 590 PHE A C 1
ATOM 4904 O O . PHE A 1 590 ? 39.477 3.129 10.989 1.00 96.12 590 PHE A O 1
ATOM 4911 N N . ASP A 1 591 ? 37.974 3.658 12.605 1.00 93.31 591 ASP A N 1
ATOM 4912 C CA . ASP A 1 591 ? 38.546 4.932 13.034 1.00 93.31 591 ASP A CA 1
ATOM 4913 C C . ASP A 1 591 ? 39.397 4.810 14.313 1.00 93.31 591 ASP A C 1
ATOM 4915 O O . ASP A 1 591 ? 40.301 5.625 14.496 1.00 93.31 591 ASP A O 1
ATOM 4919 N N . GLY A 1 592 ? 39.250 3.731 15.089 1.00 92.12 592 GLY A N 1
ATOM 4920 C CA . GLY A 1 592 ? 40.044 3.439 16.282 1.00 92.12 592 GLY A CA 1
ATOM 4921 C C . GLY A 1 592 ? 39.410 3.918 17.589 1.00 92.12 592 GLY A C 1
ATOM 4922 O O . GLY A 1 592 ? 40.124 3.970 18.593 1.00 92.12 592 GLY A O 1
ATOM 4923 N N . ASP A 1 593 ? 38.127 4.297 17.587 1.00 90.81 593 ASP A N 1
ATOM 4924 C CA . ASP A 1 593 ? 37.397 4.749 18.781 1.00 90.81 593 ASP A CA 1
ATOM 4925 C C . ASP A 1 593 ? 36.577 3.636 19.466 1.00 90.81 593 ASP A C 1
ATOM 4927 O O . ASP A 1 593 ? 36.104 3.794 20.597 1.00 90.81 593 ASP A O 1
ATOM 4931 N N . GLY A 1 594 ? 36.497 2.472 18.818 1.00 87.44 594 GLY A N 1
ATOM 4932 C CA . GLY A 1 594 ? 35.780 1.302 19.290 1.00 87.44 594 GLY A CA 1
ATOM 4933 C C . GLY A 1 594 ? 34.607 0.920 18.389 1.00 87.44 594 GLY A C 1
ATOM 4934 O O . GLY A 1 594 ? 33.566 1.558 18.349 1.00 87.44 594 GLY A O 1
ATOM 4935 N N . ALA A 1 595 ? 34.704 -0.275 17.804 1.00 89.31 595 ALA A N 1
ATOM 4936 C CA . ALA A 1 595 ? 33.743 -0.801 16.832 1.00 89.31 595 ALA A CA 1
ATOM 4937 C C . ALA A 1 595 ? 32.244 -0.660 17.207 1.00 89.31 595 ALA A C 1
ATOM 4939 O O . ALA A 1 595 ? 31.730 -1.431 18.038 1.00 89.31 595 ALA A O 1
ATOM 4940 N N . SER A 1 596 ? 31.527 0.171 16.454 1.00 90.81 596 SER A N 1
ATOM 4941 C CA . SER A 1 596 ? 30.105 0.490 16.525 1.00 90.81 596 SER A CA 1
ATOM 4942 C C . SER A 1 596 ? 29.394 0.240 15.190 1.00 90.81 596 SER A C 1
ATOM 4944 O O . SER A 1 596 ? 29.880 0.526 14.104 1.00 90.81 596 SER A O 1
ATOM 4946 N N . ILE A 1 597 ? 28.172 -0.293 15.249 1.00 90.19 597 ILE A N 1
ATOM 4947 C CA . ILE A 1 597 ? 27.323 -0.433 14.049 1.00 90.19 597 ILE A CA 1
ATOM 4948 C C . ILE A 1 597 ? 26.552 0.849 13.712 1.00 90.19 597 ILE A C 1
ATOM 4950 O O . ILE A 1 597 ? 25.877 0.901 12.684 1.00 90.19 597 ILE A O 1
ATOM 4954 N N . TRP A 1 598 ? 26.605 1.854 14.586 1.00 91.12 598 TRP A N 1
ATOM 4955 C CA . TRP A 1 598 ? 25.944 3.147 14.405 1.00 91.12 598 TRP A CA 1
ATOM 4956 C C . TRP A 1 598 ? 26.908 4.240 13.967 1.00 91.12 598 TRP A C 1
ATOM 4958 O O . TRP A 1 598 ? 26.456 5.217 13.373 1.00 91.12 598 TRP A O 1
ATOM 4968 N N . ASP A 1 599 ? 28.204 4.054 14.217 1.00 93.69 599 ASP A N 1
ATOM 4969 C CA . ASP A 1 599 ? 29.222 4.942 13.682 1.00 93.69 599 ASP A CA 1
ATOM 4970 C C . ASP A 1 599 ? 29.354 4.761 12.159 1.00 93.69 599 ASP A C 1
ATOM 4972 O O . ASP A 1 599 ? 29.261 3.650 11.618 1.00 93.69 599 ASP A O 1
ATOM 4976 N N . MET A 1 600 ? 29.500 5.877 11.446 1.00 94.88 600 MET A N 1
ATOM 4977 C CA . MET A 1 600 ? 29.508 5.872 9.988 1.00 94.88 600 MET A CA 1
ATOM 4978 C C . MET A 1 600 ? 30.845 5.400 9.407 1.00 94.88 600 MET A C 1
ATOM 4980 O O . MET A 1 600 ? 30.848 4.731 8.368 1.00 94.88 600 MET A O 1
ATOM 4984 N N . GLU A 1 601 ? 31.971 5.712 10.046 1.00 96.31 601 GLU A N 1
ATOM 4985 C CA . GLU A 1 601 ? 33.296 5.282 9.602 1.00 96.31 601 GLU A CA 1
ATOM 4986 C C . GLU A 1 601 ? 33.453 3.767 9.731 1.00 96.31 601 GLU A C 1
ATOM 4988 O O . GLU A 1 601 ? 33.857 3.088 8.773 1.00 96.31 601 GLU A O 1
ATOM 4993 N N . ASP A 1 602 ? 32.999 3.213 10.848 1.00 95.81 602 ASP A N 1
ATOM 4994 C CA . ASP A 1 602 ? 32.924 1.774 11.077 1.00 95.81 602 ASP A CA 1
ATOM 4995 C C . ASP A 1 602 ? 31.999 1.074 10.093 1.00 95.81 602 ASP A C 1
ATOM 4997 O O . ASP A 1 602 ? 32.312 -0.006 9.575 1.00 95.81 602 ASP A O 1
ATOM 5001 N N . CYS A 1 603 ? 30.863 1.691 9.771 1.00 95.06 603 CYS A N 1
ATOM 5002 C CA . CYS A 1 603 ? 29.940 1.180 8.766 1.00 95.06 603 CYS A CA 1
ATOM 5003 C C . CYS A 1 603 ? 30.570 1.134 7.368 1.00 95.06 603 CYS A C 1
ATOM 5005 O O . CYS A 1 603 ? 30.439 0.121 6.667 1.00 95.06 603 CYS A O 1
ATOM 5007 N N . ILE A 1 604 ? 31.297 2.185 6.974 1.00 97.56 604 ILE A N 1
ATOM 5008 C CA . ILE A 1 604 ? 32.068 2.240 5.724 1.00 97.56 604 ILE A CA 1
ATOM 5009 C C . ILE A 1 604 ? 33.101 1.106 5.687 1.00 97.56 604 ILE A C 1
ATOM 5011 O O . ILE A 1 604 ? 33.141 0.332 4.720 1.00 97.56 604 ILE A O 1
ATOM 5015 N N . GLY A 1 605 ? 33.897 0.957 6.749 1.00 96.94 605 GLY A N 1
ATOM 5016 C CA . GLY A 1 605 ? 34.891 -0.109 6.871 1.00 96.94 605 GLY A CA 1
ATOM 5017 C C . GLY A 1 605 ? 34.266 -1.507 6.821 1.00 96.94 605 GLY A C 1
ATOM 5018 O O . GLY A 1 605 ? 34.760 -2.396 6.120 1.00 96.94 605 GLY A O 1
ATOM 5019 N N . SER A 1 606 ? 33.140 -1.696 7.507 1.00 95.44 606 SER A N 1
ATOM 5020 C CA . SER A 1 606 ? 32.417 -2.968 7.600 1.00 95.44 606 SER A CA 1
ATOM 5021 C C . SER A 1 606 ? 31.843 -3.417 6.255 1.00 95.44 606 SER A C 1
ATOM 5023 O O . SER A 1 606 ? 31.967 -4.592 5.895 1.00 95.44 606 SER A O 1
ATOM 5025 N N . ILE A 1 607 ? 31.259 -2.501 5.472 1.00 96.19 607 ILE A N 1
ATOM 5026 C CA . ILE A 1 607 ? 30.780 -2.798 4.111 1.00 96.19 607 ILE A CA 1
ATOM 5027 C C . ILE A 1 607 ? 31.946 -3.148 3.189 1.00 96.19 607 ILE A C 1
ATOM 5029 O O . ILE A 1 607 ? 31.869 -4.138 2.457 1.00 96.19 607 ILE A O 1
ATOM 5033 N N . ALA A 1 608 ? 33.047 -2.400 3.257 1.00 97.50 608 ALA A N 1
ATOM 5034 C CA . ALA A 1 608 ? 34.227 -2.683 2.449 1.00 97.50 608 ALA A CA 1
ATOM 5035 C C . ALA A 1 608 ? 34.805 -4.078 2.757 1.00 97.50 608 ALA A C 1
ATOM 5037 O O . ALA A 1 608 ? 35.039 -4.878 1.845 1.00 97.50 608 ALA A O 1
ATOM 5038 N N . ARG A 1 609 ? 34.932 -4.428 4.044 1.00 96.00 609 ARG A N 1
ATOM 5039 C CA . ARG A 1 609 ? 35.351 -5.767 4.486 1.00 96.00 609 ARG A CA 1
ATOM 5040 C C . ARG A 1 609 ? 34.384 -6.856 4.033 1.00 96.00 609 ARG A C 1
ATOM 5042 O O . ARG A 1 609 ? 34.830 -7.924 3.605 1.00 96.00 609 ARG A O 1
ATOM 5049 N N . PHE A 1 610 ? 33.075 -6.611 4.118 1.00 95.00 610 PHE A N 1
ATOM 5050 C CA . PHE A 1 610 ? 32.058 -7.541 3.628 1.00 95.00 610 PHE A CA 1
ATOM 5051 C C . PHE A 1 610 ? 32.238 -7.814 2.131 1.00 95.00 610 PHE A C 1
ATOM 5053 O O . PHE A 1 610 ? 32.305 -8.977 1.729 1.00 95.00 610 PHE A O 1
ATOM 5060 N N . MET A 1 611 ? 32.349 -6.762 1.316 1.00 96.75 611 MET A N 1
ATOM 5061 C CA . MET A 1 611 ? 32.510 -6.876 -0.134 1.00 96.75 611 MET A CA 1
ATOM 5062 C C . MET A 1 611 ? 33.755 -7.694 -0.484 1.00 96.75 611 MET A C 1
ATOM 5064 O O . MET A 1 611 ? 33.661 -8.656 -1.248 1.00 96.75 611 MET A O 1
ATOM 5068 N N . HIS A 1 612 ? 34.891 -7.376 0.139 1.00 96.81 612 HIS A N 1
ATOM 5069 C CA . HIS A 1 612 ? 36.139 -8.117 -0.032 1.00 96.81 612 HIS A CA 1
ATOM 5070 C C . HIS A 1 612 ? 35.983 -9.597 0.326 1.00 96.81 612 HIS A C 1
ATOM 5072 O O . HIS A 1 612 ? 36.274 -10.477 -0.481 1.00 96.81 612 HIS A O 1
ATOM 5078 N N . HIS A 1 613 ? 35.439 -9.896 1.509 1.00 95.19 613 HIS A N 1
ATOM 5079 C CA . HIS A 1 613 ? 35.239 -11.275 1.959 1.00 95.19 613 HIS A CA 1
ATOM 5080 C C . HIS A 1 613 ? 34.278 -12.068 1.060 1.00 95.19 613 HIS A C 1
ATOM 5082 O O . HIS A 1 613 ? 34.361 -13.292 0.984 1.00 95.19 613 HIS A O 1
ATOM 5088 N N . LYS A 1 614 ? 33.346 -11.393 0.381 1.00 94.75 614 LYS A N 1
ATOM 5089 C CA . LYS A 1 614 ? 32.440 -12.005 -0.599 1.00 94.75 614 LYS A CA 1
ATOM 5090 C C . LYS A 1 614 ? 33.033 -12.114 -2.005 1.00 94.75 614 LYS A C 1
ATOM 5092 O O . LYS A 1 614 ? 32.331 -12.582 -2.899 1.00 94.75 614 LYS A O 1
ATOM 5097 N N . GLY A 1 615 ? 34.304 -11.759 -2.182 1.00 96.38 615 GLY A N 1
ATOM 5098 C CA . GLY A 1 615 ? 35.041 -11.931 -3.429 1.00 96.38 615 GLY A CA 1
ATOM 5099 C C . GLY A 1 615 ? 34.838 -10.793 -4.423 1.00 96.38 615 GLY A C 1
ATOM 5100 O O . GLY A 1 615 ? 34.860 -11.038 -5.628 1.00 96.38 615 GLY A O 1
ATOM 5101 N N . TRP A 1 616 ? 34.602 -9.567 -3.946 1.00 98.19 616 TRP A N 1
ATOM 5102 C CA . TRP A 1 616 ? 34.592 -8.392 -4.815 1.00 98.19 616 TRP A CA 1
ATOM 5103 C C . TRP A 1 616 ? 35.928 -8.235 -5.540 1.00 98.19 616 TRP A C 1
ATOM 5105 O O . TRP A 1 616 ? 36.990 -8.307 -4.928 1.00 98.19 616 TRP A O 1
ATOM 5115 N N . GLN A 1 617 ? 35.869 -7.976 -6.843 1.00 97.38 617 GLN A N 1
ATOM 5116 C CA . GLN A 1 617 ? 37.041 -7.705 -7.667 1.00 97.38 617 GLN A CA 1
ATOM 5117 C C . GLN A 1 617 ? 37.035 -6.233 -8.084 1.00 97.38 617 GLN A C 1
ATOM 5119 O O . GLN A 1 617 ? 36.216 -5.837 -8.920 1.00 97.38 617 GLN A O 1
ATOM 5124 N N . LYS A 1 618 ? 37.931 -5.424 -7.505 1.00 97.50 618 LYS A N 1
ATOM 5125 C CA . LYS A 1 618 ? 38.032 -3.982 -7.784 1.00 97.50 618 LYS A CA 1
ATOM 5126 C C . LYS A 1 618 ? 38.135 -3.694 -9.282 1.00 97.50 618 LYS A C 1
ATOM 5128 O O . LYS A 1 618 ? 38.869 -4.375 -10.001 1.00 97.50 618 LYS A O 1
ATOM 5133 N N . GLY A 1 619 ? 37.393 -2.696 -9.757 1.00 96.00 619 GLY A N 1
ATOM 5134 C CA . GLY A 1 619 ? 37.428 -2.247 -11.152 1.00 96.00 619 GLY A CA 1
ATOM 5135 C C . GLY A 1 619 ? 36.797 -3.205 -12.171 1.00 96.00 619 GLY A C 1
ATOM 5136 O O . GLY A 1 619 ? 36.740 -2.877 -13.356 1.00 96.00 619 GLY A O 1
ATOM 5137 N N . LYS A 1 620 ? 36.294 -4.378 -11.762 1.00 96.50 620 LYS A N 1
ATOM 5138 C CA . LYS A 1 620 ? 35.622 -5.316 -12.674 1.00 96.50 620 LYS A CA 1
ATOM 5139 C C . LYS A 1 620 ? 34.155 -4.948 -12.893 1.00 96.50 620 LYS A C 1
ATOM 5141 O O . LYS A 1 620 ? 33.481 -4.392 -12.024 1.00 96.50 620 LYS A O 1
ATOM 5146 N N . THR A 1 621 ? 33.642 -5.293 -14.075 1.00 96.50 621 THR A N 1
ATOM 5147 C CA . THR A 1 621 ? 32.248 -5.054 -14.463 1.00 96.50 621 THR A CA 1
ATOM 5148 C C . THR A 1 621 ? 31.282 -5.694 -13.467 1.00 96.50 621 THR A C 1
ATOM 5150 O O . THR A 1 621 ? 31.484 -6.823 -13.024 1.00 96.50 621 THR A O 1
ATOM 5153 N N . VAL A 1 622 ? 30.203 -4.979 -13.142 1.00 97.81 622 VAL A N 1
ATOM 5154 C CA . VAL A 1 622 ? 29.183 -5.438 -12.186 1.00 97.81 622 VAL A CA 1
ATOM 5155 C C . VAL A 1 622 ? 27.902 -5.822 -12.908 1.00 97.81 622 VAL A C 1
ATOM 5157 O O . VAL A 1 622 ? 27.477 -6.969 -12.836 1.00 97.81 622 VAL A O 1
ATOM 5160 N N . ALA A 1 623 ? 27.312 -4.903 -13.663 1.00 97.62 623 ALA A N 1
ATOM 5161 C CA . ALA A 1 623 ? 26.193 -5.197 -14.541 1.00 97.62 623 ALA A CA 1
ATOM 5162 C C . ALA A 1 623 ? 26.278 -4.339 -15.805 1.00 97.62 623 ALA A C 1
ATOM 5164 O O . ALA A 1 623 ? 26.827 -3.239 -15.776 1.00 97.62 623 ALA A O 1
ATOM 5165 N N . VAL A 1 624 ? 25.740 -4.854 -16.907 1.00 97.69 624 VAL A N 1
ATOM 5166 C CA . VAL A 1 624 ? 25.638 -4.150 -18.192 1.00 97.69 624 VAL A CA 1
ATOM 5167 C C . VAL A 1 624 ? 24.193 -4.216 -18.660 1.00 97.69 624 VAL A C 1
ATOM 5169 O O . VAL A 1 624 ? 23.577 -5.281 -18.611 1.00 97.69 624 VAL A O 1
ATOM 5172 N N . ALA A 1 625 ? 23.636 -3.089 -19.098 1.00 97.44 625 ALA A N 1
ATOM 5173 C CA . ALA A 1 625 ? 22.297 -3.070 -19.672 1.00 97.44 625 ALA A CA 1
ATOM 5174 C C . ALA A 1 625 ? 22.257 -3.956 -20.924 1.00 97.44 625 ALA A C 1
ATOM 5176 O O . ALA A 1 625 ? 23.215 -4.001 -21.698 1.00 97.44 625 ALA A O 1
ATOM 5177 N N . ALA A 1 626 ? 21.144 -4.642 -21.151 1.00 97.38 626 ALA A N 1
ATOM 5178 C CA . ALA A 1 626 ? 20.957 -5.482 -22.322 1.00 97.38 626 ALA A CA 1
ATOM 5179 C C . ALA A 1 626 ? 19.886 -4.906 -23.250 1.00 97.38 626 ALA A C 1
ATOM 5181 O O . ALA A 1 626 ? 18.798 -4.531 -22.809 1.00 97.38 626 ALA A O 1
ATOM 5182 N N . HIS A 1 627 ? 20.186 -4.898 -24.543 1.00 96.38 627 HIS A N 1
ATOM 5183 C CA . HIS A 1 627 ? 19.226 -4.623 -25.589 1.00 96.38 627 HIS A CA 1
ATOM 5184 C C . HIS A 1 627 ? 18.320 -5.839 -25.802 1.00 96.38 627 HIS A C 1
ATOM 5186 O O . HIS A 1 627 ? 18.775 -6.986 -25.852 1.00 96.38 627 HIS A O 1
ATOM 5192 N N . TYR A 1 628 ? 17.027 -5.569 -25.957 1.00 96.06 628 TYR A N 1
ATOM 5193 C CA . TYR A 1 628 ? 16.026 -6.541 -26.368 1.00 96.06 628 TYR A CA 1
ATOM 5194 C C . TYR A 1 628 ? 14.906 -5.806 -27.124 1.00 96.06 628 TYR A C 1
ATOM 5196 O O . TYR A 1 628 ? 14.361 -4.832 -26.603 1.00 96.06 628 TYR A O 1
ATOM 5204 N N . PRO A 1 629 ? 14.524 -6.246 -28.337 1.00 90.75 629 PRO A N 1
ATOM 5205 C CA . PRO A 1 629 ? 13.685 -5.448 -29.237 1.00 90.75 629 PRO A CA 1
ATOM 5206 C C . PRO A 1 629 ? 12.206 -5.358 -28.829 1.00 90.75 629 PRO A C 1
ATOM 5208 O O . PRO A 1 629 ? 11.452 -4.582 -29.410 1.00 90.75 629 PRO A O 1
ATOM 5211 N N . LYS A 1 630 ? 11.743 -6.159 -27.857 1.00 93.94 630 LYS A N 1
ATOM 5212 C CA . LYS A 1 630 ? 10.335 -6.169 -27.420 1.00 93.94 630 LYS A CA 1
ATOM 5213 C C . LYS A 1 630 ? 10.182 -5.551 -26.034 1.00 93.94 630 LYS A C 1
ATOM 5215 O O . LYS A 1 630 ? 11.060 -5.658 -25.191 1.00 93.94 630 LYS A O 1
ATOM 5220 N N . LYS A 1 631 ? 8.993 -5.013 -25.747 1.00 92.69 631 LYS A N 1
ATOM 5221 C CA . LYS A 1 631 ? 8.691 -4.383 -24.449 1.00 92.69 631 LYS A CA 1
ATOM 5222 C C . LYS A 1 631 ? 8.699 -5.350 -23.260 1.00 92.69 631 LYS A C 1
ATOM 5224 O O . LYS A 1 631 ? 8.939 -4.910 -22.145 1.00 92.69 631 LYS A O 1
ATOM 5229 N N . ARG A 1 632 ? 8.384 -6.637 -23.455 1.00 94.19 632 ARG A N 1
ATOM 5230 C CA . ARG A 1 632 ? 8.243 -7.629 -22.370 1.00 94.19 632 ARG A CA 1
ATOM 5231 C C . ARG A 1 632 ? 9.045 -8.891 -22.647 1.00 94.19 632 ARG A C 1
ATOM 5233 O O . ARG A 1 632 ? 9.006 -9.414 -23.765 1.00 94.19 632 ARG A O 1
ATOM 5240 N N . PHE A 1 633 ? 9.725 -9.398 -21.622 1.00 94.62 633 PHE A N 1
ATOM 5241 C CA . PHE A 1 633 ? 10.585 -10.574 -21.714 1.00 94.62 633 PHE A CA 1
ATOM 5242 C C . PHE A 1 633 ? 10.105 -11.722 -20.815 1.00 94.62 633 PHE A C 1
ATOM 5244 O O . PHE A 1 633 ? 10.008 -11.601 -19.588 1.00 94.62 633 PHE A O 1
ATOM 5251 N N . ASN A 1 634 ? 9.853 -12.871 -21.441 1.00 93.56 634 ASN A N 1
ATOM 5252 C CA . ASN A 1 634 ? 9.376 -14.096 -20.794 1.00 93.56 634 ASN A CA 1
ATOM 5253 C C . ASN A 1 634 ? 10.012 -15.387 -21.352 1.00 93.56 634 ASN A C 1
ATOM 5255 O O . ASN A 1 634 ? 9.569 -16.471 -20.991 1.00 93.56 634 ASN A O 1
ATOM 5259 N N . ARG A 1 635 ? 11.032 -15.290 -22.219 1.00 93.94 635 ARG A N 1
ATOM 5260 C CA . ARG A 1 635 ? 11.611 -16.452 -22.925 1.00 93.94 635 ARG A CA 1
ATOM 5261 C C . ARG A 1 635 ? 12.583 -17.281 -22.088 1.00 93.94 635 ARG A C 1
ATOM 5263 O O . ARG A 1 635 ? 12.722 -18.472 -22.324 1.00 93.94 635 ARG A O 1
ATOM 5270 N N . LEU A 1 636 ? 13.258 -16.657 -21.124 1.00 96.19 636 LEU A N 1
ATOM 5271 C CA . LEU A 1 636 ? 14.187 -17.319 -20.210 1.00 96.19 636 LEU A CA 1
ATOM 5272 C C . LEU A 1 636 ? 13.820 -16.991 -18.767 1.00 96.19 636 LEU A C 1
ATOM 5274 O O . LEU A 1 636 ? 13.278 -15.920 -18.475 1.00 96.19 636 LEU A O 1
ATOM 5278 N N . ARG A 1 637 ? 14.176 -17.889 -17.844 1.00 96.81 637 ARG A N 1
ATOM 5279 C CA . ARG A 1 637 ? 14.128 -17.586 -16.413 1.00 96.81 637 ARG A CA 1
ATOM 5280 C C . ARG A 1 637 ? 15.070 -16.419 -16.126 1.00 96.81 637 ARG A C 1
ATOM 5282 O O . ARG A 1 637 ? 16.200 -16.411 -16.609 1.00 96.81 637 ARG A O 1
ATOM 5289 N N . THR A 1 638 ? 14.610 -15.474 -15.314 1.00 95.88 638 THR A N 1
ATOM 5290 C CA . THR A 1 638 ? 15.358 -14.272 -14.927 1.00 95.88 638 THR A CA 1
ATOM 5291 C C . THR A 1 638 ? 15.651 -14.273 -13.428 1.00 95.88 638 THR A C 1
ATOM 5293 O O . THR A 1 638 ? 14.889 -14.839 -12.643 1.00 95.88 638 THR A O 1
ATOM 5296 N N . GLY A 1 639 ? 16.722 -13.602 -13.019 1.00 93.94 639 GLY A N 1
ATOM 5297 C CA . GLY A 1 639 ? 17.123 -13.412 -11.628 1.00 93.94 639 GLY A CA 1
ATOM 5298 C C . GLY A 1 639 ? 18.624 -13.600 -11.426 1.00 93.94 639 GLY A C 1
ATOM 5299 O O . GLY A 1 639 ? 19.306 -14.224 -12.236 1.00 93.94 639 GLY A O 1
ATOM 5300 N N . PHE A 1 640 ? 19.138 -13.100 -10.304 1.00 93.88 640 PHE A N 1
ATOM 5301 C CA . PHE A 1 640 ? 20.573 -13.109 -9.986 1.00 93.88 640 PHE A CA 1
ATOM 5302 C C . PHE A 1 640 ? 21.202 -14.508 -9.879 1.00 93.88 640 PHE A C 1
ATOM 5304 O O . PHE A 1 640 ? 22.403 -14.650 -10.058 1.00 93.88 640 PHE A O 1
ATOM 5311 N N . LYS A 1 641 ? 20.395 -15.552 -9.645 1.00 94.69 641 LYS A N 1
ATOM 5312 C CA . LYS A 1 641 ? 20.850 -16.955 -9.601 1.00 94.69 641 LYS A CA 1
ATOM 5313 C C . LYS A 1 641 ? 20.942 -17.636 -10.970 1.00 94.69 641 LYS A C 1
ATOM 5315 O O . LYS A 1 641 ? 21.305 -18.803 -11.043 1.00 94.69 641 LYS A O 1
ATOM 5320 N N . THR A 1 642 ? 20.514 -16.971 -12.039 1.00 97.31 642 THR A N 1
ATOM 5321 C CA . THR A 1 642 ? 20.571 -17.553 -13.387 1.00 97.31 642 THR A CA 1
ATOM 5322 C C . THR A 1 642 ? 21.991 -17.484 -13.934 1.00 97.31 642 THR A C 1
ATOM 5324 O O . THR A 1 642 ? 22.729 -16.572 -13.566 1.00 97.31 642 THR A O 1
ATOM 5327 N N . HIS A 1 643 ? 22.352 -18.421 -14.813 1.00 96.00 643 HIS A N 1
ATOM 5328 C CA . HIS A 1 643 ? 23.628 -18.440 -15.528 1.00 96.00 643 HIS A CA 1
ATOM 5329 C C . HIS A 1 643 ? 23.407 -18.903 -16.964 1.00 96.00 643 HIS A C 1
ATOM 5331 O O . HIS A 1 643 ? 23.000 -20.037 -17.194 1.00 96.00 643 HIS A O 1
ATOM 5337 N N . TYR A 1 644 ? 23.665 -18.014 -17.922 1.00 98.19 644 TYR A N 1
ATOM 5338 C CA . TYR A 1 644 ? 23.549 -18.294 -19.352 1.00 98.19 644 TYR A CA 1
ATOM 5339 C C . TYR A 1 644 ? 24.826 -17.894 -20.076 1.00 98.19 644 TYR A C 1
ATOM 5341 O O . TYR A 1 644 ? 25.446 -16.892 -19.721 1.00 98.19 644 TYR A O 1
ATOM 5349 N N . THR A 1 645 ? 25.188 -18.641 -21.119 1.00 98.19 645 THR A N 1
ATOM 5350 C CA . THR A 1 645 ? 26.251 -18.224 -22.041 1.00 98.19 645 THR A CA 1
ATOM 5351 C C . THR A 1 645 ? 25.789 -17.030 -22.880 1.00 98.19 645 THR A C 1
ATOM 5353 O O . THR A 1 645 ? 24.592 -16.872 -23.152 1.00 98.19 645 THR A O 1
ATOM 5356 N N . LEU A 1 646 ? 26.729 -16.205 -23.350 1.00 96.69 646 LEU A N 1
ATOM 5357 C CA . LEU A 1 646 ? 26.403 -15.116 -24.278 1.00 96.69 646 LEU A CA 1
ATOM 5358 C C . LEU A 1 646 ? 25.755 -15.628 -25.574 1.00 96.69 646 LEU A C 1
ATOM 5360 O O . LEU A 1 646 ? 24.862 -14.973 -26.107 1.00 96.69 646 LEU A O 1
ATOM 5364 N N . ALA A 1 647 ? 26.136 -16.817 -26.051 1.00 97.19 647 ALA A N 1
ATOM 5365 C CA . ALA A 1 647 ? 25.507 -17.450 -27.210 1.00 97.19 647 ALA A CA 1
ATOM 5366 C C . ALA A 1 647 ? 24.020 -17.764 -26.958 1.00 97.19 647 ALA A C 1
ATOM 5368 O O . ALA A 1 647 ? 23.165 -17.434 -27.783 1.00 97.19 647 ALA A O 1
ATOM 5369 N N . THR A 1 648 ? 23.683 -18.325 -25.791 1.00 97.88 648 THR A N 1
ATOM 5370 C CA . THR A 1 648 ? 22.290 -18.588 -25.394 1.00 97.88 648 THR A CA 1
ATOM 5371 C C . THR A 1 648 ? 21.471 -17.299 -25.307 1.00 97.88 648 THR A C 1
ATOM 5373 O O . THR A 1 648 ? 20.324 -17.267 -25.758 1.00 97.88 648 THR A O 1
ATOM 5376 N N . LEU A 1 649 ? 22.047 -16.228 -24.754 1.00 97.88 649 LEU A N 1
ATOM 5377 C CA . LEU A 1 649 ? 21.386 -14.923 -24.654 1.00 97.88 649 LEU A CA 1
ATOM 5378 C C . LEU A 1 649 ? 21.128 -14.314 -26.041 1.00 97.88 649 LEU A C 1
ATOM 5380 O O . LEU A 1 649 ? 19.991 -13.930 -26.328 1.00 97.88 649 LEU A O 1
ATOM 5384 N N . ARG A 1 650 ? 22.126 -14.342 -26.936 1.00 96.56 650 ARG A N 1
ATOM 5385 C CA . ARG A 1 650 ? 22.000 -13.878 -28.331 1.00 96.56 650 ARG A CA 1
ATOM 5386 C C . ARG A 1 650 ? 20.924 -14.642 -29.097 1.00 96.56 650 ARG A C 1
ATOM 5388 O O . ARG A 1 650 ? 20.070 -14.016 -29.718 1.00 96.56 650 ARG A O 1
ATOM 5395 N N . LYS A 1 651 ? 20.878 -15.975 -28.970 1.00 97.19 651 LYS A N 1
ATOM 5396 C CA . LYS A 1 651 ? 19.819 -16.820 -29.564 1.00 97.19 651 LYS A CA 1
ATOM 5397 C C . LYS A 1 651 ? 18.412 -16.413 -29.104 1.00 97.19 651 LYS A C 1
ATOM 5399 O O . LYS A 1 651 ? 17.440 -16.605 -29.827 1.00 97.19 651 LYS A O 1
ATOM 5404 N N . ASN A 1 652 ? 18.294 -15.819 -27.916 1.00 97.00 652 ASN A N 1
ATOM 5405 C CA . ASN A 1 652 ? 17.034 -15.320 -27.366 1.00 97.00 652 ASN A CA 1
ATOM 5406 C C . ASN A 1 652 ? 16.768 -13.830 -27.649 1.00 97.00 652 ASN A C 1
ATOM 5408 O O . ASN A 1 652 ? 15.768 -13.293 -27.162 1.00 97.00 652 ASN A O 1
ATOM 5412 N N . GLY A 1 653 ? 17.599 -13.185 -28.473 1.00 96.00 653 GLY A N 1
ATOM 5413 C CA . GLY A 1 653 ? 17.473 -11.780 -28.865 1.00 96.00 653 GLY A CA 1
ATOM 5414 C C . GLY A 1 653 ? 17.998 -10.791 -27.826 1.00 96.00 653 GLY A C 1
ATOM 5415 O O . GLY A 1 653 ? 17.583 -9.637 -27.849 1.00 96.00 653 GLY A O 1
ATOM 5416 N N . ILE A 1 654 ? 18.847 -11.241 -26.897 1.00 97.81 654 ILE A N 1
ATOM 5417 C CA . ILE A 1 654 ? 19.453 -10.408 -25.854 1.00 97.81 654 ILE A CA 1
ATOM 5418 C C . ILE A 1 654 ? 20.918 -10.165 -26.210 1.00 97.81 654 ILE A C 1
ATOM 5420 O O . ILE A 1 654 ? 21.706 -11.109 -26.308 1.00 97.81 654 ILE A O 1
ATOM 5424 N N . THR A 1 655 ? 21.296 -8.900 -26.347 1.00 96.88 655 THR A N 1
ATOM 5425 C CA . THR A 1 655 ? 22.683 -8.472 -26.574 1.00 96.88 655 THR A CA 1
ATOM 5426 C C . THR A 1 655 ? 23.073 -7.414 -25.547 1.00 96.88 655 THR A C 1
ATOM 5428 O O . THR A 1 655 ? 22.224 -6.627 -25.136 1.00 96.88 655 THR A O 1
ATOM 5431 N N . PRO A 1 656 ? 24.324 -7.378 -25.065 1.00 97.25 656 PRO A N 1
ATOM 5432 C CA . PRO A 1 656 ? 24.742 -6.325 -24.147 1.00 97.25 656 PRO A CA 1
ATOM 5433 C C . PRO A 1 656 ? 24.881 -4.981 -24.885 1.00 97.25 656 PRO A C 1
ATOM 5435 O O . PRO A 1 656 ? 25.271 -4.957 -26.050 1.00 97.25 656 PRO A O 1
ATOM 5438 N N . HIS A 1 657 ? 24.567 -3.870 -24.212 1.00 95.50 657 HIS A N 1
ATOM 5439 C CA . HIS A 1 657 ? 24.731 -2.517 -24.764 1.00 95.50 657 HIS A CA 1
ATOM 5440 C C . HIS A 1 657 ? 26.199 -2.095 -24.888 1.00 95.50 657 HIS A C 1
ATOM 5442 O O . HIS A 1 657 ? 26.544 -1.324 -25.776 1.00 95.50 657 HIS A O 1
ATOM 5448 N N . THR A 1 658 ? 27.054 -2.595 -24.001 1.00 93.81 658 THR A N 1
ATOM 5449 C CA . THR A 1 658 ? 28.505 -2.390 -24.030 1.00 93.81 658 THR A CA 1
ATOM 5450 C C . THR A 1 658 ? 29.216 -3.743 -23.982 1.00 93.81 658 THR A C 1
ATOM 5452 O O . THR A 1 658 ? 28.590 -4.741 -23.610 1.00 93.81 658 THR A O 1
ATOM 5455 N N . PRO A 1 659 ? 30.504 -3.837 -24.361 1.00 93.69 659 PRO A N 1
ATOM 5456 C CA . PRO A 1 659 ? 31.246 -5.091 -24.274 1.00 93.69 659 PRO A CA 1
ATOM 5457 C C . PRO A 1 659 ? 31.137 -5.731 -22.882 1.00 93.69 659 PRO A C 1
ATOM 5459 O O . PRO A 1 659 ? 31.416 -5.097 -21.865 1.00 93.69 659 PRO A O 1
ATOM 5462 N N . PHE A 1 660 ? 30.709 -6.995 -22.836 1.00 96.00 660 PHE A N 1
ATOM 5463 C CA . PHE A 1 660 ? 30.573 -7.757 -21.596 1.00 96.00 660 PHE A CA 1
ATOM 5464 C C . PHE A 1 660 ? 31.735 -8.756 -21.492 1.00 96.00 660 PHE A C 1
ATOM 5466 O O . PHE A 1 660 ? 31.773 -9.703 -22.280 1.00 96.00 660 PHE A O 1
ATOM 5473 N N . PRO A 1 661 ? 32.682 -8.578 -20.552 1.00 95.19 661 PRO A N 1
ATOM 5474 C CA . PRO A 1 661 ? 33.977 -9.267 -20.578 1.00 95.19 661 PRO A CA 1
ATOM 5475 C C . PRO A 1 661 ? 33.936 -10.697 -20.006 1.00 95.19 661 PRO A C 1
ATOM 5477 O O . PRO A 1 661 ? 34.951 -11.210 -19.545 1.00 95.19 661 PRO A O 1
ATOM 5480 N N . TYR A 1 662 ? 32.768 -11.347 -19.999 1.00 96.12 662 TYR A N 1
ATOM 5481 C CA . TYR A 1 662 ? 32.594 -12.699 -19.468 1.00 96.12 662 TYR A CA 1
ATOM 5482 C C . TYR A 1 662 ? 31.777 -13.572 -20.422 1.00 96.12 662 TYR A C 1
ATOM 5484 O O . TYR A 1 662 ? 30.808 -13.122 -21.030 1.00 96.12 662 TYR A O 1
ATOM 5492 N N . ASN A 1 663 ? 32.104 -14.864 -20.474 1.00 95.31 663 ASN A N 1
ATOM 5493 C CA . ASN A 1 663 ? 31.403 -15.832 -21.327 1.00 95.31 663 ASN A CA 1
ATOM 5494 C C . ASN A 1 663 ? 29.991 -16.168 -20.830 1.00 95.31 663 ASN A C 1
ATOM 5496 O O . ASN A 1 663 ? 29.152 -16.635 -21.607 1.00 95.31 663 ASN A O 1
ATOM 5500 N N . THR A 1 664 ? 29.721 -15.935 -19.542 1.00 97.50 664 THR A N 1
ATOM 5501 C CA . THR A 1 664 ? 28.426 -16.202 -18.914 1.00 97.50 664 THR A CA 1
ATOM 5502 C C . THR A 1 664 ? 27.936 -15.018 -18.091 1.00 97.50 664 THR A C 1
ATOM 5504 O O . THR A 1 664 ? 28.729 -14.283 -17.504 1.00 97.50 664 THR A O 1
ATOM 5507 N N . ALA A 1 665 ? 26.616 -14.850 -18.030 1.00 97.94 665 ALA A N 1
ATOM 5508 C CA . ALA A 1 665 ? 25.958 -13.792 -17.275 1.00 97.94 665 ALA A CA 1
ATOM 5509 C C . ALA A 1 665 ? 24.729 -14.311 -16.525 1.00 97.94 665 ALA A C 1
ATOM 5511 O O . ALA A 1 665 ? 24.047 -15.243 -16.968 1.00 97.94 665 ALA A O 1
ATOM 5512 N N . SER A 1 666 ? 24.403 -13.653 -15.416 1.00 98.12 666 SER A N 1
ATOM 5513 C CA . SER A 1 666 ? 23.057 -13.707 -14.849 1.00 98.12 666 SER A CA 1
ATOM 5514 C C . SER A 1 666 ? 22.127 -12.800 -15.646 1.00 98.12 666 SER A C 1
ATOM 5516 O O . SER A 1 666 ? 22.463 -11.647 -15.899 1.00 98.12 666 SER A O 1
ATOM 5518 N N . LEU A 1 667 ? 20.941 -13.283 -16.016 1.00 98.12 667 LEU A N 1
ATOM 5519 C CA . LEU A 1 667 ? 19.938 -12.465 -16.695 1.00 98.12 667 LEU A CA 1
ATOM 5520 C C . LEU A 1 667 ? 19.021 -11.804 -15.668 1.00 98.12 667 LEU A C 1
ATOM 5522 O O . LEU A 1 667 ? 18.133 -12.442 -15.099 1.00 98.12 667 LEU A O 1
ATOM 5526 N N . ILE A 1 668 ? 19.220 -10.516 -15.432 1.00 97.62 668 ILE A N 1
ATOM 5527 C CA . ILE A 1 668 ? 18.425 -9.722 -14.501 1.00 97.62 668 ILE A CA 1
ATOM 5528 C C . ILE A 1 668 ? 17.290 -9.044 -15.264 1.00 97.62 668 ILE A C 1
ATOM 5530 O O . ILE A 1 668 ? 17.500 -8.488 -16.338 1.00 97.62 668 ILE A O 1
ATOM 5534 N N . LYS A 1 669 ? 16.084 -9.081 -14.692 1.00 95.06 669 LYS A N 1
ATOM 5535 C CA . LYS A 1 669 ? 14.910 -8.395 -15.229 1.00 95.06 669 LYS A CA 1
ATOM 5536 C C . LYS A 1 669 ? 14.325 -7.471 -14.181 1.00 95.06 669 LYS A C 1
ATOM 5538 O O . LYS A 1 669 ? 13.986 -7.921 -13.086 1.00 95.06 669 LYS A O 1
ATOM 5543 N N . LEU A 1 670 ? 14.158 -6.210 -14.549 1.00 92.50 670 LEU A N 1
ATOM 5544 C CA . LEU A 1 670 ? 13.496 -5.197 -13.745 1.00 92.50 670 LEU A CA 1
ATOM 5545 C C . LEU A 1 670 ? 12.183 -4.822 -14.434 1.00 92.50 670 LEU A C 1
ATOM 5547 O O . LEU A 1 670 ? 12.163 -4.412 -15.592 1.00 92.50 670 LEU A O 1
ATOM 5551 N N . HIS A 1 671 ? 11.070 -5.028 -13.738 1.00 87.94 671 HIS A N 1
ATOM 5552 C CA . HIS A 1 671 ? 9.739 -4.849 -14.312 1.00 87.94 671 HIS A CA 1
ATOM 5553 C C . HIS A 1 671 ? 9.246 -3.410 -14.116 1.00 87.94 671 HIS A C 1
ATOM 5555 O O . HIS A 1 671 ? 8.893 -3.038 -12.993 1.00 87.94 671 HIS A O 1
ATOM 5561 N N . ASN A 1 672 ? 9.198 -2.631 -15.200 1.00 83.62 672 ASN A N 1
ATOM 5562 C CA . ASN A 1 672 ? 8.571 -1.309 -15.238 1.00 83.62 672 ASN A CA 1
ATOM 5563 C C . ASN A 1 672 ? 7.105 -1.399 -15.684 1.00 83.62 672 ASN A C 1
ATOM 5565 O O . ASN A 1 672 ? 6.669 -2.386 -16.289 1.00 83.62 672 ASN A O 1
ATOM 5569 N N . THR A 1 673 ? 6.335 -0.336 -15.450 1.00 80.94 673 THR A N 1
ATOM 5570 C CA . THR A 1 673 ? 4.911 -0.279 -15.834 1.00 80.94 673 THR A CA 1
ATOM 5571 C C . THR A 1 673 ? 4.706 -0.436 -17.344 1.00 80.94 673 THR A C 1
ATOM 5573 O O . THR A 1 673 ? 3.750 -1.078 -17.773 1.00 80.94 673 THR A O 1
ATOM 5576 N N . THR A 1 674 ? 5.629 0.067 -18.168 1.00 84.44 674 THR A N 1
ATOM 5577 C CA . THR A 1 674 ? 5.495 0.078 -19.638 1.00 84.44 674 THR A CA 1
ATOM 5578 C C . THR A 1 674 ? 6.370 -0.948 -20.364 1.00 84.44 674 THR A C 1
ATOM 5580 O O . THR A 1 674 ? 6.046 -1.327 -21.491 1.00 84.44 674 THR A O 1
ATOM 5583 N N . HIS A 1 675 ? 7.455 -1.417 -19.743 1.00 90.19 675 HIS A N 1
ATOM 5584 C CA . HIS A 1 675 ? 8.432 -2.325 -20.353 1.00 90.19 675 HIS A CA 1
ATOM 5585 C C . HIS A 1 675 ? 9.245 -3.096 -19.296 1.00 90.19 675 HIS A C 1
ATOM 5587 O O . HIS A 1 675 ? 9.135 -2.834 -18.102 1.00 90.19 675 HIS A O 1
ATOM 5593 N N . ASP A 1 676 ? 10.047 -4.067 -19.719 1.00 93.06 676 ASP A N 1
ATOM 5594 C CA . ASP A 1 676 ? 11.045 -4.729 -18.880 1.00 93.06 676 ASP A CA 1
ATOM 5595 C C . ASP A 1 676 ? 12.440 -4.180 -19.220 1.00 93.06 676 ASP A C 1
ATOM 5597 O O . ASP A 1 676 ? 12.821 -4.155 -20.388 1.00 93.06 676 ASP A O 1
ATOM 5601 N N . GLU A 1 677 ? 13.211 -3.767 -18.212 1.00 93.88 677 GLU A N 1
ATOM 5602 C CA . GLU A 1 677 ? 14.651 -3.519 -18.363 1.00 93.88 677 GLU A CA 1
ATOM 5603 C C . GLU A 1 677 ? 15.401 -4.837 -18.141 1.00 93.88 677 GLU A C 1
ATOM 5605 O O . GLU A 1 677 ? 15.209 -5.504 -17.116 1.00 93.88 677 GLU A O 1
ATOM 5610 N N . LEU A 1 678 ? 16.276 -5.205 -19.077 1.00 97.25 678 LEU A N 1
ATOM 5611 C CA . LEU A 1 678 ? 17.136 -6.379 -18.959 1.00 97.25 678 LEU A CA 1
ATOM 5612 C C . LEU A 1 678 ? 18.580 -5.962 -18.702 1.00 97.25 678 LEU A C 1
ATOM 5614 O O . LEU A 1 678 ? 19.068 -4.991 -19.271 1.00 97.25 678 LEU A O 1
ATOM 5618 N N . TRP A 1 679 ? 19.261 -6.718 -17.846 1.00 98.25 679 TRP A N 1
ATOM 5619 C CA . TRP A 1 679 ? 20.659 -6.489 -17.497 1.00 98.25 679 TRP A CA 1
ATOM 5620 C C . TRP A 1 679 ? 21.414 -7.816 -17.436 1.00 98.25 679 TRP A C 1
ATOM 5622 O O . TRP A 1 679 ? 20.876 -8.834 -16.991 1.00 98.25 679 TRP A O 1
ATOM 5632 N N . LEU A 1 680 ? 22.672 -7.796 -17.862 1.00 98.50 680 LEU A N 1
ATOM 5633 C CA . LEU A 1 680 ? 23.621 -8.888 -17.696 1.00 98.50 680 LEU A CA 1
ATOM 5634 C C . LEU A 1 680 ? 24.421 -8.649 -16.416 1.00 98.50 680 LEU A C 1
ATOM 5636 O O . LEU A 1 680 ? 25.208 -7.709 -16.340 1.00 98.50 680 LEU A O 1
ATOM 5640 N N . GLY A 1 681 ? 24.200 -9.485 -15.405 1.00 98.00 681 GLY A N 1
ATOM 5641 C CA . GLY A 1 681 ? 24.956 -9.473 -14.156 1.00 98.00 681 GLY A CA 1
ATOM 5642 C C . GLY A 1 681 ? 26.265 -10.250 -14.297 1.00 98.00 681 GLY A C 1
ATOM 5643 O O . GLY A 1 681 ? 26.250 -11.435 -14.641 1.00 98.00 681 GLY A O 1
ATOM 5644 N N . ALA A 1 682 ? 27.379 -9.583 -14.012 1.00 97.50 682 ALA A N 1
ATOM 5645 C CA . ALA A 1 682 ? 28.722 -10.152 -13.924 1.00 97.50 682 ALA A CA 1
ATOM 5646 C C . ALA A 1 682 ? 28.990 -10.742 -12.517 1.00 97.50 682 ALA A C 1
ATOM 5648 O O . ALA A 1 682 ? 28.144 -10.600 -11.627 1.00 97.50 682 ALA A O 1
ATOM 5649 N N . PRO A 1 683 ? 30.142 -11.400 -12.265 1.00 96.00 683 PRO A N 1
ATOM 5650 C CA . PRO A 1 683 ? 30.444 -12.003 -10.962 1.00 96.00 683 PRO A CA 1
ATOM 5651 C C . PRO A 1 683 ? 30.295 -11.046 -9.769 1.00 96.00 683 PRO A C 1
ATOM 5653 O O . PRO A 1 683 ? 29.659 -11.423 -8.784 1.00 96.00 683 PRO A O 1
ATOM 5656 N N . ASN A 1 684 ? 30.748 -9.789 -9.884 1.00 97.31 684 ASN A N 1
ATOM 5657 C CA . ASN A 1 684 ? 30.586 -8.779 -8.827 1.00 97.31 684 ASN A CA 1
ATOM 5658 C C . ASN A 1 684 ? 29.113 -8.484 -8.487 1.00 97.31 684 ASN A C 1
ATOM 5660 O O . ASN A 1 684 ? 28.803 -8.139 -7.348 1.00 97.31 684 ASN A O 1
ATOM 5664 N N . PHE A 1 685 ? 28.165 -8.677 -9.413 1.00 97.50 685 PHE A N 1
ATOM 5665 C CA . PHE A 1 685 ? 26.737 -8.520 -9.104 1.00 97.50 685 PHE A CA 1
ATOM 5666 C C . PHE A 1 685 ? 26.271 -9.502 -8.023 1.00 97.50 685 PHE A C 1
ATOM 5668 O O . PHE A 1 685 ? 25.391 -9.185 -7.221 1.00 97.50 685 PHE A O 1
ATOM 5675 N N . ARG A 1 686 ? 26.881 -10.695 -7.962 1.00 94.25 686 ARG A N 1
ATOM 5676 C CA . ARG A 1 686 ? 26.552 -11.700 -6.945 1.00 94.25 686 ARG A CA 1
ATOM 5677 C C . ARG A 1 686 ? 26.914 -11.213 -5.544 1.00 94.25 686 ARG A C 1
ATOM 5679 O O . ARG A 1 686 ? 26.169 -11.526 -4.618 1.00 94.25 686 ARG A O 1
ATOM 5686 N N . VAL A 1 687 ? 27.976 -10.411 -5.403 1.00 96.25 687 VAL A N 1
ATOM 5687 C CA . VAL A 1 687 ? 28.385 -9.793 -4.129 1.00 96.25 687 VAL A CA 1
ATOM 5688 C C . VAL A 1 687 ? 27.293 -8.867 -3.601 1.00 96.25 687 VAL A C 1
ATOM 5690 O O . VAL A 1 687 ? 26.938 -8.961 -2.429 1.00 96.25 687 VAL A O 1
ATOM 5693 N N . LEU A 1 688 ? 26.680 -8.057 -4.472 1.00 95.12 688 LEU A N 1
ATOM 5694 C CA . LEU A 1 688 ? 25.559 -7.189 -4.090 1.00 95.12 688 LEU A CA 1
ATOM 5695 C C . LEU A 1 688 ? 24.397 -8.018 -3.535 1.00 95.12 688 LEU A C 1
ATOM 5697 O O . LEU A 1 688 ? 23.858 -7.744 -2.469 1.00 95.12 688 LEU A O 1
ATOM 5701 N N . THR A 1 689 ? 24.056 -9.112 -4.213 1.00 91.69 689 THR A N 1
ATOM 5702 C CA . THR A 1 689 ? 22.957 -9.988 -3.782 1.00 91.69 689 THR A CA 1
ATOM 5703 C C . THR A 1 689 ? 23.308 -10.933 -2.628 1.00 91.69 689 THR A C 1
ATOM 5705 O O . THR A 1 689 ? 22.433 -11.640 -2.130 1.00 91.69 689 THR A O 1
ATOM 5708 N N . ALA A 1 690 ? 24.575 -10.976 -2.203 1.00 88.25 690 ALA A N 1
ATOM 5709 C CA . ALA A 1 690 ? 25.012 -11.766 -1.055 1.00 88.25 690 ALA A CA 1
ATOM 5710 C C . ALA A 1 690 ? 24.655 -11.095 0.278 1.00 88.25 690 ALA A C 1
ATOM 5712 O O . ALA A 1 690 ? 24.630 -11.780 1.300 1.00 88.25 690 ALA A O 1
ATOM 5713 N N . TYR A 1 691 ? 24.392 -9.784 0.261 1.00 82.12 691 TYR A N 1
ATOM 5714 C CA . TYR A 1 691 ? 23.919 -9.027 1.419 1.00 82.12 691 TYR A CA 1
ATOM 5715 C C . TYR A 1 691 ? 22.404 -9.189 1.587 1.00 82.12 691 TYR A C 1
ATOM 5717 O O . TYR A 1 691 ? 21.926 -9.624 2.630 1.00 82.12 691 TYR A O 1
ATOM 5725 N N . ASN A 1 692 ? 21.656 -8.970 0.498 1.00 81.12 692 ASN A N 1
ATOM 5726 C CA . ASN A 1 692 ? 20.228 -9.255 0.401 1.00 81.12 692 ASN A CA 1
ATOM 5727 C C . ASN A 1 692 ? 19.921 -9.969 -0.924 1.00 81.12 692 ASN A C 1
ATOM 5729 O O . ASN A 1 692 ? 20.207 -9.462 -2.010 1.00 81.12 692 ASN A O 1
ATOM 5733 N N . ALA A 1 693 ? 19.315 -11.157 -0.831 1.00 82.31 693 ALA A N 1
ATOM 5734 C CA . ALA A 1 693 ? 19.084 -12.096 -1.930 1.00 82.31 693 ALA A CA 1
ATOM 5735 C C . ALA A 1 693 ? 17.981 -11.638 -2.915 1.00 82.31 693 ALA A C 1
ATOM 5737 O O . ALA A 1 693 ? 16.976 -12.326 -3.116 1.00 82.31 693 ALA A O 1
ATOM 5738 N N . SER A 1 694 ? 18.164 -10.477 -3.548 1.00 86.88 694 SER A N 1
ATOM 5739 C CA . SER A 1 694 ? 17.189 -9.809 -4.412 1.00 86.88 694 SER A CA 1
ATOM 5740 C C . SER A 1 694 ? 17.856 -9.103 -5.598 1.00 86.88 694 SER A C 1
ATOM 5742 O O . SER A 1 694 ? 18.771 -8.299 -5.441 1.00 86.88 694 SER A O 1
ATOM 5744 N N . SER A 1 695 ? 17.340 -9.348 -6.808 1.00 91.44 695 SER A N 1
ATOM 5745 C CA . SER A 1 695 ? 17.796 -8.659 -8.024 1.00 91.44 695 SER A CA 1
ATOM 5746 C C . SER A 1 695 ? 17.516 -7.155 -8.003 1.00 91.44 695 SER A C 1
ATOM 5748 O O . SER A 1 695 ? 18.351 -6.386 -8.466 1.00 91.44 695 SER A O 1
ATOM 5750 N N . ASN A 1 696 ? 16.370 -6.731 -7.455 1.00 88.81 696 ASN A N 1
ATOM 5751 C CA . ASN A 1 696 ? 16.034 -5.306 -7.352 1.00 88.81 696 ASN A CA 1
ATOM 5752 C C . ASN A 1 696 ? 16.999 -4.594 -6.401 1.00 88.81 696 ASN A C 1
ATOM 5754 O O . ASN A 1 696 ? 17.465 -3.506 -6.705 1.00 88.81 696 ASN A O 1
ATOM 5758 N N . TYR A 1 697 ? 17.326 -5.236 -5.280 1.00 88.75 697 TYR A N 1
ATOM 5759 C CA . TYR A 1 697 ? 18.270 -4.707 -4.302 1.00 88.75 697 TYR A CA 1
ATOM 5760 C C . TYR A 1 697 ? 19.659 -4.498 -4.925 1.00 88.75 697 TYR A C 1
ATOM 5762 O O . TYR A 1 697 ? 20.176 -3.384 -4.919 1.00 88.75 697 TYR A O 1
ATOM 5770 N N . GLY A 1 698 ? 20.215 -5.531 -5.573 1.00 94.00 698 GLY A N 1
ATOM 5771 C CA . GLY A 1 698 ? 21.525 -5.416 -6.223 1.00 94.00 698 GLY A CA 1
ATOM 5772 C C . GLY A 1 698 ? 21.548 -4.367 -7.341 1.00 94.00 698 GLY A C 1
ATOM 5773 O O . GLY A 1 698 ? 22.512 -3.617 -7.471 1.00 94.00 698 GLY A O 1
ATOM 5774 N N . MET A 1 699 ? 20.465 -4.253 -8.118 1.00 95.56 699 MET A N 1
ATOM 5775 C CA . MET A 1 699 ? 20.360 -3.216 -9.150 1.00 95.56 699 MET A CA 1
ATOM 5776 C C . MET A 1 699 ? 20.205 -1.803 -8.582 1.00 95.56 699 MET A C 1
ATOM 5778 O O . MET A 1 699 ? 20.666 -0.860 -9.221 1.00 95.56 699 MET A O 1
ATOM 5782 N N . ALA A 1 700 ? 19.589 -1.635 -7.409 1.00 93.19 700 ALA A N 1
ATOM 5783 C CA . ALA A 1 700 ? 19.505 -0.337 -6.745 1.00 93.19 700 ALA A CA 1
ATOM 5784 C C . ALA A 1 700 ? 20.894 0.154 -6.317 1.00 93.19 700 ALA A C 1
ATOM 5786 O O . ALA A 1 700 ? 21.280 1.256 -6.702 1.00 93.19 700 ALA A O 1
ATOM 5787 N N . ILE A 1 701 ? 21.678 -0.705 -5.652 1.00 95.81 701 ILE A N 1
ATOM 5788 C CA . ILE A 1 701 ? 23.075 -0.405 -5.293 1.00 95.81 701 ILE A CA 1
ATOM 5789 C C . ILE A 1 701 ? 23.872 -0.033 -6.541 1.00 95.81 701 ILE A C 1
ATOM 5791 O O . ILE A 1 701 ? 24.535 0.999 -6.570 1.00 95.81 701 ILE A O 1
ATOM 5795 N N . HIS A 1 702 ? 23.776 -0.852 -7.594 1.00 97.38 702 HIS A N 1
ATOM 5796 C CA . HIS A 1 702 ? 24.495 -0.609 -8.841 1.00 97.38 702 HIS A CA 1
ATOM 5797 C C . HIS A 1 702 ? 24.141 0.748 -9.464 1.00 97.38 702 HIS A C 1
ATOM 5799 O O . HIS A 1 702 ? 25.039 1.482 -9.865 1.00 97.38 702 HIS A O 1
ATOM 5805 N N . LYS A 1 703 ? 22.853 1.115 -9.519 1.00 95.56 703 LYS A N 1
ATOM 5806 C CA . LYS A 1 703 ? 22.425 2.402 -10.088 1.00 95.56 703 LYS A CA 1
ATOM 5807 C C . LYS A 1 703 ? 22.871 3.598 -9.238 1.00 95.56 703 LYS A C 1
ATOM 5809 O O . LYS A 1 703 ? 23.286 4.597 -9.816 1.00 95.56 703 LYS A O 1
ATOM 5814 N N . ILE A 1 704 ? 22.843 3.498 -7.905 1.00 96.25 704 ILE A N 1
ATOM 5815 C CA . ILE A 1 704 ? 23.374 4.553 -7.022 1.00 96.25 704 ILE A CA 1
ATOM 5816 C C . ILE A 1 704 ? 24.887 4.698 -7.218 1.00 96.25 704 ILE A C 1
ATOM 5818 O O . ILE A 1 704 ? 25.353 5.810 -7.455 1.00 96.25 704 ILE A O 1
ATOM 5822 N N . ALA A 1 705 ? 25.633 3.590 -7.213 1.00 97.75 705 ALA A N 1
ATOM 5823 C CA . ALA A 1 705 ? 27.079 3.594 -7.427 1.00 97.75 705 ALA A CA 1
ATOM 5824 C C . ALA A 1 705 ? 27.458 4.240 -8.770 1.00 97.75 705 ALA A C 1
ATOM 5826 O O . ALA A 1 705 ? 28.337 5.090 -8.834 1.00 97.75 705 ALA A O 1
ATOM 5827 N N . VAL A 1 706 ? 26.750 3.905 -9.853 1.00 96.38 706 VAL A N 1
ATOM 5828 C CA . VAL A 1 706 ? 26.982 4.520 -11.172 1.00 96.38 706 VAL A CA 1
ATOM 5829 C C . VAL A 1 706 ? 26.676 6.024 -11.179 1.00 96.38 706 VAL A C 1
ATOM 5831 O O . VAL A 1 706 ? 27.328 6.760 -11.907 1.00 96.38 706 VAL A O 1
ATOM 5834 N N . SER A 1 707 ? 25.735 6.507 -10.362 1.00 95.62 707 SER A N 1
ATOM 5835 C CA . SER A 1 707 ? 25.365 7.934 -10.311 1.00 95.62 707 SER A CA 1
ATOM 5836 C C . SER A 1 707 ? 26.387 8.851 -9.622 1.00 95.62 707 SER A C 1
ATOM 5838 O O . SER A 1 707 ? 26.246 10.077 -9.687 1.00 95.62 707 SER A O 1
ATOM 5840 N N . VAL A 1 708 ? 27.369 8.262 -8.929 1.00 95.44 708 VAL A N 1
ATOM 5841 C CA . VAL A 1 708 ? 28.425 8.972 -8.184 1.00 95.44 708 VAL A CA 1
ATOM 5842 C C . VAL A 1 708 ? 29.826 8.707 -8.735 1.00 95.44 708 VAL A C 1
ATOM 5844 O O . VAL A 1 708 ? 30.802 9.140 -8.116 1.00 95.44 708 VAL A O 1
ATOM 5847 N N . LYS A 1 709 ? 29.914 7.966 -9.845 1.00 89.44 709 LYS A N 1
ATOM 5848 C CA . LYS A 1 709 ? 31.167 7.679 -10.543 1.00 89.44 709 LYS A CA 1
ATOM 5849 C C . LYS A 1 709 ? 31.791 8.914 -11.162 1.00 89.44 709 LYS A C 1
ATOM 5851 O O . LYS A 1 709 ? 31.021 9.790 -11.615 1.00 89.44 709 LYS A O 1
#

Sequence (709 aa):
MLASDILTYQDFLKDTQEPIQLRLAMVKRYKETENISLVAKEFRTTRQTVRKWIKRFSGAIGSLKNCSKAPKRPYRRMDQRTEELLVQFRKAHPSLGYDYIHHYLYEKGCKEIPSKSSVYAIWRKYGLMPKHYKKHEKKKDLREIKSKYKPFEKIQIDVKELRDIPNILDQSLTLGLKRQKELPNRYGLPMYQYTARDVKTGALFVSLSFMHNRHTAAIFADRVLTHLANYGITPRVIQTDNGSEFVNTRDATDDTSLFVQVVTRNHKTEHRRIPPGAKTWQSDVETSHWIIEKEFYDAVKVMSDRNFANKLRAYQWGFNVMRKNSYKGNKTPYEIIKEEDDMKYATLSKTILDFPTCILDEKFDAFIRGGYHVSLPTKKYMKTDKLIGIFLILFCVYAVGNDDRPPVQYDYLSKPNVQRFIRMMHTKYRFDTGYLKRVFQQAKLDRDTLARYRGTFKKNSTVGSWERFKLHVVNPKTFKEARKFKQDHYKTLQKAAHRYHVDIDYIVGFIGVESHFGSYTGDYSVLDALSTLAFHKNRMQRFFKNELKHLFLFAREKHYDITALKGSFAGAMGCVQQVPSVARKFSLDFDGDGASIWDMEDCIGSIARFMHHKGWQKGKTVAVAAHYPKKRFNRLRTGFKTHYTLATLRKNGITPHTPFPYNTASLIKLHNTTHDELWLGAPNFRVLTAYNASSNYGMAIHKIAVSVK

pLDDT: mean 84.69, std 17.48, range [27.16, 98.56]

InterPro domains:
  IPR001584 Integrase, catalytic core [PS50994] (147-341)
  IPR009057 Homedomain-like superfamily [SSF46689] (18-127)
  IPR012337 Ribonuclease H-like superfamily [SSF53098] (151-337)
  IPR023346 Lysozyme-like domain superfamily [SSF53955] (407-705)
  IPR031304 Transglycosylase SLT domain 2 [PF13406] (416-705)
  IPR036397 Ribonuclease H superfamily [G3DSA:3.30.420.10] (146-344)
  IPR043426 Membrane-bound lytic murein transglycosylase B-like [PTHR30163] (408-706)

Organism: NCBI:txid652676